Protein AF-0000000082272304 (afdb_homodimer)

Structure (mmCIF, N/CA/C/O backbone):
data_AF-0000000082272304-model_v1
#
loop_
_entity.id
_entity.type
_entity.pdbx_description
1 polymer "3' exoribonuclease family, domain containing protein"
#
loop_
_atom_site.group_PDB
_atom_site.id
_atom_site.type_symbol
_atom_site.label_atom_id
_atom_site.label_alt_id
_atom_site.label_comp_id
_atom_site.label_asym_id
_atom_site.label_entity_id
_atom_site.label_seq_id
_atom_site.pdbx_PDB_ins_code
_atom_site.Cartn_x
_atom_site.Cartn_y
_atom_site.Cartn_z
_atom_site.occupancy
_atom_site.B_iso_or_equiv
_atom_site.auth_seq_id
_atom_site.auth_comp_id
_atom_site.auth_asym_id
_atom_site.auth_atom_id
_atom_site.pdbx_PDB_model_num
ATOM 1 N N . MET A 1 1 ? 22.297 -9.359 -1.239 1 42.62 1 MET A N 1
ATOM 2 C CA . MET A 1 1 ? 22.141 -8.945 -2.631 1 42.62 1 MET A CA 1
ATOM 3 C C . MET A 1 1 ? 23.438 -9.18 -3.412 1 42.62 1 MET A C 1
ATOM 5 O O . MET A 1 1 ? 24.531 -8.898 -2.918 1 42.62 1 MET A O 1
ATOM 9 N N . SER A 1 2 ? 23.391 -10.125 -4.215 1 52.84 2 SER A N 1
ATOM 10 C CA . SER A 1 2 ? 24.609 -10.469 -4.938 1 52.84 2 SER A CA 1
ATOM 11 C C . SER A 1 2 ? 25.266 -9.227 -5.547 1 52.84 2 SER A C 1
ATOM 13 O O . SER A 1 2 ? 24.594 -8.398 -6.152 1 52.84 2 SER A O 1
ATOM 15 N N . SER A 1 3 ? 26.297 -8.828 -4.965 1 69.38 3 SER A N 1
ATOM 16 C CA . SER A 1 3 ? 27.109 -7.75 -5.52 1 69.38 3 SER A CA 1
ATOM 17 C C . SER A 1 3 ? 27.562 -8.078 -6.938 1 69.38 3 SER A C 1
ATOM 19 O O . SER A 1 3 ? 28 -9.195 -7.211 1 69.38 3 SER A O 1
ATOM 21 N N . ILE A 1 4 ? 27.016 -7.426 -7.969 1 80.88 4 ILE A N 1
ATOM 22 C CA . ILE A 1 4 ? 27.453 -7.641 -9.344 1 80.88 4 ILE A CA 1
ATOM 23 C C . ILE A 1 4 ? 28.5 -6.594 -9.727 1 80.88 4 ILE A C 1
ATOM 25 O O . ILE A 1 4 ? 28.5 -5.484 -9.188 1 80.88 4 ILE A O 1
ATOM 29 N N . SER A 1 5 ? 29.406 -7.047 -10.492 1 86.56 5 SER A N 1
ATOM 30 C CA . SER A 1 5 ? 30.453 -6.156 -10.961 1 86.56 5 SER A CA 1
ATOM 31 C C . SER A 1 5 ? 29.906 -5.074 -11.883 1 86.56 5 SER A C 1
ATOM 33 O O . SER A 1 5 ? 28.797 -5.195 -12.391 1 86.56 5 SER A O 1
ATOM 35 N N . THR A 1 6 ? 30.688 -4.121 -12.039 1 87.81 6 THR A N 1
ATOM 36 C CA . THR A 1 6 ? 30.297 -3.023 -12.922 1 87.81 6 THR A CA 1
ATOM 37 C C . THR A 1 6 ? 30.156 -3.512 -14.367 1 87.81 6 THR A C 1
ATOM 39 O O . THR A 1 6 ? 29.266 -3.07 -15.086 1 87.81 6 THR A O 1
ATOM 42 N N . SER A 1 7 ? 31.094 -4.336 -14.672 1 88.88 7 SER A N 1
ATOM 43 C CA . SER A 1 7 ? 31.047 -4.879 -16.031 1 88.88 7 SER A CA 1
ATOM 44 C C . SER A 1 7 ? 29.781 -5.711 -16.25 1 88.88 7 SER A C 1
ATOM 46 O O . SER A 1 7 ? 29.172 -5.648 -17.312 1 88.88 7 SER A O 1
ATOM 48 N N . GLU A 1 8 ? 29.391 -6.477 -15.305 1 90.56 8 GLU A N 1
ATOM 49 C CA . GLU A 1 8 ? 28.172 -7.273 -15.383 1 90.56 8 GLU A CA 1
ATOM 50 C C . GLU A 1 8 ? 26.938 -6.383 -15.461 1 90.56 8 GLU A C 1
ATOM 52 O O . GLU A 1 8 ? 26.016 -6.668 -16.219 1 90.56 8 GLU A O 1
ATOM 57 N N . GLN A 1 9 ? 26.969 -5.387 -14.742 1 91.19 9 GLN A N 1
ATOM 58 C CA . GLN A 1 9 ? 25.875 -4.43 -14.758 1 91.19 9 GLN A CA 1
ATOM 59 C C . GLN A 1 9 ? 25.688 -3.828 -16.156 1 91.19 9 GLN A C 1
ATOM 61 O O . GLN A 1 9 ? 24.562 -3.732 -16.656 1 91.19 9 GLN A O 1
ATOM 66 N N . GLN A 1 10 ? 26.781 -3.506 -16.75 1 89.44 10 GLN A N 1
ATOM 67 C CA . GLN A 1 10 ? 26.719 -2.922 -18.078 1 89.44 10 GLN A CA 1
ATOM 68 C C . GLN A 1 10 ? 26.188 -3.926 -19.109 1 89.44 10 GLN A C 1
ATOM 70 O O . GLN A 1 10 ? 25.438 -3.559 -20.016 1 89.44 10 GLN A O 1
ATOM 75 N N . TYR A 1 11 ? 26.672 -5.109 -18.969 1 92.69 11 TYR A N 1
ATOM 76 C CA . TYR A 1 11 ? 26.203 -6.164 -19.859 1 92.69 11 TYR A CA 1
ATOM 77 C C . TYR A 1 11 ? 24.703 -6.348 -19.734 1 92.69 11 TYR A C 1
ATOM 79 O O . TYR A 1 11 ? 24 -6.461 -20.734 1 92.69 11 TYR A O 1
ATOM 87 N N . ILE A 1 12 ? 24.172 -6.363 -18.5 1 94.38 12 ILE A N 1
ATOM 88 C CA . ILE A 1 12 ? 22.75 -6.539 -18.219 1 94.38 12 ILE A CA 1
ATOM 89 C C . ILE A 1 12 ? 21.953 -5.371 -18.812 1 94.38 12 ILE A C 1
ATOM 91 O O . ILE A 1 12 ? 20.953 -5.574 -19.484 1 94.38 12 ILE A O 1
ATOM 95 N N . LEU A 1 13 ? 22.438 -4.191 -18.609 1 93.69 13 LEU A N 1
ATOM 96 C CA . LEU A 1 13 ? 21.75 -2.99 -19.062 1 93.69 13 LEU A CA 1
ATOM 97 C C . LEU A 1 13 ? 21.703 -2.947 -20.594 1 93.69 13 LEU A C 1
ATOM 99 O O . LEU A 1 13 ? 20.672 -2.58 -21.172 1 93.69 13 LEU A O 1
ATOM 103 N N . GLN A 1 14 ? 22.781 -3.311 -21.188 1 92.38 14 GLN A N 1
ATOM 104 C CA . GLN A 1 14 ? 22.828 -3.342 -22.656 1 92.38 14 GLN A CA 1
ATOM 105 C C . GLN A 1 14 ? 21.844 -4.359 -23.203 1 92.38 14 GLN A C 1
ATOM 107 O O . GLN A 1 14 ? 21.156 -4.086 -24.203 1 92.38 14 GLN A O 1
ATOM 112 N N . GLY A 1 15 ? 21.812 -5.523 -22.641 1 94.44 15 GLY A N 1
ATOM 113 C CA . GLY A 1 15 ? 20.859 -6.535 -23.062 1 94.44 15 GLY A CA 1
ATOM 114 C C . GLY A 1 15 ? 19.422 -6.07 -22.969 1 94.44 15 GLY A C 1
ATOM 115 O O . GLY A 1 15 ? 18.625 -6.289 -23.875 1 94.44 15 GLY A O 1
ATOM 116 N N . CYS A 1 16 ? 19.094 -5.438 -21.891 1 94.62 16 CYS A N 1
ATOM 117 C CA . CYS A 1 16 ? 17.75 -4.922 -21.703 1 94.62 16 CYS A CA 1
ATOM 118 C C . CYS A 1 16 ? 17.438 -3.826 -22.719 1 94.62 16 CYS A C 1
ATOM 120 O O . CYS A 1 16 ? 16.312 -3.742 -23.219 1 94.62 16 CYS A O 1
ATOM 122 N N . ARG A 1 17 ? 18.406 -3.076 -22.984 1 92.69 17 ARG A N 1
ATOM 123 C CA . ARG A 1 17 ? 18.234 -2 -23.953 1 92.69 17 ARG A CA 1
ATOM 124 C C . ARG A 1 17 ? 17.938 -2.559 -25.344 1 92.69 17 ARG A C 1
ATOM 126 O O . ARG A 1 17 ? 17.094 -2.023 -26.062 1 92.69 17 ARG A O 1
ATOM 133 N N . GLU A 1 18 ? 18.609 -3.535 -25.641 1 93.31 18 GLU A N 1
ATOM 134 C CA . GLU A 1 18 ? 18.469 -4.145 -26.953 1 93.31 18 GLU A CA 1
ATOM 135 C C . GLU A 1 18 ? 17.328 -5.148 -26.984 1 93.31 18 GLU A C 1
ATOM 137 O O . GLU A 1 18 ? 17.141 -5.859 -27.969 1 93.31 18 GLU A O 1
ATOM 142 N N . ASN A 1 19 ? 16.641 -5.27 -25.906 1 95.75 19 ASN A N 1
ATOM 143 C CA . ASN A 1 19 ? 15.453 -6.109 -25.781 1 95.75 19 ASN A CA 1
ATOM 144 C C . ASN A 1 19 ? 15.805 -7.59 -25.891 1 95.75 19 ASN A C 1
ATOM 146 O O . ASN A 1 19 ? 15.047 -8.367 -26.469 1 95.75 19 ASN A O 1
ATOM 150 N N . CYS A 1 20 ? 17 -7.906 -25.547 1 96.69 20 CYS A N 1
ATOM 151 C CA . CYS A 1 20 ? 17.484 -9.273 -25.406 1 96.69 20 CYS A CA 1
ATOM 152 C C . CYS A 1 20 ? 18.219 -9.461 -24.078 1 96.69 20 CYS A C 1
ATOM 154 O O . CYS A 1 20 ? 19.438 -9.297 -24 1 96.69 20 CYS A O 1
ATOM 156 N N . ARG A 1 21 ? 17.484 -9.875 -23.156 1 95.94 21 ARG A N 1
ATOM 157 C CA . ARG A 1 21 ? 17.984 -9.938 -21.781 1 95.94 21 ARG A CA 1
ATOM 158 C C . ARG A 1 21 ? 18.938 -11.102 -21.609 1 95.94 21 ARG A C 1
ATOM 160 O O . ARG A 1 21 ? 19.141 -11.906 -22.516 1 95.94 21 ARG A O 1
ATOM 167 N N . ARG A 1 22 ? 19.562 -11.164 -20.469 1 92.31 22 ARG A N 1
ATOM 168 C CA . ARG A 1 22 ? 20.594 -12.156 -20.172 1 92.31 22 ARG A CA 1
ATOM 169 C C . ARG A 1 22 ? 20.062 -13.57 -20.328 1 92.31 22 ARG A C 1
ATOM 171 O O . ARG A 1 22 ? 20.781 -14.477 -20.75 1 92.31 22 ARG A O 1
ATOM 178 N N . ASP A 1 23 ? 18.844 -13.781 -20.016 1 93.12 23 ASP A N 1
ATOM 179 C CA . ASP A 1 23 ? 18.281 -15.125 -20.094 1 93.12 23 ASP A CA 1
ATOM 180 C C . ASP A 1 23 ? 17.5 -15.328 -21.391 1 93.12 23 ASP A C 1
ATOM 182 O O . ASP A 1 23 ? 16.719 -16.281 -21.516 1 93.12 23 ASP A O 1
ATOM 186 N N . GLY A 1 24 ? 17.578 -14.43 -22.328 1 94.88 24 GLY A N 1
ATOM 187 C CA . GLY A 1 24 ? 17 -14.594 -23.656 1 94.88 24 GLY A CA 1
ATOM 188 C C . GLY A 1 24 ? 15.617 -13.977 -23.781 1 94.88 24 GLY A C 1
ATOM 189 O O . GLY A 1 24 ? 15.078 -13.883 -24.891 1 94.88 24 GLY A O 1
ATOM 190 N N . ARG A 1 25 ? 15.062 -13.508 -22.734 1 94.44 25 ARG A N 1
ATOM 191 C CA . ARG A 1 25 ? 13.734 -12.914 -22.781 1 94.44 25 ARG A CA 1
ATOM 192 C C . ARG A 1 25 ? 13.789 -11.484 -23.297 1 94.44 25 ARG A C 1
ATOM 194 O O . ARG A 1 25 ? 14.844 -10.844 -23.266 1 94.44 25 ARG A O 1
ATOM 201 N N . THR A 1 26 ? 12.586 -11.102 -23.828 1 96.44 26 THR A N 1
ATOM 202 C CA . THR A 1 26 ? 12.414 -9.68 -24.094 1 96.44 26 THR A CA 1
ATOM 203 C C . THR A 1 26 ? 12.086 -8.922 -22.812 1 96.44 26 THR A C 1
ATOM 205 O O . THR A 1 26 ? 11.922 -9.531 -21.75 1 96.44 26 THR A O 1
ATOM 208 N N . ARG A 1 27 ? 11.922 -7.602 -22.906 1 96.88 27 ARG A N 1
ATOM 209 C CA . ARG A 1 27 ? 11.641 -6.766 -21.75 1 96.88 27 ARG A CA 1
ATOM 210 C C . ARG A 1 27 ? 10.273 -7.078 -21.156 1 96.88 27 ARG A C 1
ATOM 212 O O . ARG A 1 27 ? 10.047 -6.914 -19.953 1 96.88 27 ARG A O 1
ATOM 219 N N . SER A 1 28 ? 9.352 -7.566 -22.016 1 95.69 28 SER A N 1
ATOM 220 C CA . SER A 1 28 ? 7.965 -7.727 -21.594 1 95.69 28 SER A CA 1
ATOM 221 C C . SER A 1 28 ? 7.613 -9.195 -21.391 1 95.69 28 SER A C 1
ATOM 223 O O . SER A 1 28 ? 6.449 -9.539 -21.172 1 95.69 28 SER A O 1
ATOM 225 N N . GLU A 1 29 ? 8.578 -10.055 -21.438 1 93.62 29 GLU A N 1
ATOM 226 C CA . GLU A 1 29 ? 8.312 -11.484 -21.328 1 93.62 29 GLU A CA 1
ATOM 227 C C . GLU A 1 29 ? 8.523 -11.984 -19.906 1 93.62 29 GLU A C 1
ATOM 229 O O . GLU A 1 29 ? 9.477 -11.57 -19.234 1 93.62 29 GLU A O 1
ATOM 234 N N . PHE A 1 30 ? 7.633 -12.852 -19.531 1 93.75 30 PHE A N 1
ATOM 235 C CA . PHE A 1 30 ? 7.703 -13.469 -18.219 1 93.75 30 PHE A CA 1
ATOM 236 C C . PHE A 1 30 ? 8.359 -14.844 -18.297 1 93.75 30 PHE A C 1
ATOM 238 O O . PHE A 1 30 ? 8.266 -15.523 -19.312 1 93.75 30 PHE A O 1
ATOM 245 N N . ARG A 1 31 ? 9.062 -15.211 -17.203 1 92.25 31 ARG A N 1
ATOM 246 C CA . ARG A 1 31 ? 9.43 -16.609 -17.047 1 92.25 31 ARG A CA 1
ATOM 247 C C . ARG A 1 31 ? 8.203 -17.484 -16.812 1 92.25 31 ARG A C 1
ATOM 249 O O . ARG A 1 31 ? 7.152 -16.984 -16.406 1 92.25 31 ARG A O 1
ATOM 256 N N . PRO A 1 32 ? 8.383 -18.75 -17.062 1 90.19 32 PRO A N 1
ATOM 257 C CA . PRO A 1 32 ? 7.273 -19.625 -16.672 1 90.19 32 PRO A CA 1
ATOM 258 C C . PRO A 1 32 ? 7.172 -19.828 -15.164 1 90.19 32 PRO A C 1
ATOM 260 O O . PRO A 1 32 ? 8.148 -20.219 -14.523 1 90.19 32 PRO A O 1
ATOM 263 N N . TYR A 1 33 ? 6.047 -19.453 -14.609 1 90.62 33 TYR A N 1
ATOM 264 C CA . TYR A 1 33 ? 5.758 -19.734 -13.211 1 90.62 33 TYR A CA 1
ATOM 265 C C . TYR A 1 33 ? 5.125 -21.109 -13.055 1 90.62 33 TYR A C 1
ATOM 267 O O . TYR A 1 33 ? 4.023 -21.359 -13.547 1 90.62 33 TYR A O 1
ATOM 275 N N . TYR A 1 34 ? 5.793 -21.984 -12.359 1 90.88 34 TYR A N 1
ATOM 276 C CA . TYR A 1 34 ? 5.238 -23.312 -12.094 1 90.88 34 TYR A CA 1
ATOM 277 C C . TYR A 1 34 ? 4.449 -23.312 -10.789 1 90.88 34 TYR A C 1
ATOM 279 O O . TYR A 1 34 ? 4.973 -22.953 -9.734 1 90.88 34 TYR A O 1
ATOM 287 N N . VAL A 1 35 ? 3.248 -23.688 -10.922 1 91.62 35 VAL A N 1
ATOM 288 C CA . VAL A 1 35 ? 2.363 -23.688 -9.758 1 91.62 35 VAL A CA 1
ATOM 289 C C . VAL A 1 35 ? 1.74 -25.062 -9.586 1 91.62 35 VAL A C 1
ATOM 291 O O . VAL A 1 35 ? 1.146 -25.609 -10.523 1 91.62 35 VAL A O 1
ATOM 294 N N . ILE A 1 36 ? 1.88 -25.672 -8.391 1 90.62 36 ILE A N 1
ATOM 295 C CA . ILE A 1 36 ? 1.249 -26.938 -8.016 1 90.62 36 ILE A CA 1
ATOM 296 C C . ILE A 1 36 ? 0.304 -26.703 -6.84 1 90.62 36 ILE A C 1
ATOM 298 O O . ILE A 1 36 ? 0.725 -26.25 -5.777 1 90.62 36 ILE A O 1
ATOM 302 N N . THR A 1 37 ? -0.963 -27.016 -7.035 1 91.5 37 THR A N 1
ATOM 303 C CA . THR A 1 37 ? -1.936 -26.781 -5.973 1 91.5 37 THR A CA 1
ATOM 304 C C . THR A 1 37 ? -2.139 -28.047 -5.141 1 91.5 37 THR A C 1
ATOM 306 O O . THR A 1 37 ? -1.751 -29.141 -5.559 1 91.5 37 THR A O 1
ATOM 309 N N . GLY A 1 38 ? -2.746 -27.875 -4 1 88.88 38 GLY A N 1
ATOM 310 C CA . GLY A 1 38 ? -3.07 -28.984 -3.127 1 88.88 38 GLY A CA 1
ATOM 311 C C . GLY A 1 38 ? -1.845 -29.641 -2.512 1 88.88 38 GLY A C 1
ATOM 312 O O . GLY A 1 38 ? -1.8 -30.859 -2.348 1 88.88 38 GLY A O 1
ATOM 313 N N . THR A 1 39 ? -0.816 -28.859 -2.162 1 85.69 39 THR A N 1
ATOM 314 C CA . THR A 1 39 ? 0.47 -29.422 -1.758 1 85.69 39 THR A CA 1
ATOM 315 C C . THR A 1 39 ? 0.544 -29.562 -0.241 1 85.69 39 THR A C 1
ATOM 317 O O . THR A 1 39 ? 1.408 -30.266 0.279 1 85.69 39 THR A O 1
ATOM 320 N N . VAL A 1 40 ? -0.217 -28.828 0.488 1 86.75 40 VAL A N 1
ATOM 321 C CA . VAL A 1 40 ? -0.159 -28.859 1.946 1 86.75 40 VAL A CA 1
ATOM 322 C C . VAL A 1 40 ? -1.387 -29.578 2.498 1 86.75 40 VAL A C 1
ATOM 324 O O . VAL A 1 40 ? -2.521 -29.172 2.248 1 86.75 40 VAL A O 1
ATOM 327 N N . ALA A 1 41 ? -1.069 -30.516 3.326 1 83.25 41 ALA A N 1
ATOM 328 C CA . ALA A 1 41 ? -2.145 -31.281 3.949 1 83.25 41 ALA A CA 1
ATOM 329 C C . ALA A 1 41 ? -2.881 -30.438 4.992 1 83.25 41 ALA A C 1
ATOM 331 O O . ALA A 1 41 ? -2.291 -29.562 5.625 1 83.25 41 ALA A O 1
ATOM 332 N N . LEU A 1 42 ? -4.172 -30.625 5.188 1 83.5 42 LEU A N 1
ATOM 333 C CA . LEU A 1 42 ? -5.012 -30.047 6.23 1 83.5 42 LEU A CA 1
ATOM 334 C C . LEU A 1 42 ? -5.234 -28.562 5.988 1 83.5 42 LEU A C 1
ATOM 336 O O . LEU A 1 42 ? -5.512 -27.812 6.926 1 83.5 42 LEU A O 1
ATOM 340 N N . SER A 1 43 ? -4.844 -28.109 4.875 1 89.69 43 SER A N 1
ATOM 341 C CA . SER A 1 43 ? -5.188 -26.75 4.484 1 89.69 43 SER A CA 1
ATOM 342 C C . SER A 1 43 ? -6.441 -26.719 3.619 1 89.69 43 SER A C 1
ATOM 344 O O . SER A 1 43 ? -6.801 -27.734 3.002 1 89.69 43 SER A O 1
ATOM 346 N N . TYR A 1 44 ? -7.215 -25.672 3.67 1 90.69 44 TYR A N 1
ATOM 347 C CA . TYR A 1 44 ? -8.375 -25.5 2.805 1 90.69 44 TYR A CA 1
ATOM 348 C C . TYR A 1 44 ? -7.953 -25.234 1.367 1 90.69 44 TYR A C 1
ATOM 350 O O . TYR A 1 44 ? -8.719 -25.469 0.431 1 90.69 44 TYR A O 1
ATOM 358 N N . GLY A 1 45 ? -6.758 -24.734 1.22 1 91.88 45 GLY A N 1
ATOM 359 C CA . GLY A 1 45 ? -6.113 -24.469 -0.056 1 91.88 45 GLY A CA 1
ATOM 360 C C . GLY A 1 45 ? -4.617 -24.266 0.063 1 91.88 45 GLY A C 1
ATOM 361 O O . GLY A 1 45 ? -4.129 -23.781 1.082 1 91.88 45 GLY A O 1
ATOM 362 N N . SER A 1 46 ? -3.908 -24.734 -0.974 1 94.56 46 SER A N 1
ATOM 363 C CA . SER A 1 46 ? -2.459 -24.578 -0.956 1 94.56 46 SER A CA 1
ATOM 364 C C . SER A 1 46 ? -1.886 -24.562 -2.369 1 94.56 46 SER A C 1
ATOM 366 O O . SER A 1 46 ? -2.529 -25.031 -3.309 1 94.56 46 SER A O 1
ATOM 368 N N . ALA A 1 47 ? -0.728 -23.984 -2.424 1 94.88 47 ALA A N 1
ATOM 369 C CA . ALA A 1 47 ? -0.03 -23.922 -3.707 1 94.88 47 ALA A CA 1
ATOM 370 C C . ALA A 1 47 ? 1.48 -23.844 -3.506 1 94.88 47 ALA A C 1
ATOM 372 O O . ALA A 1 47 ? 1.956 -23.156 -2.598 1 94.88 47 ALA A O 1
ATOM 373 N N . ARG A 1 48 ? 2.154 -24.609 -4.309 1 95.56 48 ARG A N 1
ATOM 374 C CA . ARG A 1 48 ? 3.605 -24.5 -4.434 1 95.56 48 ARG A CA 1
ATOM 375 C C . ARG A 1 48 ? 3.992 -23.781 -5.723 1 95.56 48 ARG A C 1
ATOM 377 O O . ARG A 1 48 ? 3.486 -24.109 -6.797 1 95.56 48 ARG A O 1
ATOM 384 N N . VAL A 1 49 ? 4.855 -22.75 -5.586 1 95.12 49 VAL A N 1
ATOM 385 C CA . VAL A 1 49 ? 5.27 -21.969 -6.746 1 95.12 49 VAL A CA 1
ATOM 386 C C . VAL A 1 49 ? 6.793 -21.984 -6.863 1 95.12 49 VAL A C 1
ATOM 388 O O . VAL A 1 49 ? 7.5 -21.812 -5.867 1 95.12 49 VAL A O 1
ATOM 391 N N . PHE A 1 50 ? 7.234 -22.219 -8.062 1 94.19 50 PHE A N 1
ATOM 392 C CA . PHE A 1 50 ? 8.664 -22.062 -8.281 1 94.19 50 PHE A CA 1
ATOM 393 C C . PHE A 1 50 ? 8.953 -21.625 -9.711 1 94.19 50 PHE A C 1
ATOM 395 O O . PHE A 1 50 ? 8.203 -21.969 -10.633 1 94.19 50 PHE A O 1
ATOM 402 N N . LEU A 1 51 ? 9.906 -20.766 -9.852 1 92.19 51 LEU A N 1
ATOM 403 C CA . LEU A 1 51 ? 10.391 -20.312 -11.156 1 92.19 51 LEU A CA 1
ATOM 404 C C . LEU A 1 51 ? 11.484 -21.234 -11.688 1 92.19 51 LEU A C 1
ATOM 406 O O . LEU A 1 51 ? 11.984 -22.094 -10.961 1 92.19 51 LEU A O 1
ATOM 410 N N . PRO A 1 52 ? 11.898 -20.922 -12.984 1 86.94 52 PRO A N 1
ATOM 411 C CA . PRO A 1 52 ? 12.945 -21.797 -13.531 1 86.94 52 PRO A CA 1
ATOM 412 C C . PRO A 1 52 ? 14.227 -21.766 -12.703 1 86.94 52 PRO A C 1
ATOM 414 O O . PRO A 1 52 ? 14.547 -20.734 -12.094 1 86.94 52 PRO A O 1
ATOM 417 N N . THR A 1 53 ? 15.016 -22.641 -12.438 1 86.75 53 THR A N 1
ATOM 418 C CA . THR A 1 53 ? 16.234 -22.859 -11.68 1 86.75 53 THR A CA 1
ATOM 419 C C . THR A 1 53 ? 15.93 -23.016 -10.195 1 86.75 53 THR A C 1
ATOM 421 O O . THR A 1 53 ? 16.828 -23.344 -9.406 1 86.75 53 THR A O 1
ATOM 424 N N . GLN A 1 54 ? 14.625 -22.656 -9.75 1 87.62 54 GLN A N 1
ATOM 425 C CA . GLN A 1 54 ? 14.102 -22.844 -8.398 1 87.62 54 GLN A CA 1
ATOM 426 C C . GLN A 1 54 ? 14.812 -21.922 -7.406 1 87.62 54 GLN A C 1
ATOM 428 O O . GLN A 1 54 ? 14.883 -22.234 -6.215 1 87.62 54 GLN A O 1
ATOM 433 N N . GLU A 1 55 ? 15.328 -20.875 -8.008 1 91.44 55 GLU A N 1
ATOM 434 C CA . GLU A 1 55 ? 15.945 -19.891 -7.129 1 91.44 55 GLU A CA 1
ATOM 435 C C . GLU A 1 55 ? 14.891 -18.969 -6.504 1 91.44 55 GLU A C 1
ATOM 437 O O . GLU A 1 55 ? 15.18 -18.25 -5.543 1 91.44 55 GLU A O 1
ATOM 442 N N . THR A 1 56 ? 13.766 -19 -6.961 1 93.62 56 THR A N 1
ATOM 443 C CA . THR A 1 56 ? 12.555 -18.5 -6.316 1 93.62 56 THR A CA 1
ATOM 444 C C . THR A 1 56 ? 11.555 -19.641 -6.113 1 93.62 56 THR A C 1
ATOM 446 O O . THR A 1 56 ? 11.07 -20.234 -7.082 1 93.62 56 THR A O 1
ATOM 449 N N . HIS A 1 57 ? 11.352 -19.922 -4.902 1 95.88 57 HIS A N 1
ATOM 450 C CA . HIS A 1 57 ? 10.57 -21.094 -4.523 1 95.88 57 HIS A CA 1
ATOM 451 C C . HIS A 1 57 ? 9.836 -20.859 -3.207 1 95.88 57 HIS A C 1
ATOM 453 O O . HIS A 1 57 ? 10.438 -20.453 -2.217 1 95.88 57 HIS A O 1
ATOM 459 N N . LEU A 1 58 ? 8.461 -21.062 -3.248 1 96.69 58 LEU A N 1
ATOM 460 C CA . LEU A 1 58 ? 7.684 -20.844 -2.035 1 96.69 58 LEU A CA 1
ATOM 461 C C . LEU A 1 58 ? 6.461 -21.75 -1.997 1 96.69 58 LEU A C 1
ATOM 463 O O . LEU A 1 58 ? 6.094 -22.344 -3.014 1 96.69 58 LEU A O 1
ATOM 467 N N . VAL A 1 59 ? 5.902 -21.891 -0.8 1 97.12 59 VAL A N 1
ATOM 468 C CA . VAL A 1 59 ? 4.668 -22.625 -0.567 1 97.12 59 VAL A CA 1
ATOM 469 C C . VAL A 1 59 ? 3.662 -21.75 0.169 1 97.12 59 VAL A C 1
ATOM 471 O O . VAL A 1 59 ? 4.02 -21.047 1.114 1 97.12 59 VAL A O 1
ATOM 474 N N . VAL A 1 60 ? 2.459 -21.766 -0.287 1 97.06 60 VAL A N 1
ATOM 475 C CA . VAL A 1 60 ? 1.372 -21.016 0.328 1 97.06 60 VAL A CA 1
ATOM 476 C C . VAL A 1 60 ? 0.332 -21.969 0.899 1 97.06 60 VAL A C 1
ATOM 478 O O . VAL A 1 60 ? -0.034 -22.953 0.252 1 97.06 60 VAL A O 1
ATOM 481 N N . SER A 1 61 ? -0.154 -21.703 2.049 1 97.38 61 SER A N 1
ATOM 482 C CA . SER A 1 61 ? -1.217 -22.484 2.686 1 97.38 61 SER A CA 1
ATOM 483 C C . SER A 1 61 ? -2.332 -21.562 3.191 1 97.38 61 SER A C 1
ATOM 485 O O . SER A 1 61 ? -2.064 -20.531 3.791 1 97.38 61 SER A O 1
ATOM 487 N N . VAL A 1 62 ? -3.564 -21.953 2.939 1 96.06 62 VAL A N 1
ATOM 488 C CA . VAL A 1 62 ? -4.734 -21.188 3.377 1 96.06 62 VAL A CA 1
ATOM 489 C C . VAL A 1 62 ? -5.488 -21.984 4.449 1 96.06 62 VAL A C 1
ATOM 491 O O . VAL A 1 62 ? -5.891 -23.125 4.219 1 96.06 62 VAL A O 1
ATOM 494 N N . LYS A 1 63 ? -5.664 -21.391 5.527 1 95.44 63 LYS A N 1
ATOM 495 C CA . LYS A 1 63 ? -6.438 -21.953 6.629 1 95.44 63 LYS A CA 1
ATOM 496 C C . LYS A 1 63 ? -7.594 -21.031 7.012 1 95.44 63 LYS A C 1
ATOM 498 O O . LYS A 1 63 ? -7.527 -19.812 6.809 1 95.44 63 LYS A O 1
ATOM 503 N N . ALA A 1 64 ? -8.641 -21.641 7.531 1 93.38 64 ALA A N 1
ATOM 504 C CA . ALA A 1 64 ? -9.82 -20.875 7.918 1 93.38 64 ALA A CA 1
ATOM 505 C C . ALA A 1 64 ? -10.32 -21.297 9.297 1 93.38 64 ALA A C 1
ATOM 507 O O . ALA A 1 64 ? -10.281 -22.484 9.641 1 93.38 64 ALA A O 1
ATOM 508 N N . GLU A 1 65 ? -10.719 -20.344 10.031 1 93.69 65 GLU A N 1
ATOM 509 C CA . GLU A 1 65 ? -11.312 -20.594 11.344 1 93.69 65 GLU A CA 1
ATOM 510 C C . GLU A 1 65 ? -12.453 -19.609 11.633 1 93.69 65 GLU A C 1
ATOM 512 O O . GLU A 1 65 ? -12.531 -18.547 11.008 1 93.69 65 GLU A O 1
ATOM 517 N N . LEU A 1 66 ? -13.359 -20.016 12.586 1 91.06 66 LEU A N 1
ATOM 518 C CA . LEU A 1 66 ? -14.43 -19.125 13.016 1 91.06 66 LEU A CA 1
ATOM 519 C C . LEU A 1 66 ? -13.992 -18.281 14.195 1 91.06 66 LEU A C 1
ATOM 521 O O . LEU A 1 66 ? -13.406 -18.781 15.156 1 91.06 66 LEU A O 1
ATOM 525 N N . VAL A 1 67 ? -14.273 -16.953 14 1 93.5 67 VAL A N 1
ATOM 526 C CA . VAL A 1 67 ? -13.914 -16.047 15.094 1 93.5 67 VAL A CA 1
ATOM 527 C C . VAL A 1 67 ? -15.031 -15.031 15.312 1 93.5 67 VAL A C 1
ATOM 529 O O . VAL A 1 67 ? -15.938 -14.906 14.477 1 93.5 67 VAL A O 1
ATOM 532 N N . VAL A 1 68 ? -15.039 -14.398 16.516 1 91.31 68 VAL A N 1
ATOM 533 C CA . VAL A 1 68 ? -15.914 -13.266 16.781 1 91.31 68 VAL A CA 1
ATOM 534 C C . VAL A 1 68 ? -15.359 -12.016 16.094 1 91.31 68 VAL A C 1
ATOM 536 O O . VAL A 1 68 ? -14.18 -11.695 16.234 1 91.31 68 VAL A O 1
ATOM 539 N N . PRO A 1 69 ? -16.125 -11.391 15.297 1 90 69 PRO A N 1
ATOM 540 C CA . PRO A 1 69 ? -15.617 -10.203 14.602 1 90 69 PRO A CA 1
ATOM 541 C C . PRO A 1 69 ? -15.312 -9.047 15.547 1 90 69 PRO A C 1
ATOM 543 O O . PRO A 1 69 ? -15.766 -9.039 16.688 1 90 69 PRO A O 1
ATOM 546 N N . ALA A 1 70 ? -14.461 -8.156 15.039 1 82.38 70 ALA A N 1
ATOM 547 C CA . ALA A 1 70 ? -14.195 -6.934 15.789 1 82.38 70 ALA A CA 1
ATOM 548 C C . ALA A 1 70 ? -15.461 -6.094 15.93 1 82.38 70 ALA A C 1
ATOM 550 O O . ALA A 1 70 ? -16.297 -6.055 15.016 1 82.38 70 ALA A O 1
ATOM 551 N N . SER A 1 71 ? -15.602 -5.332 16.984 1 82.31 71 SER A N 1
ATOM 552 C CA . SER A 1 71 ? -16.766 -4.496 17.234 1 82.31 71 SER A CA 1
ATOM 553 C C . SER A 1 71 ? -16.922 -3.41 16.188 1 82.31 71 SER A C 1
ATOM 555 O O . SER A 1 71 ? -18.031 -2.984 15.867 1 82.31 71 SER A O 1
ATOM 557 N N . SER A 1 72 ? -15.805 -3.012 15.633 1 74.81 72 SER A N 1
ATOM 558 C CA . SER A 1 72 ? -15.812 -1.941 14.641 1 74.81 72 SER A CA 1
ATOM 559 C C . SER A 1 72 ? -16.297 -2.449 13.289 1 74.81 72 SER A C 1
ATOM 561 O O . SER A 1 72 ? -16.672 -1.656 12.422 1 74.81 72 SER A O 1
ATOM 563 N N . ALA A 1 73 ? -16.328 -3.781 13.094 1 82.44 73 ALA A N 1
ATOM 564 C CA . ALA A 1 73 ? -16.781 -4.41 11.852 1 82.44 73 ALA A CA 1
ATOM 565 C C . ALA A 1 73 ? -17.469 -5.742 12.133 1 82.44 73 ALA A C 1
ATOM 567 O O . ALA A 1 73 ? -16.969 -6.801 11.75 1 82.44 73 ALA A O 1
ATOM 568 N N . PRO A 1 74 ? -18.609 -5.656 12.695 1 87.44 74 PRO A N 1
ATOM 569 C CA . PRO A 1 74 ? -19.25 -6.84 13.266 1 87.44 74 PRO A CA 1
ATOM 570 C C . PRO A 1 74 ? -19.703 -7.832 12.195 1 87.44 74 PRO A C 1
ATOM 572 O O . PRO A 1 74 ? -20.047 -8.977 12.516 1 87.44 74 PRO A O 1
ATOM 575 N N . ALA A 1 75 ? -19.812 -7.43 10.898 1 91.19 75 ALA A N 1
ATOM 576 C CA . ALA A 1 75 ? -20.312 -8.312 9.852 1 91.19 75 ALA A CA 1
ATOM 577 C C . ALA A 1 75 ? -19.234 -8.578 8.797 1 91.19 75 ALA A C 1
ATOM 579 O O . ALA A 1 75 ? -19.547 -8.891 7.648 1 91.19 75 ALA A O 1
ATOM 580 N N . GLU A 1 76 ? -18 -8.391 9.195 1 89.75 76 GLU A N 1
ATOM 581 C CA . GLU A 1 76 ? -16.922 -8.578 8.234 1 89.75 76 GLU A CA 1
ATOM 582 C C . GLU A 1 76 ? -15.93 -9.633 8.719 1 89.75 76 GLU A C 1
ATOM 584 O O . GLU A 1 76 ? -15.523 -9.625 9.891 1 89.75 76 GLU A O 1
ATOM 589 N N . GLY A 1 77 ? -15.586 -10.516 7.816 1 92.06 77 GLY A N 1
ATOM 590 C CA . GLY A 1 77 ? -14.547 -11.484 8.117 1 92.06 77 GLY A CA 1
ATOM 591 C C . GLY A 1 77 ? -13.156 -10.875 8.156 1 92.06 77 GLY A C 1
ATOM 592 O O . GLY A 1 77 ? -13.008 -9.656 8.047 1 92.06 77 GLY A O 1
ATOM 593 N N . VAL A 1 78 ? -12.211 -11.773 8.375 1 92.25 78 VAL A N 1
ATOM 594 C CA . VAL A 1 78 ? -10.828 -11.32 8.5 1 92.25 78 VAL A CA 1
ATOM 595 C C . VAL A 1 78 ? -9.93 -12.125 7.562 1 92.25 78 VAL A C 1
ATOM 597 O O . VAL A 1 78 ? -10.094 -13.344 7.434 1 92.25 78 VAL A O 1
ATOM 600 N N . VAL A 1 79 ? -9.07 -11.43 6.867 1 92.69 79 VAL A N 1
ATOM 601 C CA . VAL A 1 79 ? -8.062 -12.078 6.035 1 92.69 79 VAL A CA 1
ATOM 602 C C . VAL A 1 79 ? -6.668 -11.594 6.434 1 92.69 79 VAL A C 1
ATOM 604 O O . VAL A 1 79 ? -6.422 -10.383 6.504 1 92.69 79 VAL A O 1
ATOM 607 N N . GLU A 1 80 ? -5.797 -12.516 6.719 1 93.5 80 GLU A N 1
ATOM 608 C CA . GLU A 1 80 ? -4.441 -12.172 7.133 1 93.5 80 GLU A CA 1
ATOM 609 C C . GLU A 1 80 ? -3.404 -12.961 6.34 1 93.5 80 GLU A C 1
ATOM 611 O O . GLU A 1 80 ? -3.639 -14.117 5.98 1 93.5 80 GLU A O 1
ATOM 616 N N . VAL A 1 81 ? -2.252 -12.32 6.098 1 95.06 81 VAL A N 1
ATOM 617 C CA . VAL A 1 81 ? -1.145 -12.977 5.406 1 95.06 81 VAL A CA 1
ATOM 618 C C . VAL A 1 81 ? 0.09 -12.992 6.305 1 95.06 81 VAL A C 1
ATOM 620 O O . VAL A 1 81 ? 0.365 -12.016 7.008 1 95.06 81 VAL A O 1
ATOM 623 N N . SER A 1 82 ? 0.759 -14.047 6.363 1 94.56 82 SER A N 1
ATOM 624 C CA . SER A 1 82 ? 2.031 -14.195 7.062 1 94.56 82 SER A CA 1
ATOM 625 C C . SER A 1 82 ? 3.104 -14.773 6.145 1 94.56 82 SER A C 1
ATOM 627 O O . SER A 1 82 ? 2.828 -15.672 5.348 1 94.56 82 SER A O 1
ATOM 629 N N . VAL A 1 83 ? 4.305 -14.195 6.258 1 94.31 83 VAL A N 1
ATOM 630 C CA . VAL A 1 83 ? 5.418 -14.664 5.434 1 94.31 83 VAL A CA 1
ATOM 631 C C . VAL A 1 83 ? 6.57 -15.117 6.332 1 94.31 83 VAL A C 1
ATOM 633 O O . VAL A 1 83 ? 7.012 -14.375 7.211 1 94.31 83 VAL A O 1
ATOM 636 N N . ASP A 1 84 ? 6.953 -16.297 6.117 1 92.5 84 ASP A N 1
ATOM 637 C CA . ASP A 1 84 ? 8.117 -16.844 6.805 1 92.5 84 ASP A CA 1
ATOM 638 C C . ASP A 1 84 ? 9.172 -17.328 5.809 1 92.5 84 ASP A C 1
ATOM 640 O O . ASP A 1 84 ? 8.836 -17.719 4.688 1 92.5 84 ASP A O 1
ATOM 644 N N . PHE A 1 85 ? 10.422 -17.203 6.215 1 91.19 85 PHE A N 1
ATOM 645 C CA . PHE A 1 85 ? 11.531 -17.688 5.402 1 91.19 85 PHE A CA 1
ATOM 646 C C . PHE A 1 85 ? 12.164 -18.922 6.039 1 91.19 85 PHE A C 1
ATOM 648 O O . PHE A 1 85 ? 12.328 -18.984 7.258 1 91.19 85 PHE A O 1
ATOM 655 N N . LEU A 1 86 ? 12.344 -19.875 5.234 1 86.81 86 LEU A N 1
ATOM 656 C CA . LEU A 1 86 ? 12.969 -21.094 5.742 1 86.81 86 LEU A CA 1
ATOM 657 C C . LEU A 1 86 ? 14.32 -20.781 6.379 1 86.81 86 LEU A C 1
ATOM 659 O O . LEU A 1 86 ? 14.68 -21.375 7.406 1 86.81 86 LEU A O 1
ATOM 663 N N . GLN A 1 87 ? 15.07 -19.891 5.77 1 75.38 87 GLN A N 1
ATOM 664 C CA . GLN A 1 87 ? 16.312 -19.453 6.402 1 75.38 87 GLN A CA 1
ATOM 665 C C . GLN A 1 87 ? 16.062 -18.359 7.43 1 75.38 87 GLN A C 1
ATOM 667 O O . GLN A 1 87 ? 15.648 -17.25 7.07 1 75.38 87 GLN A O 1
ATOM 672 N N . SER A 1 88 ? 15.906 -18.625 8.695 1 61.97 88 SER A N 1
ATOM 673 C CA . SER A 1 88 ? 15.344 -17.984 9.875 1 61.97 88 SER A CA 1
ATOM 674 C C . SER A 1 88 ? 15.867 -16.547 10.023 1 61.97 88 SER A C 1
ATOM 676 O O . SER A 1 88 ? 15.18 -15.688 10.578 1 61.97 88 SER A O 1
ATOM 678 N N . ASP A 1 89 ? 16.969 -16.344 9.602 1 60.09 89 ASP A N 1
ATOM 679 C CA . ASP A 1 89 ? 17.578 -15.062 9.969 1 60.09 89 ASP A CA 1
ATOM 680 C C . ASP A 1 89 ? 17.031 -13.922 9.102 1 60.09 89 ASP A C 1
ATOM 682 O O . ASP A 1 89 ? 17.312 -12.75 9.359 1 60.09 89 ASP A O 1
ATOM 686 N N . ILE A 1 90 ? 16.172 -14.406 8.195 1 54.91 90 ILE A N 1
ATOM 687 C CA . ILE A 1 90 ? 15.688 -13.367 7.293 1 54.91 90 ILE A CA 1
ATOM 688 C C . ILE A 1 90 ? 14.273 -12.945 7.699 1 54.91 90 ILE A C 1
ATOM 690 O O . ILE A 1 90 ? 13.383 -13.789 7.828 1 54.91 90 ILE A O 1
ATOM 694 N N . VAL A 1 91 ? 14.148 -11.812 8.367 1 55.41 91 VAL A N 1
ATOM 695 C CA . VAL A 1 91 ? 12.82 -11.242 8.57 1 55.41 91 VAL A CA 1
ATOM 696 C C . VAL A 1 91 ? 12.578 -10.133 7.555 1 55.41 91 VAL A C 1
ATOM 698 O O . VAL A 1 91 ? 13.391 -9.211 7.426 1 55.41 91 VAL A O 1
ATOM 701 N N . ASN A 1 92 ? 11.625 -10.445 6.641 1 62.5 92 ASN A N 1
ATOM 702 C CA . ASN A 1 92 ? 11.273 -9.406 5.68 1 62.5 92 ASN A CA 1
ATOM 703 C C . ASN A 1 92 ? 9.891 -8.82 5.969 1 62.5 92 ASN A C 1
ATOM 705 O O . ASN A 1 92 ? 8.914 -9.18 5.309 1 62.5 92 ASN A O 1
ATOM 709 N N . ASP A 1 93 ? 9.758 -8.016 6.867 1 68.44 93 ASP A N 1
ATOM 710 C CA . ASP A 1 93 ? 8.539 -7.328 7.273 1 68.44 93 ASP A CA 1
ATOM 711 C C . ASP A 1 93 ? 7.98 -6.48 6.133 1 68.44 93 ASP A C 1
ATOM 713 O O . ASP A 1 93 ? 6.766 -6.332 6 1 68.44 93 ASP A O 1
ATOM 717 N N . ALA A 1 94 ? 8.891 -6.219 5.234 1 78.94 94 ALA A N 1
ATOM 718 C CA . ALA A 1 94 ? 8.453 -5.348 4.141 1 78.94 94 ALA A CA 1
ATOM 719 C C . ALA A 1 94 ? 7.574 -6.105 3.152 1 78.94 94 ALA A C 1
ATOM 721 O O . ALA A 1 94 ? 6.57 -5.578 2.668 1 78.94 94 ALA A O 1
ATOM 722 N N . LEU A 1 95 ? 7.961 -7.375 2.918 1 88.62 95 LEU A N 1
ATOM 723 C CA . LEU A 1 95 ? 7.188 -8.203 2 1 88.62 95 LEU A CA 1
ATOM 724 C C . LEU A 1 95 ? 5.789 -8.461 2.547 1 88.62 95 LEU A C 1
ATOM 726 O O . LEU A 1 95 ? 4.797 -8.258 1.844 1 88.62 95 LEU A O 1
ATOM 730 N N . GLU A 1 96 ? 5.699 -8.836 3.783 1 89.5 96 GLU A N 1
ATOM 731 C CA . GLU A 1 96 ? 4.422 -9.117 4.43 1 89.5 96 GLU A CA 1
ATOM 732 C C . GLU A 1 96 ? 3.537 -7.875 4.461 1 89.5 96 GLU A C 1
ATOM 734 O O . GLU A 1 96 ? 2.35 -7.941 4.141 1 89.5 96 GLU A O 1
ATOM 739 N N . THR A 1 97 ? 4.09 -6.805 4.816 1 86 97 THR A N 1
ATOM 740 C CA . THR A 1 97 ? 3.346 -5.555 4.898 1 86 97 THR A CA 1
ATOM 741 C C . THR A 1 97 ? 2.846 -5.129 3.521 1 86 97 THR A C 1
ATOM 743 O O . THR A 1 97 ? 1.712 -4.664 3.383 1 86 97 THR A O 1
ATOM 746 N N . THR A 1 98 ? 3.684 -5.285 2.547 1 89.38 98 THR A N 1
ATOM 747 C CA . THR A 1 98 ? 3.307 -4.918 1.187 1 89.38 98 THR A CA 1
ATOM 748 C C . THR A 1 98 ? 2.156 -5.789 0.691 1 89.38 98 THR A C 1
ATOM 750 O O . THR A 1 98 ? 1.17 -5.277 0.156 1 89.38 98 THR A O 1
ATOM 753 N N . LEU A 1 99 ? 2.234 -7.055 0.92 1 93.31 99 LEU A N 1
ATOM 754 C CA . LEU A 1 99 ? 1.168 -7.965 0.516 1 93.31 99 LEU A CA 1
ATOM 755 C C . LEU A 1 99 ? -0.126 -7.652 1.261 1 93.31 99 LEU A C 1
ATOM 757 O O . LEU A 1 99 ? -1.202 -7.629 0.66 1 93.31 99 LEU A O 1
ATOM 761 N N . SER A 1 100 ? -0.013 -7.41 2.5 1 90.5 100 SER A N 1
ATOM 762 C CA . SER A 1 100 ? -1.169 -7.148 3.35 1 90.5 100 SER A CA 1
ATOM 763 C C . SER A 1 100 ? -1.912 -5.895 2.902 1 90.5 100 SER A C 1
ATOM 765 O O . SER A 1 100 ? -3.143 -5.84 2.959 1 90.5 100 SER A O 1
ATOM 767 N N . THR A 1 101 ? -1.209 -4.992 2.383 1 87.5 101 THR A N 1
ATOM 768 C CA . THR A 1 101 ? -1.82 -3.709 2.049 1 87.5 101 THR A CA 1
ATOM 769 C C . THR A 1 101 ? -2.266 -3.688 0.588 1 87.5 101 THR A C 1
ATOM 771 O O . THR A 1 101 ? -3.363 -3.225 0.275 1 87.5 101 THR A O 1
ATOM 774 N N . LEU A 1 102 ? -1.433 -4.164 -0.23 1 89.31 102 LEU A N 1
ATOM 775 C CA . LEU A 1 102 ? -1.686 -4 -1.657 1 89.31 102 LEU A CA 1
ATOM 776 C C . LEU A 1 102 ? -2.604 -5.102 -2.178 1 89.31 102 LEU A C 1
ATOM 778 O O . LEU A 1 102 ? -3.381 -4.879 -3.107 1 89.31 102 LEU A O 1
ATOM 782 N N . LEU A 1 103 ? -2.496 -6.238 -1.554 1 90.88 103 LEU A N 1
ATOM 783 C CA . LEU A 1 103 ? -3.158 -7.383 -2.172 1 90.88 103 LEU A CA 1
ATOM 784 C C . LEU A 1 103 ? -4.348 -7.84 -1.332 1 90.88 103 LEU A C 1
ATOM 786 O O . LEU A 1 103 ? -5.449 -8.016 -1.854 1 90.88 103 LEU A O 1
ATOM 790 N N . VAL A 1 104 ? -4.262 -7.992 -0.077 1 89.88 104 VAL A N 1
ATOM 791 C CA . VAL A 1 104 ? -5.203 -8.656 0.821 1 89.88 104 VAL A CA 1
ATOM 792 C C . VAL A 1 104 ? -6.566 -7.977 0.728 1 89.88 104 VAL A C 1
ATOM 794 O O . VAL A 1 104 ? -7.594 -8.648 0.633 1 89.88 104 VAL A O 1
ATOM 797 N N . PRO A 1 105 ? -6.609 -6.668 0.699 1 85.88 105 PRO A N 1
ATOM 798 C CA . PRO A 1 105 ? -7.926 -6.027 0.67 1 85.88 105 PRO A CA 1
ATOM 799 C C . PRO A 1 105 ? -8.734 -6.398 -0.571 1 85.88 105 PRO A C 1
ATOM 801 O O . PRO A 1 105 ? -9.953 -6.188 -0.604 1 85.88 105 PRO A O 1
ATOM 804 N N . HIS A 1 106 ? -8.086 -6.98 -1.509 1 87.44 106 HIS A N 1
ATOM 805 C CA . HIS A 1 106 ? -8.75 -7.211 -2.785 1 87.44 106 HIS A CA 1
ATOM 806 C C . HIS A 1 106 ? -8.961 -8.703 -3.039 1 87.44 106 HIS A C 1
ATOM 808 O O . HIS A 1 106 ? -9.492 -9.086 -4.078 1 87.44 106 HIS A O 1
ATOM 814 N N . LEU A 1 107 ? -8.578 -9.469 -2.107 1 89.38 107 LEU A N 1
ATOM 815 C CA . LEU A 1 107 ? -8.594 -10.906 -2.328 1 89.38 107 LEU A CA 1
ATOM 816 C C . LEU A 1 107 ? -10.008 -11.469 -2.197 1 89.38 107 LEU A C 1
ATOM 818 O O . LEU A 1 107 ? -10.422 -12.312 -2.99 1 89.38 107 LEU A O 1
ATOM 822 N N . VAL A 1 108 ? -10.672 -11.023 -1.146 1 87.12 108 VAL A N 1
ATOM 823 C CA . VAL A 1 108 ? -11.992 -11.57 -0.84 1 87.12 108 VAL A CA 1
ATOM 824 C C . VAL A 1 108 ? -12.906 -10.461 -0.327 1 87.12 108 VAL A C 1
ATOM 826 O O . VAL A 1 108 ? -12.445 -9.547 0.36 1 87.12 108 VAL A O 1
ATOM 829 N N . ASP A 1 109 ? -14.094 -10.578 -0.745 1 83.81 109 ASP A N 1
ATOM 830 C CA . ASP A 1 109 ? -15.086 -9.711 -0.12 1 83.81 109 ASP A CA 1
ATOM 831 C C . ASP A 1 109 ? -15.328 -10.109 1.333 1 83.81 109 ASP A C 1
ATOM 833 O O . ASP A 1 109 ? -15.969 -11.133 1.601 1 83.81 109 ASP A O 1
ATOM 837 N N . LYS A 1 110 ? -14.953 -9.312 2.24 1 87 110 LYS A N 1
ATOM 838 C CA . LYS A 1 110 ? -14.992 -9.648 3.662 1 87 110 LYS A CA 1
ATOM 839 C C . LYS A 1 110 ? -16.438 -9.844 4.133 1 87 110 LYS A C 1
ATOM 841 O O . LYS A 1 110 ? -16.672 -10.547 5.113 1 87 110 LYS A O 1
ATOM 846 N N . GLY A 1 111 ? -17.391 -9.148 3.52 1 87.12 111 GLY A N 1
ATOM 847 C CA . GLY A 1 111 ? -18.781 -9.344 3.854 1 87.12 111 GLY A CA 1
ATOM 848 C C . GLY A 1 111 ? -19.266 -10.758 3.598 1 87.12 111 GLY A C 1
ATOM 849 O O . GLY A 1 111 ? -20.172 -11.242 4.289 1 87.12 111 GLY A O 1
ATOM 850 N N . GLN A 1 112 ? -18.641 -11.383 2.646 1 85.88 112 GLN A N 1
ATOM 851 C CA . GLN A 1 112 ? -19.031 -12.742 2.289 1 85.88 112 GLN A CA 1
ATOM 852 C C . GLN A 1 112 ? -18.531 -13.75 3.322 1 85.88 112 GLN A C 1
ATOM 854 O O . GLN A 1 112 ? -18.953 -14.906 3.324 1 85.88 112 GLN A O 1
ATOM 859 N N . LEU A 1 113 ? -17.734 -13.297 4.215 1 89.69 113 LEU A N 1
ATOM 860 C CA . LEU A 1 113 ? -17.156 -14.18 5.227 1 89.69 113 LEU A CA 1
ATOM 861 C C . LEU A 1 113 ? -17.969 -14.117 6.52 1 89.69 113 LEU A C 1
ATOM 863 O O . LEU A 1 113 ? -17.609 -14.773 7.508 1 89.69 113 LEU A O 1
ATOM 867 N N . CYS A 1 114 ? -19.047 -13.391 6.457 1 90.81 114 CYS A N 1
ATOM 868 C CA . CYS A 1 114 ? -19.891 -13.266 7.645 1 90.81 114 CYS A CA 1
ATOM 869 C C . CYS A 1 114 ? -20.875 -14.422 7.738 1 90.81 114 CYS A C 1
ATOM 871 O O . CYS A 1 114 ? -21.594 -14.711 6.781 1 90.81 114 CYS A O 1
ATOM 873 N N . ILE A 1 115 ? -20.938 -15.039 8.844 1 88.38 115 ILE A N 1
ATOM 874 C CA . ILE A 1 115 ? -21.875 -16.125 9.094 1 88.38 115 ILE A CA 1
ATOM 875 C C . ILE A 1 115 ? -23.031 -15.617 9.953 1 88.38 115 ILE A C 1
ATOM 877 O O . ILE A 1 115 ? -24.203 -15.812 9.609 1 88.38 115 ILE A O 1
ATOM 881 N N . ALA A 1 116 ? -22.75 -15.055 11.055 1 88.88 116 ALA A N 1
ATOM 882 C CA . ALA A 1 116 ? -23.688 -14.406 11.969 1 88.88 116 ALA A CA 1
ATOM 883 C C . ALA A 1 116 ? -23.109 -13.102 12.508 1 88.88 116 ALA A C 1
ATOM 885 O O . ALA A 1 116 ? -22.188 -13.109 13.32 1 88.88 116 ALA A O 1
ATOM 886 N N . PRO A 1 117 ? -23.766 -12.062 12.07 1 88.94 117 PRO A N 1
ATOM 887 C CA . PRO A 1 117 ? -23.219 -10.773 12.5 1 88.94 117 PRO A CA 1
ATOM 888 C C . PRO A 1 117 ? -23.016 -10.695 14.008 1 88.94 117 PRO A C 1
ATOM 890 O O . PRO A 1 117 ? -23.828 -11.211 14.773 1 88.94 117 PRO A O 1
ATOM 893 N N . GLU A 1 118 ? -21.906 -10.094 14.383 1 89.31 118 GLU A N 1
ATOM 894 C CA . GLU A 1 118 ? -21.5 -9.828 15.758 1 89.31 118 GLU A CA 1
ATOM 895 C C . GLU A 1 118 ? -21.078 -11.117 16.469 1 89.31 118 GLU A C 1
ATOM 897 O O . GLU A 1 118 ? -20.484 -11.07 17.547 1 89.31 118 GLU A O 1
ATOM 902 N N . HIS A 1 119 ? -21.359 -12.258 15.844 1 89.31 119 HIS A N 1
ATOM 903 C CA . HIS A 1 119 ? -21.125 -13.5 16.562 1 89.31 119 HIS A CA 1
ATOM 904 C C . HIS A 1 119 ? -20.047 -14.344 15.875 1 89.31 119 HIS A C 1
ATOM 906 O O . HIS A 1 119 ? -19.047 -14.719 16.5 1 89.31 119 HIS A O 1
ATOM 912 N N . TYR A 1 120 ? -20.328 -14.664 14.555 1 91.25 120 TYR A N 1
ATOM 913 C CA . TYR A 1 120 ? -19.391 -15.562 13.875 1 91.25 120 TYR A CA 1
ATOM 914 C C . TYR A 1 120 ? -19.062 -15.039 12.484 1 91.25 120 TYR A C 1
ATOM 916 O O . TYR A 1 120 ? -19.953 -14.758 11.68 1 91.25 120 TYR A O 1
ATOM 924 N N . VAL A 1 121 ? -17.672 -14.93 12.25 1 92.62 121 VAL A N 1
ATOM 925 C CA . VAL A 1 121 ? -17.172 -14.664 10.906 1 92.62 121 VAL A CA 1
ATOM 926 C C . VAL A 1 121 ? -15.977 -15.562 10.602 1 92.62 121 VAL A C 1
ATOM 928 O O . VAL A 1 121 ? -15.312 -16.047 11.523 1 92.62 121 VAL A O 1
ATOM 931 N N . TRP A 1 122 ? -15.75 -15.828 9.32 1 92.25 122 TRP A N 1
ATOM 932 C CA . TRP A 1 122 ? -14.555 -16.578 8.922 1 92.25 122 TRP A CA 1
ATOM 933 C C . TRP A 1 122 ? -13.305 -15.703 9.039 1 92.25 122 TRP A C 1
ATOM 935 O O . TRP A 1 122 ? -13.32 -14.531 8.656 1 92.25 122 TRP A O 1
ATOM 945 N N . LYS A 1 123 ? -12.32 -16.234 9.648 1 94.44 123 LYS A N 1
ATOM 946 C CA . LYS A 1 123 ? -10.969 -15.703 9.555 1 94.44 123 LYS A CA 1
ATOM 947 C C . LYS A 1 123 ? -10.102 -16.562 8.641 1 94.44 123 LYS A C 1
ATOM 949 O O . LYS A 1 123 ? -9.891 -17.75 8.898 1 94.44 123 LYS A O 1
ATOM 954 N N . ILE A 1 124 ? -9.609 -15.969 7.582 1 94.88 124 ILE A N 1
ATOM 955 C CA . ILE A 1 124 ? -8.758 -16.672 6.621 1 94.88 124 ILE A CA 1
ATOM 956 C C . ILE A 1 124 ? -7.293 -16.328 6.879 1 94.88 124 ILE A C 1
ATOM 958 O O . ILE A 1 124 ? -6.91 -15.156 6.875 1 94.88 124 ILE A O 1
ATOM 962 N N . ASN A 1 125 ? -6.52 -17.344 7.125 1 96.25 125 ASN A N 1
ATOM 963 C CA . ASN A 1 125 ? -5.078 -17.188 7.301 1 96.25 125 ASN A CA 1
ATOM 964 C C . ASN A 1 125 ? -4.309 -17.688 6.082 1 96.25 125 ASN A C 1
ATOM 966 O O . ASN A 1 125 ? -4.379 -18.875 5.742 1 96.25 125 ASN A O 1
ATOM 970 N N . ILE A 1 126 ? -3.592 -16.797 5.465 1 96.81 126 ILE A N 1
ATOM 971 C CA . ILE A 1 126 ? -2.736 -17.141 4.34 1 96.81 126 ILE A CA 1
ATOM 972 C C . ILE A 1 126 ? -1.276 -17.172 4.785 1 96.81 126 ILE A C 1
ATOM 974 O O . ILE A 1 126 ? -0.686 -16.125 5.051 1 96.81 126 ILE A O 1
ATOM 978 N N . ASP A 1 127 ? -0.736 -18.359 4.84 1 96.44 127 ASP A N 1
ATOM 979 C CA . ASP A 1 127 ? 0.644 -18.516 5.289 1 96.44 127 ASP A CA 1
ATOM 980 C C . ASP A 1 127 ? 1.567 -18.828 4.113 1 96.44 127 ASP A C 1
ATOM 982 O O . ASP A 1 127 ? 1.331 -19.781 3.363 1 96.44 127 ASP A O 1
ATOM 986 N N . ILE A 1 128 ? 2.623 -18.031 3.977 1 97 128 ILE A N 1
ATOM 987 C CA . ILE A 1 128 ? 3.596 -18.219 2.908 1 97 128 ILE A CA 1
ATOM 988 C C . ILE A 1 128 ? 4.938 -18.656 3.504 1 97 128 ILE A C 1
ATOM 990 O O . ILE A 1 128 ? 5.48 -17.969 4.379 1 97 128 ILE A O 1
ATOM 994 N N . LEU A 1 129 ? 5.438 -19.719 3.086 1 96.06 129 LEU A N 1
ATOM 995 C CA . LEU A 1 129 ? 6.785 -20.172 3.422 1 96.06 129 LEU A CA 1
ATOM 996 C C . LEU A 1 129 ? 7.719 -20.047 2.223 1 96.06 129 LEU A C 1
ATOM 998 O O . LEU A 1 129 ? 7.566 -20.75 1.229 1 96.06 129 LEU A O 1
ATOM 1002 N N . VAL A 1 130 ? 8.672 -19.156 2.363 1 95.5 130 VAL A N 1
ATOM 1003 C CA . VAL A 1 130 ? 9.641 -18.938 1.296 1 95.5 130 VAL A CA 1
ATOM 1004 C C . VAL A 1 130 ? 10.812 -19.906 1.457 1 9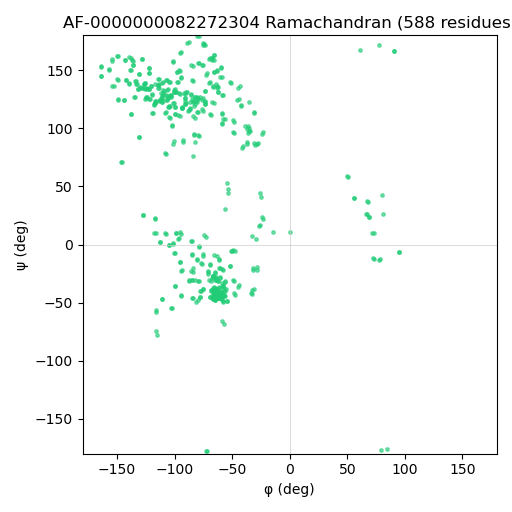5.5 130 VAL A C 1
ATOM 1006 O O . VAL A 1 130 ? 11.547 -19.844 2.449 1 95.5 130 VAL A O 1
ATOM 1009 N N . ILE A 1 131 ? 10.93 -20.75 0.508 1 94.5 131 ILE A N 1
ATOM 1010 C CA . ILE A 1 131 ? 11.992 -21.75 0.521 1 94.5 131 ILE A CA 1
ATOM 1011 C C . ILE A 1 131 ? 13.266 -21.156 -0.062 1 94.5 131 ILE A C 1
ATOM 1013 O O . ILE A 1 131 ? 14.359 -21.359 0.484 1 94.5 131 ILE A O 1
ATOM 1017 N N . SER A 1 132 ? 13.18 -20.469 -1.173 1 93.44 132 SER A N 1
ATOM 1018 C CA . SER A 1 132 ? 14.289 -19.766 -1.797 1 93.44 132 SER A CA 1
ATOM 1019 C C . SER A 1 132 ? 13.844 -18.422 -2.352 1 93.44 132 SER A C 1
ATOM 1021 O O . SER A 1 132 ? 12.758 -18.297 -2.92 1 93.44 132 SER A O 1
ATOM 1023 N N . ALA A 1 133 ? 14.688 -17.375 -2.154 1 92.25 133 ALA A N 1
ATOM 1024 C CA . ALA A 1 133 ? 14.344 -16.031 -2.586 1 92.25 133 ALA A CA 1
ATOM 1025 C C . ALA A 1 133 ? 15.445 -15.43 -3.455 1 92.25 133 ALA A C 1
ATOM 1027 O O . ALA A 1 133 ? 15.531 -14.211 -3.605 1 92.25 133 ALA A O 1
ATOM 1028 N N . ASN A 1 134 ? 16.219 -16.219 -4.109 1 90.62 134 ASN A N 1
ATOM 1029 C CA . ASN A 1 134 ? 17.422 -15.727 -4.777 1 90.62 134 ASN A CA 1
ATOM 1030 C C . ASN A 1 134 ? 17.188 -15.562 -6.277 1 90.62 134 ASN A C 1
ATOM 1032 O O . ASN A 1 134 ? 18.109 -15.172 -7.004 1 90.62 134 ASN A O 1
ATOM 1036 N N . GLY A 1 135 ? 16.078 -15.828 -6.75 1 92.81 135 GLY A N 1
ATOM 1037 C CA . GLY A 1 135 ? 15.852 -15.812 -8.188 1 92.81 135 GLY A CA 1
ATOM 1038 C C . GLY A 1 135 ? 15.18 -14.539 -8.672 1 92.81 135 GLY A C 1
ATOM 1039 O O . GLY A 1 135 ? 14.992 -14.352 -9.875 1 92.81 135 GLY A O 1
ATOM 1040 N N . GLY A 1 136 ? 14.742 -13.664 -7.801 1 93.94 136 GLY A N 1
ATOM 1041 C CA . GLY A 1 136 ? 14.039 -12.445 -8.172 1 93.94 136 GLY A CA 1
ATOM 1042 C C . GLY A 1 136 ? 12.539 -12.617 -8.242 1 93.94 136 GLY A C 1
ATOM 1043 O O . GLY A 1 136 ? 12.031 -13.734 -8.141 1 93.94 136 GLY A O 1
ATOM 1044 N N . SER A 1 137 ? 11.867 -11.484 -8.305 1 94.88 137 SER A N 1
ATOM 1045 C CA . SER A 1 137 ? 10.422 -11.422 -8.484 1 94.88 137 SER A CA 1
ATOM 1046 C C . SER A 1 137 ? 9.688 -12.219 -7.41 1 94.88 137 SER A C 1
ATOM 1048 O O . SER A 1 137 ? 8.703 -12.898 -7.699 1 94.88 137 SER A O 1
ATOM 1050 N N . LEU A 1 138 ? 10.172 -12.133 -6.215 1 94.75 138 LEU A N 1
ATOM 1051 C CA . LEU A 1 138 ? 9.609 -12.906 -5.113 1 94.75 138 LEU A CA 1
ATOM 1052 C C . LEU A 1 138 ? 8.172 -12.477 -4.82 1 94.75 138 LEU A C 1
ATOM 1054 O O . LEU A 1 138 ? 7.293 -13.32 -4.629 1 94.75 138 LEU A O 1
ATOM 1058 N N . ILE A 1 139 ? 7.91 -11.172 -4.797 1 95.25 139 ILE A N 1
ATOM 1059 C CA . ILE A 1 139 ? 6.582 -10.672 -4.461 1 95.25 139 ILE A CA 1
ATOM 1060 C C . ILE A 1 139 ? 5.574 -11.141 -5.512 1 95.25 139 ILE A C 1
ATOM 1062 O O . ILE A 1 139 ? 4.441 -11.492 -5.18 1 95.25 139 ILE A O 1
ATOM 1066 N N . ASP A 1 140 ? 5.988 -11.156 -6.727 1 94.94 140 ASP A N 1
ATOM 1067 C CA . ASP A 1 140 ? 5.137 -11.656 -7.797 1 94.94 140 ASP A CA 1
ATOM 1068 C C . ASP A 1 140 ? 4.812 -13.141 -7.594 1 94.94 140 ASP A C 1
ATOM 1070 O O . ASP A 1 140 ? 3.662 -13.555 -7.746 1 94.94 140 ASP A O 1
ATOM 1074 N N . ALA A 1 141 ? 5.805 -13.867 -7.289 1 95.38 141 ALA A N 1
ATOM 1075 C CA . ALA A 1 141 ? 5.609 -15.289 -7.043 1 95.38 141 ALA A CA 1
ATOM 1076 C C . ALA A 1 141 ? 4.664 -15.516 -5.867 1 95.38 141 ALA A C 1
ATOM 1078 O O . ALA A 1 141 ? 3.799 -16.391 -5.922 1 95.38 141 ALA A O 1
ATOM 1079 N N . CYS A 1 142 ? 4.832 -14.766 -4.836 1 96.12 142 CYS A N 1
ATOM 1080 C CA . CYS A 1 142 ? 3.941 -14.859 -3.684 1 96.12 142 CYS A CA 1
ATOM 1081 C C . CYS A 1 142 ? 2.496 -14.602 -4.094 1 96.12 142 CYS A C 1
ATOM 1083 O O . CYS A 1 142 ? 1.597 -15.352 -3.709 1 96.12 142 CYS A O 1
ATOM 1085 N N . SER A 1 143 ? 2.305 -13.562 -4.793 1 94.94 143 SER A N 1
ATOM 1086 C CA . SER A 1 143 ? 0.949 -13.227 -5.211 1 94.94 143 SER A CA 1
ATOM 1087 C C . SER A 1 143 ? 0.344 -14.32 -6.082 1 94.94 143 SER A C 1
ATOM 1089 O O . SER A 1 143 ? -0.85 -14.609 -5.98 1 94.94 143 SER A O 1
ATOM 1091 N N . GLN A 1 144 ? 1.166 -14.93 -6.926 1 92.5 144 GLN A N 1
ATOM 1092 C CA . GLN A 1 144 ? 0.692 -16.047 -7.738 1 92.5 144 GLN A CA 1
ATOM 1093 C C . GLN A 1 144 ? 0.31 -17.234 -6.871 1 92.5 144 GLN A C 1
ATOM 1095 O O . GLN A 1 144 ? -0.682 -17.922 -7.141 1 92.5 144 GLN A O 1
ATOM 1100 N N . GLY A 1 145 ? 1.108 -17.5 -5.941 1 94.5 145 GLY A N 1
ATOM 1101 C CA . GLY A 1 145 ? 0.787 -18.562 -5.012 1 94.5 145 GLY A CA 1
ATOM 1102 C C . GLY A 1 145 ? -0.514 -18.328 -4.266 1 94.5 145 GLY A C 1
ATOM 1103 O O . GLY A 1 145 ? -1.322 -19.25 -4.117 1 94.5 145 GLY A O 1
ATOM 1104 N N . ILE A 1 146 ? -0.656 -17.141 -3.801 1 94.56 146 ILE A N 1
ATOM 1105 C CA . ILE A 1 146 ? -1.881 -16.781 -3.098 1 94.56 146 ILE A CA 1
ATOM 1106 C C . ILE A 1 146 ? -3.08 -16.938 -4.027 1 94.56 146 ILE A C 1
ATOM 1108 O O . ILE A 1 146 ? -4.105 -17.5 -3.639 1 94.56 146 ILE A O 1
ATOM 1112 N N . HIS A 1 147 ? -2.934 -16.453 -5.215 1 91.38 147 HIS A N 1
ATOM 1113 C CA . HIS A 1 147 ? -3.986 -16.578 -6.215 1 91.38 147 HIS A CA 1
ATOM 1114 C C . HIS A 1 147 ? -4.402 -18.031 -6.406 1 91.38 147 HIS A C 1
ATOM 1116 O O . HIS A 1 147 ? -5.59 -18.359 -6.352 1 91.38 147 HIS A O 1
ATOM 1122 N N . ALA A 1 148 ? -3.473 -18.859 -6.574 1 90.06 148 ALA A N 1
ATOM 1123 C CA . ALA A 1 148 ? -3.736 -20.266 -6.844 1 90.06 148 ALA A CA 1
ATOM 1124 C C . ALA A 1 148 ? -4.328 -20.953 -5.617 1 90.06 148 ALA A C 1
ATOM 1126 O O . ALA A 1 148 ? -5.305 -21.703 -5.727 1 90.06 148 ALA A O 1
ATOM 1127 N N . ALA A 1 149 ? -3.768 -20.703 -4.5 1 93 149 ALA A N 1
ATOM 1128 C CA . ALA A 1 149 ? -4.223 -21.359 -3.271 1 93 149 ALA A CA 1
ATOM 1129 C C . ALA A 1 149 ? -5.645 -20.938 -2.924 1 93 149 ALA A C 1
ATOM 1131 O O . ALA A 1 149 ? -6.488 -21.781 -2.598 1 93 149 ALA A O 1
ATOM 1132 N N . LEU A 1 150 ? -5.875 -19.688 -2.99 1 91.56 150 LEU A N 1
ATOM 1133 C CA . LEU A 1 150 ? -7.203 -19.172 -2.666 1 91.56 150 LEU A CA 1
ATOM 1134 C C . LEU A 1 150 ? -8.234 -19.641 -3.684 1 91.56 150 LEU A C 1
ATOM 1136 O O . LEU A 1 150 ? -9.391 -19.891 -3.336 1 91.56 150 LEU A O 1
ATOM 1140 N N . GLY A 1 151 ? -7.816 -19.688 -4.863 1 85.88 151 GLY A N 1
ATOM 1141 C CA . GLY A 1 151 ? -8.703 -20.156 -5.91 1 85.88 151 GLY A CA 1
ATOM 1142 C C . GLY A 1 151 ? -9.211 -21.578 -5.672 1 85.88 151 GLY A C 1
ATOM 1143 O O . GLY A 1 151 ? -10.281 -21.938 -6.152 1 85.88 151 GLY A O 1
ATOM 1144 N N . GLN A 1 152 ? -8.555 -22.328 -4.898 1 84.44 152 GLN A N 1
ATOM 1145 C CA . GLN A 1 152 ? -8.922 -23.719 -4.641 1 84.44 152 GLN A CA 1
ATOM 1146 C C . GLN A 1 152 ? -9.555 -23.875 -3.258 1 84.44 152 GLN A C 1
ATOM 1148 O O . GLN A 1 152 ? -9.922 -24.969 -2.855 1 84.44 152 GLN A O 1
ATOM 1153 N N . THR A 1 153 ? -9.633 -22.844 -2.611 1 89.06 153 THR A N 1
ATOM 1154 C CA . THR A 1 153 ? -10.109 -22.906 -1.236 1 89.06 153 THR A CA 1
ATOM 1155 C C . THR A 1 153 ? -11.633 -23 -1.2 1 89.06 153 THR A C 1
ATOM 1157 O O . THR A 1 153 ? -12.328 -22.156 -1.783 1 89.06 153 THR A O 1
ATOM 1160 N N . MET A 1 154 ? -12.148 -24.016 -0.496 1 86.44 154 MET A N 1
ATOM 1161 C CA . MET A 1 154 ? -13.57 -24.234 -0.273 1 86.44 154 MET A CA 1
ATOM 1162 C C . MET A 1 154 ? -13.898 -24.219 1.216 1 86.44 154 MET A C 1
ATOM 1164 O O . MET A 1 154 ? -13.25 -24.906 2.004 1 86.44 154 MET A O 1
ATOM 1168 N N . LEU A 1 155 ? -14.875 -23.406 1.498 1 86.69 155 LEU A N 1
ATOM 1169 C CA . LEU A 1 155 ? -15.305 -23.359 2.893 1 86.69 155 LEU A CA 1
ATOM 1170 C C . LEU A 1 155 ? -16.641 -24.062 3.074 1 86.69 155 LEU A C 1
ATOM 1172 O O . LEU A 1 155 ? -17.516 -23.969 2.217 1 86.69 155 LEU A O 1
ATOM 1176 N N . PRO A 1 156 ? -16.734 -24.75 4.195 1 83 156 PRO A N 1
ATOM 1177 C CA . PRO A 1 156 ? -18.016 -25.391 4.469 1 83 156 PRO A CA 1
ATOM 1178 C C . PRO A 1 156 ? -19.141 -24.375 4.691 1 83 156 PRO A C 1
ATOM 1180 O O . PRO A 1 156 ? -18.906 -23.281 5.18 1 83 156 PRO A O 1
ATOM 1183 N N . ARG A 1 157 ? -20.297 -24.781 4.312 1 78.81 157 ARG A N 1
ATOM 1184 C CA . ARG A 1 157 ? -21.469 -23.938 4.562 1 78.81 157 ARG A CA 1
ATOM 1185 C C . ARG A 1 157 ? -21.953 -24.109 5.996 1 78.81 157 ARG A C 1
ATOM 1187 O O . ARG A 1 157 ? -22.172 -25.219 6.461 1 78.81 157 ARG A O 1
ATOM 1194 N N . LEU A 1 158 ? -21.984 -22.922 6.605 1 80.25 158 LEU A N 1
ATOM 1195 C CA . LEU A 1 158 ? -22.438 -22.938 7.992 1 80.25 158 LEU A CA 1
ATOM 1196 C C . LEU A 1 158 ? -23.797 -22.266 8.125 1 80.25 158 LEU A C 1
ATOM 1198 O O . LEU A 1 158 ? -24.062 -21.25 7.469 1 80.25 158 LEU A O 1
ATOM 1202 N N . THR A 1 159 ? -24.781 -22.875 8.719 1 74.25 159 THR A N 1
ATOM 1203 C CA . THR A 1 159 ? -26.078 -22.281 8.992 1 74.25 159 THR A CA 1
ATOM 1204 C C . THR A 1 159 ? -26.266 -22.078 10.492 1 74.25 159 THR A C 1
ATOM 1206 O O . THR A 1 159 ? -25.875 -22.922 11.297 1 74.25 159 THR A O 1
ATOM 1209 N N . VAL A 1 160 ? -26.594 -20.812 10.789 1 73.25 160 VAL A N 1
ATOM 1210 C CA . VAL A 1 160 ? -26.859 -20.484 12.188 1 73.25 160 VAL A CA 1
ATOM 1211 C C . VAL A 1 160 ? -28.281 -20.906 12.555 1 73.25 160 VAL A C 1
ATOM 1213 O O . VAL A 1 160 ? -29.234 -20.516 11.875 1 73.25 160 VAL A O 1
ATOM 1216 N N . ALA A 1 161 ? -28.422 -21.922 13.477 1 67.31 161 ALA A N 1
ATOM 1217 C CA . ALA A 1 161 ? -29.734 -22.344 13.953 1 67.31 161 ALA A CA 1
ATOM 1218 C C . ALA A 1 161 ? -30.25 -21.391 15.023 1 67.31 161 ALA A C 1
ATOM 1220 O O . ALA A 1 161 ? -29.469 -20.812 15.789 1 67.31 161 ALA A O 1
ATOM 1221 N N . ALA A 1 162 ? -31.469 -20.797 14.875 1 56.09 162 ALA A N 1
ATOM 1222 C CA . ALA A 1 162 ? -32.125 -19.953 15.867 1 56.09 162 ALA A CA 1
ATOM 1223 C C . ALA A 1 162 ? -31.969 -20.531 17.266 1 56.09 162 ALA A C 1
ATOM 1225 O O . ALA A 1 162 ? -31.859 -21.75 17.438 1 56.09 162 ALA A O 1
AT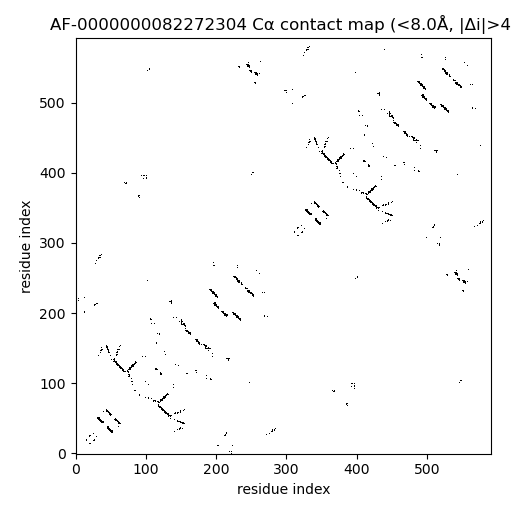OM 1226 N N . ALA A 1 163 ? -31.359 -19.797 18.188 1 51.44 163 ALA A N 1
ATOM 1227 C CA . ALA A 1 163 ? -31.281 -20.188 19.594 1 51.44 163 ALA A CA 1
ATOM 1228 C C . ALA A 1 163 ? -32.531 -20.922 20.031 1 51.44 163 ALA A C 1
ATOM 1230 O O . ALA A 1 163 ? -33.656 -20.453 19.812 1 51.44 163 ALA A O 1
ATOM 1231 N N . SER A 1 164 ? -32.562 -22.188 20.062 1 49.22 164 SER A N 1
ATOM 1232 C CA . SER A 1 164 ? -33.656 -22.734 20.859 1 49.22 164 SER A CA 1
ATOM 1233 C C . SER A 1 164 ? -33.812 -21.969 22.188 1 49.22 164 SER A C 1
ATOM 1235 O O . SER A 1 164 ? -32.844 -21.375 22.672 1 49.22 164 SER A O 1
ATOM 1237 N N . THR A 1 165 ? -35.094 -21.625 22.609 1 46.59 165 THR A N 1
ATOM 1238 C CA . THR A 1 165 ? -35.594 -20.953 23.812 1 46.59 165 THR A CA 1
ATOM 1239 C C . THR A 1 165 ? -34.719 -21.281 25.016 1 46.59 165 THR A C 1
ATOM 1241 O O . THR A 1 165 ? -34.844 -20.672 26.078 1 46.59 165 THR A O 1
ATOM 1244 N N . GLU A 1 166 ? -34.219 -22.547 25.172 1 45.34 166 GLU A N 1
ATOM 1245 C CA . GLU A 1 166 ? -33.875 -22.922 26.547 1 45.34 166 GLU A CA 1
ATOM 1246 C C . GLU A 1 166 ? -32.531 -22.359 26.953 1 45.34 166 GLU A C 1
ATOM 1248 O O . GLU A 1 166 ? -32.188 -22.359 28.141 1 45.34 166 GLU A O 1
ATOM 1253 N N . ASN A 1 167 ? -31.391 -22.5 26.094 1 46.62 167 ASN A N 1
ATOM 1254 C CA . ASN A 1 167 ? -30.125 -22.172 26.734 1 46.62 167 ASN A CA 1
ATOM 1255 C C . ASN A 1 167 ? -29.812 -20.688 26.641 1 46.62 167 ASN A C 1
ATOM 1257 O O . ASN A 1 167 ? -30.016 -20.062 25.594 1 46.62 167 ASN A O 1
ATOM 1261 N N . ASP A 1 168 ? -29.609 -19.953 27.719 1 47.62 168 ASP A N 1
ATOM 1262 C CA . ASP A 1 168 ? -29.469 -18.578 28.203 1 47.62 168 ASP A CA 1
ATOM 1263 C C . ASP A 1 168 ? -28.5 -17.781 27.344 1 47.62 168 ASP A C 1
ATOM 1265 O O . ASP A 1 168 ? -28.422 -16.562 27.469 1 47.62 168 ASP A O 1
ATOM 1269 N N . ASP A 1 169 ? -27.359 -18.359 26.922 1 54 169 ASP A N 1
ATOM 1270 C CA . ASP A 1 169 ? -26.312 -17.422 26.547 1 54 169 ASP A CA 1
ATOM 1271 C C . ASP A 1 169 ? -26.5 -16.938 25.109 1 54 169 ASP A C 1
ATOM 1273 O O . ASP A 1 169 ? -26.469 -17.719 24.172 1 54 169 ASP A O 1
ATOM 1277 N N . ASN A 1 170 ? -27.438 -16.031 24.812 1 59.56 170 ASN A N 1
ATOM 1278 C CA . ASN A 1 170 ? -27.844 -15.203 23.688 1 59.56 170 ASN A CA 1
ATOM 1279 C C . ASN A 1 170 ? -26.953 -15.422 22.469 1 59.56 170 ASN A C 1
ATOM 1281 O O . ASN A 1 170 ? -26.891 -14.578 21.578 1 59.56 170 ASN A O 1
ATOM 1285 N N . LYS A 1 171 ? -26.141 -16.422 22.531 1 61.59 171 LYS A N 1
ATOM 1286 C CA . LYS A 1 171 ? -25.328 -16.703 21.344 1 61.59 171 LYS A CA 1
ATOM 1287 C C . LYS A 1 171 ? -26.031 -17.688 20.422 1 61.59 171 LYS A C 1
ATOM 1289 O O . LYS A 1 171 ? -26.5 -18.75 20.859 1 61.59 171 LYS A O 1
ATOM 1294 N N . PRO A 1 172 ? -26.219 -17.359 19.094 1 64.94 172 PRO A N 1
ATOM 1295 C CA . PRO A 1 172 ? -26.875 -18.281 18.156 1 64.94 172 PRO A CA 1
ATOM 1296 C C . PRO A 1 172 ? -26.109 -19.594 17.984 1 64.94 172 PRO A C 1
ATOM 1298 O O . PRO A 1 172 ? -24.891 -19.609 18.078 1 64.94 172 PRO A O 1
ATOM 1301 N N . ALA A 1 173 ? -26.781 -20.781 18.078 1 68.31 173 ALA A N 1
ATOM 1302 C CA . ALA A 1 173 ? -26.188 -22.094 17.891 1 68.31 173 ALA A CA 1
ATOM 1303 C C . ALA A 1 173 ? -25.75 -22.312 16.438 1 68.31 173 ALA A C 1
ATOM 1305 O O . ALA A 1 173 ? -26.469 -21.922 15.516 1 68.31 173 ALA A O 1
ATOM 1306 N N . LEU A 1 174 ? -24.453 -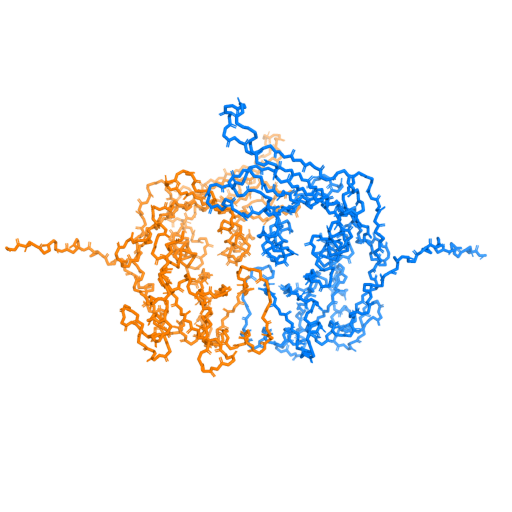22.609 16.219 1 66.12 174 LEU A N 1
ATOM 1307 C CA . LEU A 1 174 ? -23.875 -22.859 14.906 1 66.12 174 LEU A CA 1
ATOM 1308 C C . LEU A 1 174 ? -24.109 -24.297 14.461 1 66.12 174 LEU A C 1
ATOM 1310 O O . LEU A 1 174 ? -23.891 -25.234 15.234 1 66.12 174 LEU A O 1
ATOM 1314 N N . GLN A 1 175 ? -25 -24.516 13.453 1 65.12 175 GLN A N 1
ATOM 1315 C CA . GLN A 1 175 ? -25.125 -25.828 12.844 1 65.12 175 GLN A CA 1
ATOM 1316 C C . GLN A 1 175 ? -24.281 -25.938 11.578 1 65.12 175 GLN A C 1
ATOM 1318 O O . GLN A 1 175 ? -24.328 -25.047 10.719 1 65.12 175 GLN A O 1
ATOM 1323 N N . VAL A 1 176 ? -23.25 -26.703 11.625 1 61.78 176 VAL A N 1
ATOM 1324 C CA . VAL A 1 176 ? -22.391 -26.938 10.477 1 61.78 176 VAL A CA 1
ATOM 1325 C C . VAL A 1 176 ? -23.078 -27.891 9.492 1 61.78 176 VAL A C 1
ATOM 1327 O O . VAL A 1 176 ? -23.578 -28.938 9.891 1 61.78 176 VAL A O 1
ATOM 1330 N N . ASP A 1 177 ? -23.391 -27.359 8.281 1 60.09 177 ASP A N 1
ATOM 1331 C CA . ASP A 1 177 ? -23.891 -28.297 7.277 1 60.09 177 ASP A CA 1
ATOM 1332 C C . ASP A 1 177 ? -22.875 -29.406 7.008 1 60.09 177 ASP A C 1
ATOM 1334 O O . ASP A 1 177 ? -21.703 -29.125 6.738 1 60.09 177 ASP A O 1
ATOM 1338 N N . SER A 1 178 ? -23.078 -30.594 7.516 1 52.53 178 SER A N 1
ATOM 1339 C CA . SER A 1 178 ? -22.234 -31.781 7.367 1 52.53 178 SER A CA 1
ATOM 1340 C C . SER A 1 178 ? -21.938 -32.062 5.898 1 52.53 178 SER A C 1
ATOM 1342 O O . SER A 1 178 ? -21.062 -32.875 5.582 1 52.53 178 SER A O 1
ATOM 1344 N N . ASN A 1 179 ? -22.719 -31.5 4.934 1 52.12 179 ASN A N 1
ATOM 1345 C CA . ASN A 1 179 ? -22.5 -31.875 3.543 1 52.12 179 ASN A CA 1
ATOM 1346 C C . ASN A 1 179 ? -21.312 -31.156 2.941 1 52.12 179 ASN A C 1
ATOM 1348 O O . ASN A 1 179 ? -21.391 -29.969 2.619 1 52.12 179 ASN A O 1
ATOM 1352 N N . ILE A 1 180 ? -20.125 -31.828 3 1 53.91 180 ILE A N 1
ATOM 1353 C CA . ILE A 1 180 ? -18.859 -31.375 2.42 1 53.91 180 ILE A CA 1
ATOM 1354 C C . ILE A 1 180 ? -19.109 -30.844 1.011 1 53.91 180 ILE A C 1
ATOM 1356 O O . ILE A 1 180 ? -18.422 -29.906 0.568 1 53.91 180 ILE A O 1
ATOM 1360 N N . LYS A 1 181 ? -20.094 -31.594 0.333 1 56.16 181 LYS A N 1
ATOM 1361 C CA . LYS A 1 181 ? -20.406 -31.188 -1.037 1 56.16 181 LYS A CA 1
ATOM 1362 C C . LYS A 1 181 ? -20.984 -29.781 -1.08 1 56.16 181 LYS A C 1
ATOM 1364 O O . LYS A 1 181 ? -21.016 -29.156 -2.139 1 56.16 181 LYS A O 1
ATOM 1369 N N . ALA A 1 182 ? -21.266 -29.312 0.052 1 61.41 182 ALA A N 1
ATOM 1370 C CA . ALA A 1 182 ? -21.906 -28 0.082 1 61.41 182 ALA A CA 1
ATOM 1371 C C . ALA A 1 182 ? -20.891 -26.891 0.289 1 61.41 182 ALA A C 1
ATOM 1373 O O . ALA A 1 182 ? -21.25 -25.719 0.476 1 61.41 182 ALA A O 1
ATOM 1374 N N . ALA A 1 183 ? -19.656 -27.312 0.169 1 70.25 183 ALA A N 1
ATOM 1375 C CA . ALA A 1 183 ? -18.625 -26.297 0.338 1 70.25 183 ALA A CA 1
ATOM 1376 C C . ALA A 1 183 ? -18.672 -25.281 -0.799 1 70.25 183 ALA A C 1
ATOM 1378 O O . ALA A 1 183 ? -19.016 -25.625 -1.933 1 70.25 183 ALA A O 1
ATOM 1379 N N . ARG A 1 184 ? -18.562 -24.078 -0.476 1 76 184 ARG A N 1
ATOM 1380 C CA . ARG A 1 184 ? -18.609 -22.984 -1.445 1 76 184 ARG A CA 1
ATOM 1381 C C . ARG A 1 184 ? -17.25 -22.312 -1.585 1 76 184 ARG A C 1
ATOM 1383 O O . ARG A 1 184 ? -16.516 -22.188 -0.605 1 76 184 ARG A O 1
ATOM 1390 N N . PRO A 1 185 ? -17 -22.031 -2.828 1 77.81 185 PRO A N 1
ATOM 1391 C CA . PRO A 1 185 ? -15.773 -21.25 -3.021 1 77.81 185 PRO A CA 1
ATOM 1392 C C . PRO A 1 185 ? -15.828 -19.875 -2.348 1 77.81 185 PRO A C 1
ATOM 1394 O O . PRO A 1 185 ? -16.891 -19.266 -2.281 1 77.81 185 PRO A O 1
ATOM 1397 N N . ILE A 1 186 ? -14.781 -19.547 -1.704 1 73.94 186 ILE A N 1
ATOM 1398 C CA . ILE A 1 186 ? -14.719 -18.25 -1.049 1 73.94 186 ILE A CA 1
ATOM 1399 C C . ILE A 1 186 ? -14.719 -17.141 -2.1 1 73.94 186 ILE A C 1
ATOM 1401 O O . ILE A 1 186 ? -15.281 -16.078 -1.883 1 73.94 186 ILE A O 1
ATOM 1405 N N . VAL A 1 187 ? -13.969 -17.266 -3.041 1 66 187 VAL A N 1
ATOM 1406 C CA . VAL A 1 187 ? -13.828 -16.266 -4.09 1 66 187 VAL A CA 1
ATOM 1407 C C . VAL A 1 187 ? -13.891 -16.938 -5.461 1 66 187 VAL A C 1
ATOM 1409 O O . VAL A 1 187 ? -13.539 -18.109 -5.602 1 66 187 VAL A O 1
ATOM 1412 N N . SER A 1 188 ? -14.656 -16.188 -6.344 1 59.06 188 SER A N 1
ATOM 1413 C CA . SER A 1 188 ? -14.484 -16.688 -7.703 1 59.06 188 SER A CA 1
ATOM 1414 C C . SER A 1 188 ? -13.023 -16.625 -8.133 1 59.06 188 SER A C 1
ATOM 1416 O O . SER A 1 188 ? -12.336 -15.641 -7.875 1 59.06 188 SER A O 1
ATOM 1418 N N . THR A 1 189 ? -12.375 -17.797 -8.32 1 53.88 189 THR A N 1
ATOM 1419 C CA . THR A 1 189 ? -10.969 -17.938 -8.68 1 53.88 189 THR A CA 1
ATOM 1420 C C . THR A 1 189 ? -10.516 -16.797 -9.578 1 53.88 189 THR A C 1
ATOM 1422 O O . THR A 1 189 ? -9.422 -16.266 -9.406 1 53.88 189 THR A O 1
ATOM 1425 N N . ASN A 1 190 ? -11.383 -16.453 -10.523 1 58.22 190 ASN A N 1
ATOM 1426 C CA . ASN A 1 190 ? -11.016 -15.469 -11.531 1 58.22 190 ASN A CA 1
ATOM 1427 C C . ASN A 1 190 ? -11.008 -14.055 -10.953 1 58.22 190 ASN A C 1
ATOM 1429 O O . ASN A 1 190 ? -10.539 -13.117 -11.602 1 58.22 190 ASN A O 1
ATOM 1433 N N . ALA A 1 191 ? -11.164 -14.055 -9.664 1 68.31 191 ALA A N 1
ATOM 1434 C CA . ALA A 1 191 ? -11.336 -12.719 -9.109 1 68.31 191 ALA A CA 1
ATOM 1435 C C . ALA A 1 191 ? -10.219 -12.383 -8.133 1 68.31 191 ALA A C 1
ATOM 1437 O O . ALA A 1 191 ? -10.242 -11.328 -7.484 1 68.31 191 ALA A O 1
ATOM 1438 N N . VAL A 1 192 ? -9.211 -13.273 -8.148 1 81.06 192 VAL A N 1
ATOM 1439 C CA . VAL A 1 192 ? -8.125 -12.984 -7.215 1 81.06 192 VAL A CA 1
ATOM 1440 C C . VAL A 1 192 ? -7.027 -12.195 -7.922 1 81.06 192 VAL A C 1
ATOM 1442 O O . VAL A 1 192 ? -6.398 -12.695 -8.859 1 81.06 192 VAL A O 1
ATOM 1445 N N . PRO A 1 193 ? -6.758 -11.023 -7.512 1 88.56 193 PRO A N 1
ATOM 1446 C CA . PRO A 1 193 ? -5.758 -10.195 -8.188 1 88.56 193 PRO A CA 1
ATOM 1447 C C . PRO A 1 193 ? -4.336 -10.711 -8 1 88.56 193 PRO A C 1
ATOM 1449 O O . PRO A 1 193 ? -4.09 -11.547 -7.125 1 88.56 193 PRO A O 1
ATOM 1452 N N . VAL A 1 194 ? -3.484 -10.273 -8.875 1 90.88 194 VAL A N 1
ATOM 1453 C CA . VAL A 1 194 ? -2.07 -10.617 -8.781 1 90.88 194 VAL A CA 1
ATOM 1454 C C . VAL A 1 194 ? -1.222 -9.352 -8.859 1 90.88 194 VAL A C 1
ATOM 1456 O O . VAL A 1 194 ? -1.687 -8.312 -9.344 1 90.88 194 VAL A O 1
ATOM 1459 N N . ILE A 1 195 ? -0.036 -9.469 -8.383 1 93.62 195 ILE A N 1
ATOM 1460 C CA . ILE A 1 195 ? 0.914 -8.359 -8.453 1 93.62 195 ILE A CA 1
ATOM 1461 C C . ILE A 1 195 ? 1.886 -8.586 -9.609 1 93.62 195 ILE A C 1
ATOM 1463 O O . ILE A 1 195 ? 2.391 -9.695 -9.797 1 93.62 195 ILE A O 1
ATOM 1467 N N . VAL A 1 196 ? 2.084 -7.617 -10.406 1 94 196 VAL A N 1
ATOM 1468 C CA . VAL A 1 196 ? 3.117 -7.586 -11.43 1 94 196 VAL A CA 1
ATOM 1469 C C . VAL A 1 196 ? 4.109 -6.465 -11.141 1 94 196 VAL A C 1
ATOM 1471 O O . VAL A 1 196 ? 3.721 -5.297 -11.023 1 94 196 VAL A O 1
ATOM 1474 N N . THR A 1 197 ? 5.316 -6.848 -11.039 1 95.75 197 THR A N 1
ATOM 1475 C CA . THR A 1 197 ? 6.352 -5.875 -10.703 1 95.75 197 THR A CA 1
ATOM 1476 C C . THR A 1 197 ? 7.082 -5.406 -11.961 1 95.75 197 THR A C 1
ATOM 1478 O O . THR A 1 197 ? 7.5 -6.223 -12.781 1 95.75 197 THR A O 1
ATOM 1481 N N . ILE A 1 198 ? 7.227 -4.113 -12.117 1 96.5 198 ILE A N 1
ATOM 1482 C CA . ILE A 1 198 ? 8.031 -3.504 -13.164 1 96.5 198 ILE A CA 1
ATOM 1483 C C . ILE A 1 198 ? 9.32 -2.938 -12.57 1 96.5 198 ILE A C 1
ATOM 1485 O O . ILE A 1 198 ? 9.273 -2.121 -11.641 1 96.5 198 ILE A O 1
ATOM 1489 N N . SER A 1 199 ? 10.422 -3.371 -13.094 1 96.25 199 SER A N 1
ATOM 1490 C CA . SER A 1 199 ? 11.719 -2.838 -12.68 1 96.25 199 SER A CA 1
ATOM 1491 C C . SER A 1 199 ? 12.188 -1.727 -13.609 1 96.25 199 SER A C 1
ATOM 1493 O O . SER A 1 199 ? 12.102 -1.86 -14.836 1 96.25 199 SER A O 1
ATOM 1495 N N . LEU A 1 200 ? 12.562 -0.652 -13 1 95 200 LEU A N 1
ATOM 1496 C CA . LEU A 1 200 ? 13.102 0.48 -13.75 1 95 200 LEU A CA 1
ATOM 1497 C C . LEU A 1 200 ? 14.625 0.499 -13.695 1 95 200 LEU A C 1
ATOM 1499 O O . LEU A 1 200 ? 15.203 0.656 -12.617 1 95 200 LEU A O 1
ATOM 1503 N N . LEU A 1 201 ? 15.258 0.381 -14.828 1 93.44 201 LEU A N 1
ATOM 1504 C CA . LEU A 1 201 ? 16.719 0.365 -14.914 1 93.44 201 LEU A CA 1
ATOM 1505 C C . LEU A 1 201 ? 17.25 1.681 -15.477 1 93.44 201 LEU A C 1
ATOM 1507 O O . LEU A 1 201 ? 16.656 2.244 -16.406 1 93.44 201 LEU A O 1
ATOM 1511 N N . ARG A 1 202 ? 18.234 2.15 -14.812 1 83.12 202 ARG A N 1
ATOM 1512 C CA . ARG A 1 202 ? 18.828 3.41 -15.266 1 83.12 202 ARG A CA 1
ATOM 1513 C C . ARG A 1 202 ? 19.656 3.205 -16.516 1 83.12 202 ARG A C 1
ATOM 1515 O O . ARG A 1 202 ? 20.547 2.34 -16.547 1 83.12 202 ARG A O 1
ATOM 1522 N N . ASP A 1 203 ? 19.312 3.934 -17.562 1 74.25 203 ASP A N 1
ATOM 1523 C CA . ASP A 1 203 ? 20.125 3.881 -18.766 1 74.25 203 ASP A CA 1
ATOM 1524 C C . ASP A 1 203 ? 21.047 5.094 -18.859 1 74.25 203 ASP A C 1
ATOM 1526 O O . ASP A 1 203 ? 20.609 6.191 -19.203 1 74.25 203 ASP A O 1
ATOM 1530 N N . SER A 1 204 ? 22.188 5.047 -18.328 1 63.97 204 SER A N 1
ATOM 1531 C CA . SER A 1 204 ? 23.141 6.148 -18.344 1 63.97 204 SER A CA 1
ATOM 1532 C C . SER A 1 204 ? 23.469 6.59 -19.766 1 63.97 204 SER A C 1
ATOM 1534 O O . SER A 1 204 ? 23.859 7.734 -19.984 1 63.97 204 SER A O 1
ATOM 1536 N N . GLN A 1 205 ? 23.578 5.809 -20.719 1 58.75 205 GLN A N 1
ATOM 1537 C CA . GLN A 1 205 ? 24.141 6.105 -22.031 1 58.75 205 GLN A CA 1
ATOM 1538 C C . GLN A 1 205 ? 23.156 6.887 -22.891 1 58.75 205 GLN A C 1
ATOM 1540 O O . GLN A 1 205 ? 23.562 7.582 -23.828 1 58.75 205 GLN A O 1
ATOM 1545 N N . GLN A 1 206 ? 21.938 6.594 -22.875 1 55.66 206 GLN A N 1
ATOM 1546 C CA . GLN A 1 206 ? 21.141 7.137 -23.969 1 55.66 206 GLN A CA 1
ATOM 1547 C C . GLN A 1 206 ? 20.094 8.117 -23.453 1 55.66 206 GLN A C 1
ATOM 1549 O O . GLN A 1 206 ? 19.984 9.234 -23.969 1 55.66 206 GLN A O 1
ATOM 1554 N N . SER A 1 207 ? 18.984 7.664 -22.812 1 59.16 207 SER A N 1
ATOM 1555 C CA . SER A 1 207 ? 17.75 8.414 -22.625 1 59.16 207 SER A CA 1
ATOM 1556 C C . SER A 1 207 ? 17.453 8.656 -21.156 1 59.16 207 SER A C 1
ATOM 1558 O O . SER A 1 207 ? 17.969 7.949 -20.281 1 59.16 207 SER A O 1
ATOM 1560 N N . LYS A 1 208 ? 17.031 9.852 -20.938 1 68.25 208 LYS A N 1
ATOM 1561 C CA . LYS A 1 208 ? 16.5 10.312 -19.656 1 68.25 208 LYS A CA 1
ATOM 1562 C C . LYS A 1 208 ? 15.414 9.375 -19.141 1 68.25 208 LYS A C 1
ATOM 1564 O O . LYS A 1 208 ? 15.016 9.445 -17.984 1 68.25 208 LYS A O 1
ATOM 1569 N N . ARG A 1 209 ? 15.133 8.414 -20.078 1 82.81 209 ARG A N 1
ATOM 1570 C CA . ARG A 1 209 ? 14.031 7.535 -19.688 1 82.81 209 ARG A CA 1
ATOM 1571 C C . ARG A 1 209 ? 14.547 6.176 -19.234 1 82.81 209 ARG A C 1
ATOM 1573 O O . ARG A 1 209 ? 15.461 5.617 -19.844 1 82.81 209 ARG A O 1
ATOM 1580 N N . PRO A 1 210 ? 14.023 5.621 -18.25 1 92.25 210 PRO A N 1
ATOM 1581 C CA . PRO A 1 210 ? 14.477 4.32 -17.75 1 92.25 210 PRO A CA 1
ATOM 1582 C C . PRO A 1 210 ? 14.023 3.162 -18.641 1 92.25 210 PRO A C 1
ATOM 1584 O O . PRO A 1 210 ? 13.031 3.285 -19.359 1 92.25 210 PRO A O 1
ATOM 1587 N N . ILE A 1 211 ? 14.781 2.094 -18.594 1 94.94 211 ILE A N 1
ATOM 1588 C CA . ILE A 1 211 ? 14.383 0.845 -19.234 1 94.94 211 ILE A CA 1
ATOM 1589 C C . ILE A 1 211 ? 13.422 0.084 -18.312 1 94.94 211 ILE A C 1
ATOM 1591 O O . ILE A 1 211 ? 13.719 -0.126 -17.141 1 94.94 211 ILE A O 1
ATOM 1595 N N . LEU A 1 212 ? 12.281 -0.279 -18.875 1 96.75 212 LEU A N 1
ATOM 1596 C CA . LEU A 1 212 ? 11.289 -1.021 -18.094 1 96.75 212 LEU A CA 1
ATOM 1597 C C . LEU A 1 212 ? 11.352 -2.51 -18.422 1 96.75 212 LEU A C 1
ATOM 1599 O O . LEU A 1 212 ? 11.398 -2.896 -19.594 1 96.75 212 LEU A O 1
ATOM 1603 N N . ILE A 1 213 ? 11.359 -3.348 -17.375 1 97.19 213 ILE A N 1
ATOM 1604 C CA . ILE A 1 213 ? 11.289 -4.785 -17.594 1 97.19 213 ILE A CA 1
ATOM 1605 C C . ILE A 1 213 ? 10.344 -5.43 -16.578 1 97.19 213 ILE A C 1
ATOM 1607 O O . ILE A 1 213 ? 10.172 -4.91 -15.477 1 97.19 213 ILE A O 1
ATOM 1611 N N . VAL A 1 214 ? 9.719 -6.508 -16.984 1 96.38 214 VAL A N 1
ATOM 1612 C CA . VAL A 1 214 ? 8.898 -7.289 -16.062 1 96.38 214 VAL A CA 1
ATOM 1613 C C . VAL A 1 214 ? 9.672 -8.523 -15.602 1 96.38 214 VAL A C 1
ATOM 1615 O O . VAL A 1 214 ? 10.656 -8.9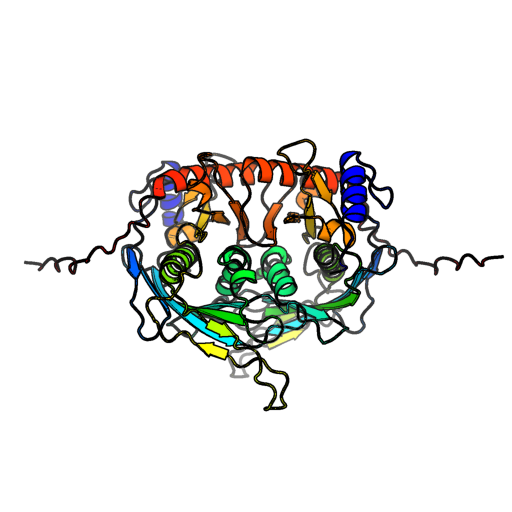22 -16.234 1 96.38 214 VAL A O 1
ATOM 1618 N N . ASP A 1 215 ? 9.266 -9.078 -14.422 1 95.19 215 ASP A N 1
ATOM 1619 C CA . ASP A 1 215 ? 9.781 -10.359 -13.945 1 95.19 215 ASP A CA 1
ATOM 1620 C C . ASP A 1 215 ? 11.312 -10.375 -13.984 1 95.19 215 ASP A C 1
ATOM 1622 O O . ASP A 1 215 ? 11.906 -11.258 -14.609 1 95.19 215 ASP A O 1
ATOM 1626 N N . ALA A 1 216 ? 11.883 -9.484 -13.328 1 96.25 216 ALA A N 1
ATOM 1627 C CA . ALA A 1 216 ? 13.344 -9.359 -13.297 1 96.25 216 ALA A CA 1
ATOM 1628 C C . ALA A 1 216 ? 13.977 -10.516 -12.531 1 96.25 216 ALA A C 1
ATOM 1630 O O . ALA A 1 216 ? 13.461 -10.945 -11.492 1 96.25 216 ALA A O 1
ATOM 1631 N N . ILE A 1 217 ? 15.086 -11.016 -13.031 1 95.62 217 ILE A N 1
ATOM 1632 C CA . ILE A 1 217 ? 15.906 -11.938 -12.25 1 95.62 217 ILE A CA 1
ATOM 1633 C C . ILE A 1 217 ? 16.672 -11.156 -11.18 1 95.62 217 ILE A C 1
ATOM 1635 O O . ILE A 1 217 ? 16.672 -9.922 -11.188 1 95.62 217 ILE A O 1
ATOM 1639 N N . ALA A 1 218 ? 17.312 -11.883 -10.305 1 93.88 218 ALA A N 1
ATOM 1640 C CA . ALA A 1 218 ? 17.953 -11.266 -9.148 1 93.88 218 ALA A CA 1
ATOM 1641 C C . ALA A 1 218 ? 19 -10.234 -9.578 1 93.88 218 ALA A C 1
ATOM 1643 O O . ALA A 1 218 ? 19.062 -9.141 -9.031 1 93.88 218 ALA A O 1
ATOM 1644 N N . GLU A 1 219 ? 19.781 -10.531 -10.555 1 93.12 219 GLU A N 1
ATOM 1645 C CA . GLU A 1 219 ? 20.828 -9.633 -11.023 1 93.12 219 GLU A CA 1
ATOM 1646 C C . GLU A 1 219 ? 20.25 -8.375 -11.641 1 93.12 219 GLU A C 1
ATOM 1648 O O . GLU A 1 219 ? 20.781 -7.277 -11.469 1 93.12 219 GLU A O 1
ATOM 1653 N N . GLU A 1 220 ? 19.203 -8.578 -12.352 1 94.75 220 GLU A N 1
ATOM 1654 C CA . GLU A 1 220 ? 18.531 -7.434 -12.953 1 94.75 220 GLU A CA 1
ATOM 1655 C C . GLU A 1 220 ? 17.938 -6.523 -11.891 1 94.75 220 GLU A C 1
ATOM 1657 O O . GLU A 1 220 ? 17.953 -5.301 -12.031 1 94.75 220 GLU A O 1
ATOM 1662 N N . GLU A 1 221 ? 17.359 -7.113 -10.867 1 92.94 221 GLU A N 1
ATOM 1663 C CA . GLU A 1 221 ? 16.797 -6.332 -9.773 1 92.94 221 GLU A CA 1
ATOM 1664 C C . GLU A 1 221 ? 17.859 -5.445 -9.117 1 92.94 221 GLU A C 1
ATOM 1666 O O . GLU A 1 221 ? 17.578 -4.312 -8.734 1 92.94 221 GLU A O 1
ATOM 1671 N N . THR A 1 222 ? 19 -5.973 -9.062 1 89.75 222 THR A N 1
ATOM 1672 C CA . THR A 1 222 ? 20.094 -5.223 -8.453 1 89.75 222 THR A CA 1
ATOM 1673 C C . THR A 1 222 ? 20.453 -3.998 -9.289 1 89.75 222 THR A C 1
ATOM 1675 O O . THR A 1 222 ? 20.938 -2.996 -8.766 1 89.75 222 THR A O 1
ATOM 1678 N N . CYS A 1 223 ? 20.188 -4.074 -10.578 1 90.75 223 CYS A N 1
ATOM 1679 C CA . CYS A 1 223 ? 20.484 -2.975 -11.484 1 90.75 223 CYS A CA 1
ATOM 1680 C C . CYS A 1 223 ? 19.359 -1.949 -11.492 1 90.75 223 CYS A C 1
ATOM 1682 O O . CYS A 1 223 ? 19.484 -0.878 -12.086 1 90.75 223 CYS A O 1
ATOM 1684 N N . SER A 1 224 ? 18.266 -2.289 -10.852 1 92.25 224 SER A N 1
ATOM 1685 C CA . SER A 1 224 ? 17.094 -1.406 -10.859 1 92.25 224 SER A CA 1
ATOM 1686 C C . SER A 1 224 ? 17.219 -0.332 -9.789 1 92.25 224 SER A C 1
ATOM 1688 O O . SER A 1 224 ? 17.688 -0.603 -8.68 1 92.25 224 SER A O 1
ATOM 1690 N N . PHE A 1 225 ? 16.766 0.922 -10.156 1 87.56 225 PHE A N 1
ATOM 1691 C CA . PHE A 1 225 ? 16.766 1.978 -9.148 1 87.56 225 PHE A CA 1
ATOM 1692 C C . PHE A 1 225 ? 15.406 2.09 -8.484 1 87.56 225 PHE A C 1
ATOM 1694 O O . PHE A 1 225 ? 15.273 2.723 -7.434 1 87.56 225 PHE A O 1
ATOM 1701 N N . ALA A 1 226 ? 14.469 1.487 -9.109 1 90.25 226 ALA A N 1
ATOM 1702 C CA . ALA A 1 226 ? 13.117 1.483 -8.547 1 90.25 226 ALA A CA 1
ATOM 1703 C C . ALA A 1 226 ? 12.305 0.302 -9.07 1 90.25 226 ALA A C 1
ATOM 1705 O O . ALA A 1 226 ? 12.602 -0.237 -10.141 1 90.25 226 ALA A O 1
ATOM 1706 N N . GLN A 1 227 ? 11.43 -0.099 -8.234 1 93.94 227 GLN A N 1
ATOM 1707 C CA . GLN A 1 227 ? 10.438 -1.098 -8.633 1 93.94 227 GLN A CA 1
ATOM 1708 C C . GLN A 1 227 ? 9.023 -0.604 -8.367 1 93.94 227 GLN A C 1
ATOM 1710 O O . GLN A 1 227 ? 8.758 0.032 -7.34 1 93.94 227 GLN A O 1
ATOM 1715 N N . VAL A 1 228 ? 8.141 -0.893 -9.32 1 94.75 228 VAL A N 1
ATOM 1716 C CA . VAL A 1 228 ? 6.734 -0.542 -9.156 1 94.75 228 VAL A CA 1
ATOM 1717 C C . VAL A 1 228 ? 5.887 -1.811 -9.133 1 94.75 228 VAL A C 1
ATOM 1719 O O . VAL A 1 228 ? 5.934 -2.613 -10.062 1 94.75 228 VAL A O 1
ATOM 1722 N N . HIS A 1 229 ? 5.172 -1.969 -8.039 1 94.56 229 HIS A N 1
ATOM 1723 C CA . HIS A 1 229 ? 4.223 -3.07 -7.922 1 94.56 229 HIS A CA 1
ATOM 1724 C C . HIS A 1 229 ? 2.836 -2.654 -8.406 1 94.56 229 HIS A C 1
ATOM 1726 O O . HIS A 1 229 ? 2.262 -1.691 -7.891 1 94.56 229 HIS A O 1
ATOM 1732 N N . VAL A 1 230 ? 2.371 -3.359 -9.375 1 93.38 230 VAL A N 1
ATOM 1733 C CA . VAL A 1 230 ? 1.03 -3.111 -9.898 1 93.38 230 VAL A CA 1
ATOM 1734 C C . VAL A 1 230 ? 0.116 -4.285 -9.547 1 93.38 230 VAL A C 1
ATOM 1736 O O . VAL A 1 230 ? 0.421 -5.434 -9.875 1 93.38 230 VAL A O 1
ATOM 1739 N N . VAL A 1 231 ? -0.94 -3.98 -8.867 1 92.31 231 VAL A N 1
ATOM 1740 C CA . VAL A 1 231 ? -1.913 -5.02 -8.547 1 92.31 231 VAL A CA 1
ATOM 1741 C C . VAL A 1 231 ? -3.01 -5.051 -9.602 1 92.31 231 VAL A C 1
ATOM 1743 O O . VAL A 1 231 ? -3.764 -4.086 -9.758 1 92.31 231 VAL A O 1
ATOM 1746 N N . LEU A 1 232 ? -3.09 -6.168 -10.258 1 89.12 232 LEU A N 1
ATOM 1747 C CA . LEU A 1 232 ? -4.012 -6.312 -11.375 1 89.12 232 LEU A CA 1
ATOM 1748 C C . LEU A 1 232 ? -5.141 -7.277 -11.031 1 89.12 232 LEU A C 1
ATOM 1750 O O . LEU A 1 232 ? -4.902 -8.344 -10.461 1 89.12 232 LEU A O 1
ATOM 1754 N N . ASP A 1 233 ? -6.348 -6.793 -11.297 1 82.25 233 ASP A N 1
ATOM 1755 C CA . ASP A 1 233 ? -7.496 -7.688 -11.203 1 82.25 233 ASP A CA 1
ATOM 1756 C C . ASP A 1 233 ? -7.664 -8.5 -12.484 1 82.25 233 ASP A C 1
ATOM 1758 O O . ASP A 1 233 ? -7.762 -7.941 -13.578 1 82.25 233 ASP A O 1
ATOM 1762 N N . GLN A 1 234 ? -7.586 -9.727 -12.406 1 66.38 234 GLN A N 1
ATOM 1763 C CA . GLN A 1 234 ? -7.66 -10.578 -13.586 1 66.38 234 GLN A CA 1
ATOM 1764 C C . GLN A 1 234 ? -9.109 -10.859 -13.977 1 66.38 234 GLN A C 1
ATOM 1766 O O . GLN A 1 234 ? -9.383 -11.367 -15.062 1 66.38 234 GLN A O 1
ATOM 1771 N N . GLY A 1 235 ? -10.078 -10.766 -13.078 1 57.97 235 GLY A N 1
ATOM 1772 C CA . GLY A 1 235 ? -11.477 -11.109 -13.297 1 57.97 235 GLY A CA 1
ATOM 1773 C C . GLY A 1 235 ? -12.172 -10.188 -14.273 1 57.97 235 GLY A C 1
ATOM 1774 O O . GLY A 1 235 ? -13.312 -10.43 -14.672 1 57.97 235 GLY A O 1
ATOM 1775 N N . GLY A 1 236 ? -11.828 -9.008 -14.414 1 47.44 236 GLY A N 1
ATOM 1776 C CA . GLY A 1 236 ? -12.625 -8.203 -15.328 1 47.44 236 GLY A CA 1
ATOM 1777 C C . GLY A 1 236 ? -12.883 -8.891 -16.656 1 47.44 236 GLY A C 1
ATOM 1778 O O . GLY A 1 236 ? -13.367 -8.258 -17.594 1 47.44 236 GLY A O 1
ATOM 1779 N N . SER A 1 237 ? -12.273 -9.969 -16.75 1 39.62 237 SER A N 1
ATOM 1780 C CA . SER A 1 237 ? -12.555 -10.555 -18.047 1 39.62 237 SER A CA 1
ATOM 1781 C C . SER A 1 237 ? -14.023 -10.938 -18.188 1 39.62 237 SER A C 1
ATOM 1783 O O . SER A 1 237 ? -14.461 -11.414 -19.234 1 39.62 237 SER A O 1
ATOM 1785 N N . SER A 1 238 ? -14.648 -11.156 -17.094 1 38.66 238 SER A N 1
ATOM 1786 C CA . SER A 1 238 ? -15.984 -11.586 -17.5 1 38.66 238 SER A CA 1
ATOM 1787 C C . SER A 1 238 ? -16.656 -10.539 -18.375 1 38.66 238 SER A C 1
ATOM 1789 O O . SER A 1 238 ? -17.594 -10.852 -19.109 1 38.66 238 SER A O 1
ATOM 1791 N N . ASN A 1 239 ? -17.031 -9.312 -17.781 1 38.69 239 ASN A N 1
ATOM 1792 C CA . ASN A 1 239 ? -17.719 -8.453 -18.75 1 38.69 239 ASN A CA 1
ATOM 1793 C C . ASN A 1 239 ? -16.797 -8.062 -19.891 1 38.69 239 ASN A C 1
ATOM 1795 O O . ASN A 1 239 ? -15.578 -7.977 -19.719 1 38.69 239 ASN A O 1
ATOM 1799 N N . HIS A 1 240 ? -17.391 -8.102 -21.094 1 40.66 240 HIS A N 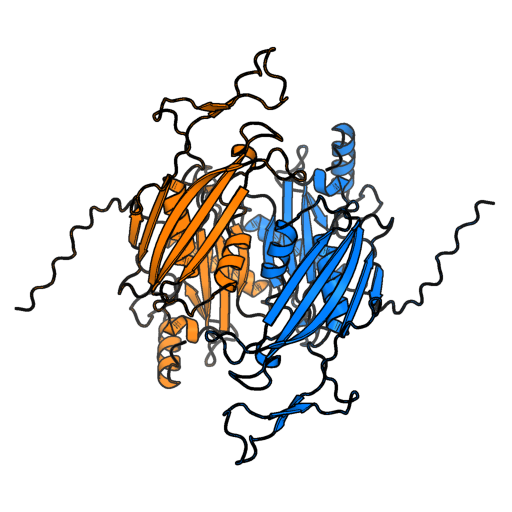1
ATOM 1800 C CA . HIS A 1 240 ? -16.984 -7.789 -22.453 1 40.66 240 HIS A CA 1
ATOM 1801 C C . HIS A 1 240 ? -15.969 -6.664 -22.484 1 40.66 240 HIS A C 1
ATOM 1803 O O . HIS A 1 240 ? -15.453 -6.312 -23.547 1 40.66 240 HIS A O 1
ATOM 1809 N N . SER A 1 241 ? -15.945 -5.855 -21.406 1 46.12 241 SER A N 1
ATOM 1810 C CA . SER A 1 241 ? -15.062 -4.727 -21.688 1 46.12 241 SER A CA 1
ATOM 1811 C C . SER A 1 241 ? -13.648 -5.004 -21.203 1 46.12 241 SER A C 1
ATOM 1813 O O . SER A 1 241 ? -13.43 -5.246 -20 1 46.12 241 SER A O 1
ATOM 1815 N N . LYS A 1 242 ? -12.688 -5.648 -22.016 1 56.25 242 LYS A N 1
ATOM 1816 C CA . LYS A 1 242 ? -11.273 -5.961 -22.172 1 56.25 242 LYS A CA 1
ATOM 1817 C C . LYS A 1 242 ? -10.398 -4.93 -21.469 1 56.25 242 LYS A C 1
ATOM 1819 O O . LYS A 1 242 ? -9.203 -4.824 -21.75 1 56.25 242 LYS A O 1
ATOM 1824 N N . GLU A 1 243 ? -11.055 -4.148 -20.547 1 68.56 243 GLU A N 1
ATOM 1825 C CA . GLU A 1 243 ? -10.172 -3.102 -20.031 1 68.56 243 GLU A CA 1
ATOM 1826 C C . GLU A 1 243 ? -9.438 -3.564 -18.781 1 68.56 243 GLU A C 1
ATOM 1828 O O . GLU A 1 243 ? -10.023 -4.219 -17.922 1 68.56 243 GLU A O 1
ATOM 1833 N N . PRO A 1 244 ? -8.211 -3.408 -18.781 1 73 244 PRO A N 1
ATOM 1834 C CA . PRO A 1 244 ? -7.414 -3.791 -17.609 1 73 244 PRO A CA 1
ATOM 1835 C C . PRO A 1 244 ? -7.848 -3.066 -16.328 1 73 244 PRO A C 1
ATOM 1837 O O . PRO A 1 244 ? -8.156 -1.872 -16.375 1 73 244 PRO A O 1
ATOM 1840 N N . MET A 1 245 ? -8.086 -3.891 -15.234 1 86.25 245 MET A N 1
ATOM 1841 C CA . MET A 1 245 ? -8.516 -3.33 -13.961 1 86.25 245 MET A CA 1
ATOM 1842 C C . MET A 1 245 ? -7.363 -3.291 -12.961 1 86.25 245 MET A C 1
ATOM 1844 O O . MET A 1 245 ? -6.621 -4.266 -12.828 1 86.25 245 MET A O 1
ATOM 1848 N N . ILE A 1 246 ? -7.094 -2.166 -12.359 1 90.06 246 ILE A N 1
ATOM 1849 C CA . ILE A 1 246 ? -5.977 -1.952 -11.445 1 90.06 246 ILE A CA 1
ATOM 1850 C C . ILE A 1 246 ? -6.504 -1.68 -10.039 1 90.06 246 ILE A C 1
ATOM 1852 O O . ILE A 1 246 ? -7.414 -0.872 -9.859 1 90.06 246 ILE A O 1
ATOM 1856 N N . CYS A 1 247 ? -5.891 -2.334 -9.086 1 89.75 247 CYS A N 1
ATOM 1857 C CA . CYS A 1 247 ? -6.289 -2.164 -7.695 1 89.75 247 CYS A CA 1
ATOM 1858 C C . CYS A 1 247 ? -5.359 -1.197 -6.973 1 89.75 247 CYS A C 1
ATOM 1860 O O . CYS A 1 247 ? -5.793 -0.448 -6.098 1 89.75 247 CYS A O 1
ATOM 1862 N N . ALA A 1 248 ? -4.102 -1.263 -7.348 1 91.25 248 ALA A N 1
ATOM 1863 C CA . ALA A 1 248 ? -3.105 -0.479 -6.617 1 91.25 248 ALA A CA 1
ATOM 1864 C C . ALA A 1 248 ? -1.808 -0.366 -7.414 1 91.25 248 ALA A C 1
ATOM 1866 O O . ALA A 1 248 ? -1.506 -1.224 -8.25 1 91.25 248 ALA A O 1
ATOM 1867 N N . LEU A 1 249 ? -1.082 0.703 -7.168 1 91.69 249 LEU A N 1
ATOM 1868 C CA . LEU A 1 249 ? 0.276 0.95 -7.641 1 91.69 249 LEU A CA 1
ATOM 1869 C C . LEU A 1 249 ? 1.173 1.416 -6.496 1 91.69 249 LEU A C 1
ATOM 1871 O O . LEU A 1 249 ? 0.774 2.264 -5.695 1 91.69 249 LEU A O 1
ATOM 1875 N N . HIS A 1 250 ? 2.326 0.778 -6.484 1 90.94 250 HIS A N 1
ATOM 1876 C CA . HIS A 1 250 ? 3.232 1.145 -5.402 1 90.94 250 HIS A CA 1
ATOM 1877 C C . HIS A 1 250 ? 4.684 1.125 -5.871 1 90.94 250 HIS A C 1
ATOM 1879 O O . HIS A 1 250 ? 5.16 0.11 -6.383 1 90.94 250 HIS A O 1
ATOM 1885 N N . LYS A 1 251 ? 5.32 2.242 -5.684 1 89.19 251 LYS A N 1
ATOM 1886 C CA . LYS A 1 251 ? 6.758 2.291 -5.941 1 89.19 251 LYS A CA 1
ATOM 1887 C C . LYS A 1 251 ? 7.551 1.797 -4.734 1 89.19 251 LYS A C 1
ATOM 1889 O O . LYS A 1 251 ? 7.418 2.34 -3.633 1 89.19 251 LYS A O 1
ATOM 1894 N N . ALA A 1 252 ? 8.359 0.786 -4.973 1 84.06 252 ALA A N 1
ATOM 1895 C CA . ALA A 1 252 ? 9.219 0.284 -3.904 1 84.06 252 ALA A CA 1
ATOM 1896 C C . ALA A 1 252 ? 10.508 1.096 -3.807 1 84.06 252 ALA A C 1
ATOM 1898 O O . ALA A 1 252 ? 11.07 1.501 -4.824 1 84.06 252 ALA A O 1
ATOM 1899 N N . GLY A 1 253 ? 11.281 1.225 -2.578 1 68.12 253 GLY A N 1
ATOM 1900 C CA . GLY A 1 253 ? 12.602 1.814 -2.389 1 68.12 253 GLY A CA 1
ATOM 1901 C C . GLY A 1 253 ? 12.57 3.33 -2.311 1 68.12 253 GLY A C 1
ATOM 1902 O O . GLY A 1 253 ? 13.562 3.992 -2.627 1 68.12 253 GLY A O 1
ATOM 1903 N N . GLY A 1 254 ? 11.766 3.992 -1.706 1 68.94 254 GLY A N 1
ATOM 1904 C CA . GLY A 1 254 ? 11.719 5.426 -1.462 1 68.94 254 GLY A CA 1
ATOM 1905 C C . GLY A 1 254 ? 11.625 6.242 -2.736 1 68.94 254 GLY A C 1
ATOM 1906 O O . GLY A 1 254 ? 11.773 5.711 -3.836 1 68.94 254 GLY A O 1
ATOM 1907 N N . GLY A 1 255 ? 11.352 7.434 -2.709 1 75.94 255 GLY A N 1
ATOM 1908 C CA . GLY A 1 255 ? 11.242 8.383 -3.809 1 75.94 255 GLY A CA 1
ATOM 1909 C C . GLY A 1 255 ? 9.883 8.367 -4.48 1 75.94 255 GLY A C 1
ATOM 1910 O O . GLY A 1 255 ? 8.945 7.73 -3.988 1 75.94 255 GLY A O 1
ATOM 1911 N N . ALA A 1 256 ? 9.82 9.172 -5.527 1 83.62 256 ALA A N 1
ATOM 1912 C CA . ALA A 1 256 ? 8.578 9.336 -6.266 1 83.62 256 ALA A CA 1
ATOM 1913 C C . ALA A 1 256 ? 8.828 9.336 -7.773 1 83.62 256 ALA A C 1
ATOM 1915 O O . ALA A 1 256 ? 9.969 9.438 -8.219 1 83.62 256 ALA A O 1
ATOM 1916 N N . LEU A 1 257 ? 7.832 9.055 -8.477 1 87.75 257 LEU A N 1
ATOM 1917 C CA . LEU A 1 257 ? 7.895 9.078 -9.938 1 87.75 257 LEU A CA 1
ATOM 1918 C C . LEU A 1 257 ? 6.996 10.172 -10.5 1 87.75 257 LEU A C 1
ATOM 1920 O O . LEU A 1 257 ? 5.906 10.422 -9.977 1 87.75 257 LEU A O 1
ATOM 1924 N N . PRO A 1 258 ? 7.516 10.805 -11.594 1 87.5 258 PRO A N 1
ATOM 1925 C CA . PRO A 1 258 ? 6.602 11.711 -12.297 1 87.5 258 PRO A CA 1
ATOM 1926 C C . PRO A 1 258 ? 5.359 11 -12.828 1 87.5 258 PRO A C 1
ATOM 1928 O O . PRO A 1 258 ? 5.414 9.812 -13.156 1 87.5 258 PRO A O 1
ATOM 1931 N N . PHE A 1 259 ? 4.34 11.789 -12.906 1 86.88 259 PHE A N 1
ATOM 1932 C CA . PHE A 1 259 ? 3.078 11.195 -13.336 1 86.88 259 PHE A CA 1
ATOM 1933 C C . PHE A 1 259 ? 3.207 10.586 -14.727 1 86.88 259 PHE A C 1
ATOM 1935 O O . PHE A 1 259 ? 2.676 9.508 -14.984 1 86.88 259 PHE A O 1
ATOM 1942 N N . ALA A 1 260 ? 3.873 11.227 -15.586 1 87.88 260 ALA A N 1
ATOM 1943 C CA . ALA A 1 260 ? 4.039 10.727 -16.953 1 87.88 260 ALA A CA 1
ATOM 1944 C C . ALA A 1 260 ? 4.73 9.367 -16.953 1 87.88 260 ALA A C 1
ATOM 1946 O O . ALA A 1 260 ? 4.328 8.469 -17.688 1 87.88 260 ALA A O 1
ATOM 1947 N N . LEU A 1 261 ? 5.719 9.242 -16.172 1 90.75 261 LEU A N 1
ATOM 1948 C CA . LEU A 1 261 ? 6.438 7.977 -16.109 1 90.75 261 LEU A CA 1
ATOM 1949 C C . LEU A 1 261 ? 5.559 6.891 -15.492 1 90.75 261 LEU A C 1
ATOM 1951 O O . LEU A 1 261 ? 5.598 5.738 -15.922 1 90.75 261 LEU A O 1
ATOM 1955 N N . LEU A 1 262 ? 4.828 7.242 -14.523 1 91.12 262 LEU A N 1
ATOM 1956 C CA . LEU A 1 262 ? 3.916 6.285 -13.906 1 91.12 262 LEU A CA 1
ATOM 1957 C C . LEU A 1 262 ? 2.916 5.75 -14.922 1 91.12 262 LEU A C 1
ATOM 1959 O O . LEU A 1 262 ? 2.605 4.555 -14.922 1 91.12 262 LEU A O 1
ATOM 1963 N N . GLN A 1 263 ? 2.447 6.609 -15.727 1 90.62 263 GLN A N 1
ATOM 1964 C CA . GLN A 1 263 ? 1.534 6.191 -16.781 1 90.62 263 GLN A CA 1
ATOM 1965 C C . GLN A 1 263 ? 2.211 5.207 -17.734 1 90.62 263 GLN A C 1
ATOM 1967 O O . GLN A 1 263 ? 1.616 4.199 -18.125 1 90.62 263 GLN A O 1
ATOM 1972 N N . GLU A 1 264 ? 3.383 5.539 -18.047 1 93.31 264 GLU A N 1
ATOM 1973 C CA . GLU A 1 264 ? 4.141 4.672 -18.953 1 93.31 264 GLU A CA 1
ATOM 1974 C C . GLU A 1 264 ? 4.355 3.293 -18.328 1 93.31 264 GLU A C 1
ATOM 1976 O O . GLU A 1 264 ? 4.188 2.273 -19 1 93.31 264 GLU A O 1
ATOM 1981 N N . VAL A 1 265 ? 4.73 3.32 -17.109 1 94.12 265 VAL A N 1
ATOM 1982 C CA . VAL A 1 265 ? 4.992 2.078 -16.391 1 94.12 265 VAL A CA 1
ATOM 1983 C C . VAL A 1 265 ? 3.727 1.225 -16.359 1 94.12 265 VAL A C 1
ATOM 1985 O O . VAL A 1 265 ? 3.775 0.019 -16.609 1 94.12 265 VAL A O 1
ATOM 1988 N N . THR A 1 266 ? 2.654 1.835 -16.094 1 92.62 266 THR A N 1
ATOM 1989 C CA . THR A 1 266 ? 1.386 1.121 -16 1 92.62 266 THR A CA 1
ATOM 1990 C C . THR A 1 266 ? 0.972 0.576 -17.359 1 92.62 266 THR A C 1
ATOM 1992 O O . THR A 1 266 ? 0.507 -0.561 -17.469 1 92.62 266 THR A O 1
ATOM 1995 N N . GLN A 1 267 ? 1.105 1.405 -18.328 1 91.62 267 GLN A N 1
ATOM 1996 C CA . GLN A 1 267 ? 0.786 0.953 -19.672 1 91.62 267 GLN A CA 1
ATOM 1997 C C . GLN A 1 267 ? 1.656 -0.235 -20.078 1 91.62 267 GLN A C 1
ATOM 1999 O O . GLN A 1 267 ? 1.162 -1.204 -20.656 1 91.62 267 GLN A O 1
ATOM 2004 N N . PHE A 1 268 ? 2.906 -0.169 -19.844 1 94.06 268 PHE A N 1
ATOM 2005 C CA . PHE A 1 268 ? 3.83 -1.263 -20.125 1 94.06 268 PHE A CA 1
ATOM 2006 C C . PHE A 1 268 ? 3.393 -2.535 -19.406 1 94.06 268 PHE A C 1
ATOM 2008 O O . PHE A 1 268 ? 3.422 -3.623 -19.984 1 94.06 268 PHE A O 1
ATOM 2015 N N . CYS A 1 269 ? 3.014 -2.367 -18.156 1 93.19 269 CYS A N 1
ATOM 2016 C CA . CYS A 1 269 ? 2.551 -3.49 -17.359 1 93.19 269 CYS A CA 1
ATOM 2017 C C . CYS A 1 269 ? 1.339 -4.156 -18 1 93.19 269 CYS A C 1
ATOM 2019 O O . CYS A 1 269 ? 1.294 -5.383 -18.125 1 93.19 269 CYS A O 1
ATOM 2021 N N . LEU A 1 270 ? 0.39 -3.416 -18.406 1 90.31 270 LEU A N 1
ATOM 2022 C CA . LEU A 1 270 ? -0.846 -3.932 -18.984 1 90.31 270 LEU A CA 1
ATOM 2023 C C . LEU A 1 270 ? -0.569 -4.66 -20.297 1 90.31 270 LEU A C 1
ATOM 2025 O O . LEU A 1 270 ? -1.117 -5.738 -20.531 1 90.31 270 LEU A O 1
ATOM 2029 N N . GLU A 1 271 ? 0.265 -4.133 -21.031 1 89.81 271 GLU A N 1
ATOM 2030 C CA . GLU A 1 271 ? 0.626 -4.766 -22.297 1 89.81 271 GLU A CA 1
ATOM 2031 C C . GLU A 1 271 ? 1.357 -6.082 -22.062 1 89.81 271 GLU A C 1
ATOM 2033 O O . GLU A 1 271 ? 1.071 -7.082 -22.734 1 89.81 271 GLU A O 1
ATOM 2038 N N . ALA A 1 272 ? 2.285 -6.035 -21.188 1 90.62 272 ALA A N 1
ATOM 2039 C CA . ALA A 1 272 ? 3.055 -7.242 -20.875 1 90.62 272 ALA A CA 1
ATOM 2040 C C . ALA A 1 272 ? 2.16 -8.328 -20.297 1 90.62 272 ALA A C 1
ATOM 2042 O O . ALA A 1 272 ? 2.336 -9.516 -20.594 1 90.62 272 ALA A O 1
ATOM 2043 N N . SER A 1 273 ? 1.271 -7.945 -19.406 1 87.38 273 SER A N 1
ATOM 2044 C CA . SER A 1 273 ? 0.406 -8.906 -18.719 1 87.38 273 SER A CA 1
ATOM 2045 C C . SER A 1 273 ? -0.597 -9.523 -19.688 1 87.38 273 SER A C 1
ATOM 2047 O O . SER A 1 273 ? -1.031 -10.664 -19.5 1 87.38 273 SER A O 1
ATOM 2049 N N . ASP A 1 274 ? -1.08 -8.758 -20.516 1 79.62 274 ASP A N 1
ATOM 2050 C CA . ASP A 1 274 ? -1.997 -9.281 -21.531 1 79.62 274 ASP A CA 1
ATOM 2051 C C . ASP A 1 274 ? -1.345 -10.398 -22.328 1 79.62 274 ASP A C 1
ATOM 2053 O O . ASP A 1 274 ? -2.006 -11.375 -22.703 1 79.62 274 ASP A O 1
ATOM 2057 N N . SER A 1 275 ? -0.092 -10.25 -22.469 1 66.25 275 SER A N 1
ATOM 2058 C CA . SER A 1 275 ? 0.646 -11.25 -23.234 1 66.25 275 SER A CA 1
ATOM 2059 C C . SER A 1 275 ? 0.904 -12.5 -22.406 1 66.25 275 SER A C 1
ATOM 2061 O O . SER A 1 275 ? 1.087 -13.594 -22.953 1 66.25 275 SER A O 1
ATOM 2063 N N . ALA A 1 276 ? 1.063 -12.289 -21.047 1 59.44 276 ALA A N 1
ATOM 2064 C CA . ALA A 1 276 ? 1.476 -13.367 -20.141 1 59.44 276 ALA A CA 1
ATOM 2065 C C . ALA A 1 276 ? 0.269 -14.156 -19.641 1 59.44 276 ALA A C 1
ATOM 2067 O O . ALA A 1 276 ? 0.423 -15.203 -19 1 59.44 276 ALA A O 1
ATOM 2068 N N . ARG A 1 277 ? -0.958 -13.531 -19.484 1 51.59 277 ARG A N 1
ATOM 2069 C CA . ARG A 1 277 ? -2.105 -14.203 -18.875 1 51.59 277 ARG A CA 1
ATOM 2070 C C . ARG A 1 277 ? -2.047 -15.703 -19.094 1 51.59 277 ARG A C 1
ATOM 2072 O O . ARG A 1 277 ? -2.822 -16.453 -18.5 1 51.59 277 ARG A O 1
ATOM 2079 N N . VAL A 1 278 ? -1.312 -16.172 -20.016 1 38.75 278 VAL A N 1
ATOM 2080 C CA . VAL A 1 278 ? -1.449 -17.594 -20.297 1 38.75 278 VAL A CA 1
ATOM 2081 C C . VAL A 1 278 ? -0.879 -18.406 -19.141 1 38.75 278 VAL A C 1
ATOM 2083 O O . VAL A 1 278 ? -1.238 -19.578 -18.953 1 38.75 278 VAL A O 1
ATOM 2086 N N . VAL A 1 279 ? 0.143 -17.922 -18.391 1 38.75 279 VAL A N 1
ATOM 2087 C CA . VAL A 1 279 ? 0.95 -18.984 -17.812 1 38.75 279 VAL A CA 1
ATOM 2088 C C . VAL A 1 279 ? 0.3 -19.484 -16.516 1 38.75 279 VAL A C 1
ATOM 2090 O O . VAL A 1 279 ? 0.896 -20.266 -15.781 1 38.75 279 VAL A O 1
ATOM 2093 N N . VAL A 1 280 ? -0.595 -18.688 -15.875 1 39.31 280 VAL A N 1
ATOM 2094 C CA . VAL A 1 280 ? -1.089 -19.516 -14.773 1 39.31 280 VAL A CA 1
ATOM 2095 C C . VAL A 1 280 ? -1.602 -20.844 -15.32 1 39.31 280 VAL A C 1
ATOM 2097 O O . VAL A 1 280 ? -2.682 -20.906 -15.914 1 39.31 280 VAL A O 1
ATOM 2100 N N . ALA A 1 281 ? -0.885 -21.453 -16.125 1 34.88 281 ALA A N 1
ATOM 2101 C CA . ALA A 1 281 ? -1.241 -22.797 -16.578 1 34.88 281 ALA A CA 1
ATOM 2102 C C . ALA A 1 281 ? -1.867 -23.609 -15.445 1 34.88 281 ALA A C 1
ATOM 2104 O O . ALA A 1 281 ? -1.398 -23.562 -14.305 1 34.88 281 ALA A O 1
ATOM 2105 N N . ASP A 1 282 ? -3.098 -23.703 -15.422 1 35.66 282 ASP A N 1
ATOM 2106 C CA . ASP A 1 282 ? -3.771 -24.828 -14.797 1 35.66 282 ASP A CA 1
ATOM 2107 C C . ASP A 1 282 ? -2.848 -26.047 -14.719 1 35.66 282 ASP A C 1
ATOM 2109 O O . ASP A 1 282 ? -2.99 -26.984 -15.5 1 35.66 282 ASP A O 1
ATOM 2113 N N . THR A 1 283 ? -1.594 -25.844 -14.781 1 33.19 283 THR A N 1
ATOM 2114 C CA . THR A 1 283 ? -0.917 -27.141 -14.805 1 33.19 283 THR A CA 1
ATOM 2115 C C . THR A 1 283 ? -1.352 -28 -13.617 1 33.19 283 THR A C 1
ATOM 2117 O O . THR A 1 283 ? -0.979 -27.719 -12.477 1 33.19 283 THR A O 1
ATOM 2120 N N . ALA A 1 284 ? -2.545 -28.234 -13.352 1 33.28 284 ALA A N 1
ATOM 2121 C CA . ALA A 1 284 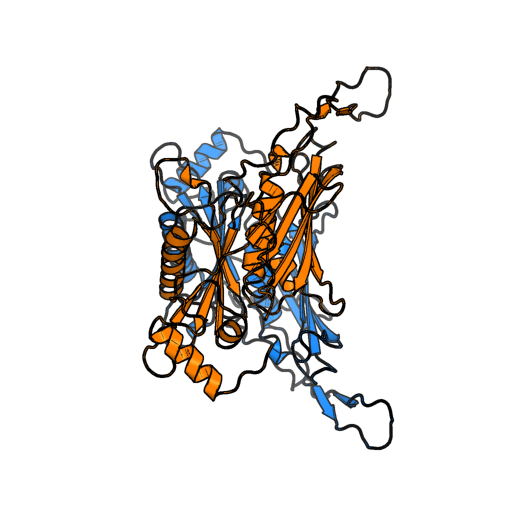? -2.631 -29.641 -12.984 1 33.28 284 ALA A CA 1
ATOM 2122 C C . ALA A 1 284 ? -1.554 -30.469 -13.688 1 33.28 284 ALA A C 1
ATOM 2124 O O . ALA A 1 284 ? -1.862 -31.344 -14.492 1 33.28 284 ALA A O 1
ATOM 2125 N N . ILE A 1 285 ? -0.614 -29.859 -14.453 1 31.81 285 ILE A N 1
ATOM 2126 C CA . ILE A 1 285 ? 0.319 -30.781 -15.102 1 31.81 285 ILE A CA 1
ATOM 2127 C C . ILE A 1 285 ? 0.855 -31.781 -14.07 1 31.81 285 ILE A C 1
ATOM 2129 O O . ILE A 1 285 ? 1.425 -31.375 -13.055 1 31.81 285 ILE A O 1
ATOM 2133 N N . GLY A 1 286 ? 0.308 -32.875 -13.977 1 29.59 286 GLY A N 1
ATOM 2134 C CA . GLY A 1 286 ? 1.084 -34.031 -13.578 1 29.59 286 GLY A CA 1
ATOM 2135 C C . GLY A 1 286 ? 2.561 -33.906 -13.898 1 29.59 286 GLY A C 1
ATOM 2136 O O . GLY A 1 286 ? 2.973 -34.094 -15.047 1 29.59 286 GLY A O 1
ATOM 2137 N N . PHE A 1 287 ? 3.172 -32.875 -13.672 1 28.25 287 PHE A N 1
ATOM 2138 C CA . PHE A 1 287 ? 4.617 -32.875 -13.852 1 28.25 287 PHE A CA 1
ATOM 2139 C C . PHE A 1 287 ? 5.188 -34.281 -13.617 1 28.25 287 PHE A C 1
ATOM 2141 O O . PHE A 1 287 ? 5.109 -34.812 -12.508 1 28.25 287 PHE A O 1
ATOM 2148 N N . LYS A 1 288 ? 5.191 -35.062 -14.633 1 28.91 288 LYS A N 1
ATOM 2149 C CA . LYS A 1 288 ? 6.309 -36 -14.727 1 28.91 288 LYS A CA 1
ATOM 2150 C C . LYS A 1 288 ? 7.633 -35.312 -14.445 1 28.91 288 LYS A C 1
ATOM 2152 O O . LYS A 1 288 ? 7.828 -34.156 -14.828 1 28.91 288 LYS A O 1
ATOM 2157 N N . GLU A 1 289 ? 8.492 -35.656 -13.555 1 29.47 289 GLU A N 1
ATOM 2158 C CA . GLU A 1 289 ? 9.883 -35.344 -13.258 1 29.47 289 GLU A CA 1
ATOM 2159 C C . GLU A 1 289 ? 10.625 -34.875 -14.516 1 29.47 289 GLU A C 1
ATOM 2161 O O . GLU A 1 289 ? 10.523 -35.531 -15.562 1 29.47 289 GLU A O 1
ATOM 2166 N N . PRO A 1 290 ? 10.789 -33.625 -14.867 1 28.67 290 PRO A N 1
ATOM 2167 C CA . PRO A 1 290 ? 11.68 -33.562 -16.031 1 28.67 290 PRO A CA 1
ATOM 2168 C C . PRO A 1 290 ? 12.703 -34.688 -16.062 1 28.67 290 PRO A C 1
ATOM 2170 O O . PRO A 1 290 ? 13.219 -35.094 -15.023 1 28.67 290 PRO A O 1
ATOM 2173 N N . ALA A 1 291 ? 12.633 -35.562 -16.969 1 25.66 291 ALA A N 1
ATOM 2174 C CA . ALA A 1 291 ? 13.703 -36.531 -17.203 1 25.66 291 ALA A CA 1
ATOM 2175 C C . ALA A 1 291 ? 15.078 -35.875 -17.031 1 25.66 291 ALA A C 1
ATOM 2177 O O . ALA A 1 291 ? 15.328 -34.781 -17.578 1 25.66 291 ALA A O 1
ATOM 2178 N N . VAL A 1 292 ? 15.742 -36.094 -15.922 1 24.48 292 VAL A N 1
ATOM 2179 C CA . VAL A 1 292 ? 17.188 -35.938 -15.805 1 24.48 292 VAL A CA 1
ATOM 2180 C C . VAL A 1 292 ? 17.844 -36.25 -17.156 1 24.48 292 VAL A C 1
ATOM 2182 O O . VAL A 1 292 ? 17.688 -37.344 -17.688 1 24.48 292 VAL A O 1
ATOM 2185 N N . PHE A 1 293 ? 17.953 -35.312 -18.062 1 23.5 293 PHE A N 1
ATOM 2186 C CA . PHE A 1 293 ? 18.891 -35.594 -19.141 1 23.5 293 PHE A CA 1
ATOM 2187 C C . PHE A 1 293 ? 20.109 -36.344 -18.625 1 23.5 293 PHE A C 1
ATOM 2189 O O . PHE A 1 293 ? 20.812 -35.875 -17.75 1 23.5 293 PHE A O 1
ATOM 2196 N N . GLU A 1 294 ? 20.062 -37.594 -18.547 1 20.89 294 GLU A N 1
ATOM 2197 C CA . GLU A 1 294 ? 21.219 -38.469 -18.469 1 20.89 294 GLU A CA 1
ATOM 2198 C C . GLU A 1 294 ? 22.328 -38 -19.406 1 20.89 294 GLU A C 1
ATOM 2200 O O . GLU A 1 294 ? 22.125 -37.906 -20.609 1 20.89 294 GLU A O 1
ATOM 2205 N N . CYS A 1 295 ? 23.172 -37.062 -18.984 1 21.47 295 CYS A N 1
ATOM 2206 C CA . CYS A 1 295 ? 24.453 -37.062 -19.688 1 21.47 295 CYS A CA 1
ATOM 2207 C C . CYS A 1 295 ? 24.875 -38.5 -20.016 1 21.47 295 CYS A C 1
ATOM 2209 O O . CYS A 1 295 ? 25.031 -39.312 -19.109 1 21.47 295 CYS A O 1
ATOM 2211 N N . ALA A 1 296 ? 24.516 -38.812 -21.25 1 20.86 296 ALA A N 1
ATOM 2212 C CA . ALA A 1 296 ? 25.391 -39.844 -21.812 1 20.86 296 ALA A CA 1
ATOM 2213 C C . ALA A 1 296 ? 26.844 -39.375 -21.844 1 20.86 296 ALA A C 1
ATOM 2215 O O . ALA A 1 296 ? 27.109 -38.188 -22.141 1 20.86 296 ALA A O 1
ATOM 2216 N N . MET B 1 1 ? -20.297 3.883 11.344 1 43.34 1 MET B N 1
ATOM 2217 C CA . MET B 1 1 ? -20.547 4.707 10.164 1 43.34 1 MET B CA 1
ATOM 2218 C C . MET B 1 1 ? -21.953 5.305 10.195 1 43.34 1 MET B C 1
ATOM 2220 O O . MET B 1 1 ? -22.906 4.617 10.547 1 43.34 1 MET B O 1
ATOM 2224 N N . SER B 1 2 ? -22 6.5 10.414 1 53.59 2 SER B N 1
ATOM 2225 C CA . SER B 1 2 ? -23.312 7.133 10.547 1 53.59 2 SER B CA 1
ATOM 2226 C C . SER B 1 2 ? -24.234 6.742 9.398 1 53.59 2 SER B C 1
ATOM 2228 O O . SER B 1 2 ? -23.828 6.746 8.234 1 53.59 2 SER B O 1
ATOM 2230 N N . SER B 1 3 ? -25.156 5.938 9.688 1 69.75 3 SER B N 1
ATOM 2231 C CA . SER B 1 3 ? -26.188 5.586 8.727 1 69.75 3 SER B CA 1
ATOM 2232 C C . SER B 1 3 ? -26.938 6.824 8.234 1 69.75 3 SER B C 1
ATOM 2234 O O . SER B 1 3 ? -27.297 7.695 9.031 1 69.75 3 SER B O 1
ATOM 2236 N N . ILE B 1 4 ? -26.734 7.266 6.992 1 81.19 4 ILE B N 1
ATOM 2237 C CA . ILE B 1 4 ? -27.469 8.398 6.434 1 81.19 4 ILE B CA 1
ATOM 2238 C C . ILE B 1 4 ? -28.672 7.902 5.656 1 81.19 4 ILE B C 1
ATOM 2240 O O . ILE B 1 4 ? -28.672 6.793 5.117 1 81.19 4 ILE B O 1
ATOM 2244 N N . SER B 1 5 ? -29.688 8.672 5.777 1 86.75 5 SER B N 1
ATOM 2245 C CA . SER B 1 5 ? -30.922 8.344 5.066 1 86.75 5 SER B CA 1
ATOM 2246 C C . SER B 1 5 ? -30.719 8.43 3.557 1 86.75 5 SER B C 1
ATOM 2248 O O . SER B 1 5 ? -29.766 9.023 3.08 1 86.75 5 SER B O 1
ATOM 2250 N N . THR B 1 6 ? -31.609 7.848 2.895 1 87.88 6 THR B N 1
ATOM 2251 C CA . THR B 1 6 ? -31.578 7.871 1.437 1 87.88 6 THR B CA 1
ATOM 2252 C C . THR B 1 6 ? -31.734 9.297 0.917 1 87.88 6 THR B C 1
ATOM 2254 O O . THR B 1 6 ? -31.094 9.68 -0.065 1 87.88 6 THR B O 1
ATOM 2257 N N . SER B 1 7 ? -32.625 9.953 1.583 1 88.88 7 SER B N 1
ATOM 2258 C CA . SER B 1 7 ? -32.812 11.336 1.181 1 88.88 7 SER B CA 1
ATOM 2259 C C . SER B 1 7 ? -31.562 12.172 1.394 1 88.88 7 SER B C 1
ATOM 2261 O O . SER B 1 7 ? -31.234 13.023 0.568 1 88.88 7 SER B O 1
ATOM 2263 N N . GLU B 1 8 ? -30.875 11.953 2.447 1 90.56 8 GLU B N 1
ATOM 2264 C CA . GLU B 1 8 ? -29.641 12.664 2.727 1 90.56 8 GLU B CA 1
ATOM 2265 C C . GLU B 1 8 ? -28.562 12.305 1.71 1 90.56 8 GLU B C 1
ATOM 2267 O O . GLU B 1 8 ? -27.812 13.172 1.26 1 90.56 8 GLU B O 1
ATOM 2272 N N . GLN B 1 9 ? -28.531 11.117 1.402 1 91.06 9 GLN B N 1
ATOM 2273 C CA . GLN B 1 9 ? -27.594 10.656 0.395 1 91.06 9 GLN B CA 1
ATOM 2274 C C . GLN B 1 9 ? -27.812 11.359 -0.938 1 91.06 9 GLN B C 1
ATOM 2276 O O . GLN B 1 9 ? -26.859 11.812 -1.576 1 91.06 9 GLN B O 1
ATOM 2281 N N . GLN B 1 10 ? -29.031 11.484 -1.308 1 89.62 10 GLN B N 1
ATOM 2282 C CA . GLN B 1 10 ? -29.375 12.141 -2.566 1 89.62 10 GLN B CA 1
ATOM 2283 C C . GLN B 1 10 ? -28.984 13.617 -2.533 1 89.62 10 GLN B C 1
ATOM 2285 O O . GLN B 1 10 ? -28.531 14.172 -3.533 1 89.62 10 GLN B O 1
ATOM 2290 N N . TYR B 1 11 ? -29.266 14.18 -1.413 1 92.38 11 TYR B N 1
ATOM 2291 C CA . TYR B 1 11 ? -28.906 15.586 -1.248 1 92.38 11 TYR B CA 1
ATOM 2292 C C . TYR B 1 11 ? -27.406 15.789 -1.396 1 92.38 11 TYR B C 1
ATOM 2294 O O . TYR B 1 11 ? -26.969 16.719 -2.076 1 92.38 11 TYR B O 1
ATOM 2302 N N . ILE B 1 12 ? -26.625 14.93 -0.774 1 94.5 12 ILE B N 1
ATOM 2303 C CA . ILE B 1 12 ? -25.156 15.008 -0.809 1 94.5 12 ILE B CA 1
ATOM 2304 C C . ILE B 1 12 ? -24.672 14.805 -2.24 1 94.5 12 ILE B C 1
ATOM 2306 O O . ILE B 1 12 ? -23.828 15.57 -2.727 1 94.5 12 ILE B O 1
ATOM 2310 N N . LEU B 1 13 ? -25.203 13.852 -2.896 1 93.69 13 LEU B N 1
ATOM 2311 C CA . LEU B 1 13 ? -24.781 13.523 -4.258 1 93.69 13 LEU B CA 1
ATOM 2312 C C . LEU B 1 13 ? -25.109 14.672 -5.211 1 93.69 13 LEU B C 1
ATOM 2314 O O . LEU B 1 13 ? -24.297 15.008 -6.082 1 93.69 13 LEU B O 1
ATOM 2318 N N . GLN B 1 14 ? -26.266 15.227 -5.035 1 92.31 14 GLN B N 1
ATOM 2319 C CA . GLN B 1 14 ? -26.656 16.359 -5.871 1 92.31 14 GLN B CA 1
ATOM 2320 C C . GLN B 1 14 ? -25.719 17.547 -5.664 1 92.31 14 GLN B C 1
ATOM 2322 O O . GLN B 1 14 ? -25.328 18.203 -6.625 1 92.31 14 GLN B O 1
ATOM 2327 N N . GLY B 1 15 ? -25.406 17.828 -4.441 1 94.38 15 GLY B N 1
ATOM 2328 C CA . GLY B 1 15 ? -24.469 18.906 -4.148 1 94.38 15 GLY B CA 1
ATOM 2329 C C . GLY B 1 15 ? -23.109 18.703 -4.785 1 94.38 15 GLY B C 1
ATOM 2330 O O . GLY B 1 15 ? -22.531 19.641 -5.348 1 94.38 15 GLY B O 1
ATOM 2331 N N . CYS B 1 16 ? -22.625 17.547 -4.707 1 94.69 16 CYS B N 1
ATOM 2332 C CA . CYS B 1 16 ? -21.328 17.234 -5.309 1 94.69 16 CYS B CA 1
ATOM 2333 C C . CYS B 1 16 ? -21.391 17.344 -6.824 1 94.69 16 CYS B C 1
ATOM 2335 O O . CYS B 1 16 ? -20.438 17.812 -7.453 1 94.69 16 CYS B O 1
ATOM 2337 N N . ARG B 1 17 ? -22.484 16.953 -7.328 1 92.62 17 ARG B N 1
ATOM 2338 C CA . ARG B 1 17 ? -22.656 17.031 -8.773 1 92.62 17 ARG B CA 1
ATOM 2339 C C . ARG B 1 17 ? -22.641 18.484 -9.25 1 92.62 17 ARG B C 1
ATOM 2341 O O . ARG B 1 17 ? -22.078 18.797 -10.289 1 92.62 17 ARG B O 1
ATOM 2348 N N . GLU B 1 18 ? -23.266 19.25 -8.516 1 93.25 18 GLU B N 1
ATOM 2349 C CA . GLU B 1 18 ? -23.375 20.656 -8.867 1 93.25 18 GLU B CA 1
ATOM 2350 C C . GLU B 1 18 ? -22.172 21.453 -8.383 1 93.25 18 GLU B C 1
ATOM 2352 O O . GLU B 1 18 ? -22.156 22.688 -8.477 1 93.25 18 GLU B O 1
ATOM 2357 N N . ASN B 1 19 ? -21.234 20.781 -7.816 1 95.69 19 ASN B N 1
ATOM 2358 C CA . ASN B 1 19 ? -19.969 21.359 -7.379 1 95.69 19 ASN B CA 1
ATOM 2359 C C . ASN B 1 19 ? -20.156 22.344 -6.234 1 95.69 19 ASN B C 1
ATOM 2361 O O . ASN B 1 19 ? -19.484 23.375 -6.16 1 95.69 19 ASN B O 1
ATOM 2365 N N . CYS B 1 20 ? -21.188 22.141 -5.5 1 96.75 20 CYS B N 1
ATOM 2366 C CA . CYS B 1 20 ? -21.484 22.844 -4.254 1 96.75 20 CYS B CA 1
ATOM 2367 C C . CYS B 1 20 ? -21.844 21.859 -3.148 1 96.75 20 CYS B C 1
ATOM 2369 O O . CYS B 1 20 ? -23.016 21.562 -2.941 1 96.75 20 CYS B O 1
ATOM 2371 N N . ARG B 1 21 ? -20.875 21.5 -2.449 1 95.94 21 ARG B N 1
ATOM 2372 C CA . ARG B 1 21 ? -21.031 20.438 -1.464 1 95.94 21 ARG B CA 1
ATOM 2373 C C . ARG B 1 21 ? -21.781 20.922 -0.235 1 95.94 21 ARG B C 1
ATOM 2375 O O . ARG B 1 21 ? -22.094 22.109 -0.124 1 95.94 21 ARG B O 1
ATOM 2382 N N . ARG B 1 22 ? -22.094 20.031 0.637 1 92.31 22 ARG B N 1
ATOM 2383 C CA . ARG B 1 22 ? -22.906 20.312 1.812 1 92.31 22 ARG B CA 1
ATOM 2384 C C . ARG B 1 22 ? -22.266 21.375 2.682 1 92.31 22 ARG B C 1
ATOM 2386 O O . ARG B 1 22 ? -22.969 22.188 3.291 1 92.31 22 ARG B O 1
ATOM 2393 N N . ASP B 1 23 ? -21 21.422 2.736 1 93 23 ASP B N 1
ATOM 2394 C CA . ASP B 1 23 ? -20.312 22.391 3.588 1 93 23 ASP B CA 1
ATOM 2395 C C . ASP B 1 23 ? -19.844 23.594 2.777 1 93 23 ASP B C 1
ATOM 2397 O O . ASP B 1 23 ? -19.031 24.391 3.254 1 93 23 ASP B O 1
ATOM 2401 N N . GLY B 1 24 ? -20.25 23.734 1.558 1 94.81 24 GLY B N 1
ATOM 2402 C CA . GLY B 1 24 ? -19.984 24.922 0.751 1 94.81 24 GLY B CA 1
ATOM 2403 C C . GLY B 1 24 ? -18.766 24.797 -0.126 1 94.81 24 GLY B C 1
ATOM 2404 O O . GLY B 1 24 ? -18.516 25.641 -0.988 1 94.81 24 GLY B O 1
ATOM 2405 N N . ARG B 1 25 ? -18.031 23.766 0.006 1 94.38 25 ARG B N 1
ATOM 2406 C CA . ARG B 1 25 ? -16.828 23.562 -0.788 1 94.38 25 ARG B CA 1
ATOM 2407 C C . ARG B 1 25 ? -17.156 23.062 -2.184 1 94.38 25 ARG B C 1
ATOM 2409 O O . ARG B 1 25 ? -18.234 22.5 -2.404 1 94.38 25 ARG B O 1
ATOM 2416 N N . THR B 1 26 ? -16.172 23.344 -3.072 1 96.38 26 THR B N 1
ATOM 2417 C CA . THR B 1 26 ? -16.234 22.672 -4.363 1 96.38 26 THR B CA 1
ATOM 2418 C C . THR B 1 26 ? -15.688 21.25 -4.25 1 96.38 26 THR B C 1
ATOM 2420 O O . THR B 1 26 ? -15.203 20.844 -3.191 1 96.38 26 THR B O 1
ATOM 2423 N N . ARG B 1 27 ? -15.695 20.5 -5.363 1 96.81 27 ARG B N 1
ATOM 2424 C CA . ARG B 1 27 ? -15.242 19.109 -5.375 1 96.81 27 ARG B CA 1
ATOM 2425 C C . ARG B 1 27 ? -13.742 19.031 -5.113 1 96.81 27 ARG B C 1
ATOM 2427 O O . ARG B 1 27 ? -13.258 18.031 -4.574 1 96.81 27 ARG B O 1
ATOM 2434 N N . SER B 1 28 ? -13.008 20.094 -5.461 1 95.69 28 SER B N 1
ATOM 2435 C CA . SER B 1 28 ? -11.555 20.031 -5.418 1 95.69 28 SER B CA 1
ATOM 2436 C C . SER B 1 28 ? -11 20.859 -4.258 1 95.69 28 SER B C 1
ATOM 2438 O O . SER B 1 28 ? -9.789 21.047 -4.145 1 95.69 28 SER B O 1
ATOM 2440 N N . GLU B 1 29 ? -11.852 21.312 -3.393 1 93.44 29 GLU B N 1
ATOM 2441 C CA . GLU B 1 29 ? -11.414 22.172 -2.293 1 93.44 29 GLU B CA 1
ATOM 2442 C C . GLU B 1 29 ? -11.219 21.375 -1.011 1 93.44 29 GLU B C 1
ATOM 2444 O O . GLU B 1 29 ? -12.023 20.484 -0.697 1 93.44 29 GLU B O 1
ATOM 2449 N N . PHE B 1 30 ? -10.172 21.75 -0.341 1 93.38 30 PHE B N 1
ATOM 2450 C CA . PHE B 1 30 ? -9.859 21.125 0.938 1 93.38 30 PHE B CA 1
ATOM 2451 C C . PHE B 1 30 ? -10.359 21.984 2.096 1 93.38 30 PHE B C 1
ATOM 2453 O O . PHE B 1 30 ? -10.438 23.203 1.983 1 93.38 30 PHE B O 1
ATOM 2460 N N . ARG B 1 31 ? -10.734 21.297 3.201 1 91.81 31 ARG B N 1
ATOM 2461 C CA . ARG B 1 31 ? -10.891 22.031 4.457 1 91.81 31 ARG B CA 1
ATOM 2462 C C . ARG B 1 31 ? -9.547 22.531 4.965 1 91.81 31 ARG B C 1
ATOM 2464 O O . ARG B 1 31 ? -8.492 22.016 4.57 1 91.81 31 ARG B O 1
ATOM 2471 N N . PRO B 1 32 ? -9.633 23.5 5.832 1 89.69 32 PRO B N 1
ATOM 2472 C CA . PRO B 1 32 ? -8.375 23.891 6.469 1 89.69 32 PRO B CA 1
ATOM 2473 C C . PRO B 1 32 ? -7.895 22.875 7.496 1 89.69 32 PRO B C 1
ATOM 2475 O O . PRO B 1 32 ? -8.641 22.516 8.414 1 89.69 32 PRO B O 1
ATOM 2478 N N . TYR B 1 33 ? -6.711 22.344 7.27 1 90.06 33 TYR B N 1
ATOM 2479 C CA . TYR B 1 33 ? -6.066 21.484 8.258 1 90.06 33 TYR B CA 1
ATOM 2480 C C . TYR B 1 33 ? -5.262 22.312 9.258 1 90.06 33 TYR B C 1
ATOM 2482 O O . TYR B 1 33 ? -4.293 22.984 8.883 1 90.06 33 TYR B O 1
ATOM 2490 N N . TYR B 1 34 ? -5.648 22.266 10.5 1 90.06 34 TYR B N 1
ATOM 2491 C CA . TYR B 1 34 ? -4.898 22.969 11.539 1 90.06 34 TYR B CA 1
ATOM 2492 C C . TYR B 1 34 ? -3.828 22.078 12.141 1 90.06 34 TYR B C 1
ATOM 2494 O O . TYR B 1 34 ? -4.129 20.969 12.625 1 90.06 34 TYR B O 1
ATOM 2502 N N . VAL B 1 35 ? -2.658 22.531 12.047 1 91.19 35 VAL B N 1
ATOM 2503 C CA . VAL B 1 35 ? -1.529 21.734 12.539 1 91.19 35 VAL B CA 1
ATOM 2504 C C . VAL B 1 35 ? -0.729 22.562 13.547 1 91.19 35 VAL B C 1
ATOM 2506 O O . VAL B 1 35 ? -0.315 23.688 13.266 1 91.19 35 VAL B O 1
ATOM 2509 N N . ILE B 1 36 ? -0.518 22.016 14.766 1 90.06 36 ILE B N 1
ATOM 2510 C CA . ILE B 1 36 ? 0.32 22.594 15.805 1 90.06 36 ILE B CA 1
ATOM 2511 C C . ILE B 1 36 ? 1.485 21.656 16.125 1 90.06 36 ILE B C 1
ATOM 2513 O O . ILE B 1 36 ? 1.278 20.516 16.5 1 90.06 36 ILE B O 1
ATOM 2517 N N . THR B 1 37 ? 2.705 22.141 15.945 1 91.19 37 THR B N 1
ATOM 2518 C CA . THR B 1 37 ? 3.869 21.297 16.172 1 91.19 37 THR B CA 1
ATOM 2519 C C . THR B 1 37 ? 4.402 21.484 17.594 1 91.19 37 THR B C 1
ATOM 2521 O O . THR B 1 37 ? 4.047 22.453 18.266 1 91.19 37 THR B O 1
ATOM 2524 N N . GLY B 1 38 ? 5.238 20.578 17.984 1 88.75 38 GLY B N 1
ATOM 2525 C CA . GLY B 1 38 ? 5.879 20.641 19.297 1 88.75 38 GLY B CA 1
ATOM 2526 C C . GLY B 1 38 ? 4.918 20.453 20.438 1 88.75 38 GLY B C 1
ATOM 2527 O O . GLY B 1 38 ? 5.047 21.094 21.484 1 88.75 38 GLY B O 1
ATOM 2528 N N . THR B 1 39 ? 3.924 19.578 20.297 1 85.88 39 THR B N 1
ATOM 2529 C CA . THR B 1 39 ? 2.842 19.469 21.281 1 85.88 39 THR B CA 1
ATOM 2530 C C . THR B 1 39 ? 3.145 18.391 22.312 1 85.88 39 THR B C 1
ATOM 2532 O O . THR B 1 39 ? 2.516 18.344 23.375 1 85.88 39 THR B O 1
ATOM 2535 N N . VAL B 1 40 ? 3.975 17.469 22 1 86.81 40 VAL B N 1
ATOM 2536 C CA . VAL B 1 40 ? 4.266 16.375 22.906 1 86.81 40 VAL B CA 1
ATOM 2537 C C . VAL B 1 40 ? 5.66 16.547 23.5 1 86.81 40 VAL B C 1
ATOM 2539 O O . VAL B 1 40 ? 6.652 16.594 22.766 1 86.81 40 VAL B O 1
ATOM 2542 N N . ALA B 1 41 ? 5.66 16.453 24.797 1 83.56 41 ALA B N 1
ATOM 2543 C CA . ALA B 1 41 ? 6.93 16.578 25.5 1 83.56 41 ALA B CA 1
ATOM 2544 C C . ALA B 1 41 ? 7.793 15.336 25.312 1 83.56 41 ALA B C 1
ATOM 2546 O O . ALA B 1 41 ? 7.27 14.234 25.172 1 83.56 41 ALA B O 1
ATOM 2547 N N . LEU B 1 42 ? 9.094 15.453 25.25 1 83.88 42 LEU B N 1
ATOM 2548 C CA . LEU B 1 42 ? 10.078 14.375 25.25 1 83.88 42 LEU B CA 1
ATOM 2549 C C . LEU B 1 42 ? 10.07 13.641 23.906 1 83.88 42 LEU B C 1
ATOM 2551 O O . LEU B 1 42 ? 10.461 12.477 23.828 1 83.88 42 LEU B O 1
ATOM 2555 N N . SER B 1 43 ? 9.398 14.172 22.984 1 90 43 SER B N 1
ATOM 2556 C CA . SER B 1 43 ? 9.484 13.648 21.625 1 90 43 SER B CA 1
ATOM 2557 C C . SER B 1 43 ? 10.492 14.43 20.781 1 90 43 SER B C 1
ATOM 2559 O O . SER B 1 43 ? 10.805 15.578 21.094 1 90 43 SER B O 1
ATOM 2561 N N . TYR B 1 44 ? 11.117 13.797 19.828 1 90.88 44 TYR B N 1
ATOM 2562 C CA . TYR B 1 44 ? 12.016 14.477 18.906 1 90.88 44 TYR B CA 1
ATOM 2563 C C . TYR B 1 44 ? 11.242 15.359 17.938 1 90.88 44 TYR B C 1
ATOM 2565 O O . TYR B 1 44 ? 11.789 16.297 17.359 1 90.88 44 TYR B O 1
ATOM 2573 N N . GLY B 1 45 ? 9.992 15.039 17.75 1 91.81 45 GLY B N 1
ATOM 2574 C CA . GLY B 1 45 ? 9.039 15.773 16.938 1 91.81 45 GLY B CA 1
ATOM 2575 C C . GLY B 1 45 ? 7.598 15.391 17.219 1 91.81 45 GLY B C 1
ATOM 2576 O O . GLY B 1 45 ? 7.309 14.242 17.562 1 91.81 45 GLY B O 1
ATOM 2577 N N . SER B 1 46 ? 6.727 16.391 17.125 1 94.44 46 SER B N 1
ATOM 2578 C CA . SER B 1 46 ? 5.312 16.109 17.344 1 94.44 46 SER B CA 1
ATOM 2579 C C . SER B 1 46 ? 4.426 17.125 16.625 1 94.44 46 SER B C 1
ATOM 2581 O O . SER B 1 46 ? 4.879 18.203 16.281 1 94.44 46 SER B O 1
ATOM 2583 N N . ALA B 1 47 ? 3.223 16.672 16.438 1 94.44 47 ALA B N 1
ATOM 2584 C CA . ALA B 1 47 ? 2.238 17.531 15.789 1 94.44 47 ALA B CA 1
ATOM 2585 C C . ALA B 1 47 ? 0.819 17.156 16.203 1 94.44 47 ALA B C 1
ATOM 2587 O O . ALA B 1 47 ? 0.499 15.977 16.344 1 94.44 47 ALA B O 1
ATOM 2588 N N . ARG B 1 48 ? 0.066 18.188 16.469 1 95.12 48 ARG B N 1
ATOM 2589 C CA . ARG B 1 48 ? -1.376 18.047 16.656 1 95.12 48 ARG B CA 1
ATOM 2590 C C . ARG B 1 48 ? -2.135 18.531 15.422 1 95.12 48 ARG B C 1
ATOM 2592 O O . ARG B 1 48 ? -1.866 19.625 14.906 1 95.12 48 ARG B O 1
ATOM 2599 N N . VAL B 1 49 ? -3.051 17.672 14.93 1 94.44 49 VAL B N 1
ATOM 2600 C CA . VAL B 1 49 ? -3.816 18.016 13.734 1 94.44 49 VAL B CA 1
ATOM 2601 C C . VAL B 1 49 ? -5.309 17.938 14.039 1 94.44 49 VAL B C 1
ATOM 2603 O O . VAL B 1 49 ? -5.777 16.984 14.664 1 94.44 49 VAL B O 1
ATOM 2606 N N . PHE B 1 50 ? -5.988 18.969 13.586 1 93.5 50 PHE B N 1
ATOM 2607 C CA . PHE B 1 50 ? -7.438 18.875 13.68 1 93.5 50 PHE B CA 1
ATOM 2608 C C . PHE B 1 50 ? -8.102 19.656 12.555 1 93.5 50 PHE B C 1
ATOM 2610 O O . PHE B 1 50 ? -7.562 20.656 12.086 1 93.5 50 PHE B O 1
ATOM 2617 N N . LEU B 1 51 ? -9.164 19.109 12.055 1 91.69 51 LEU B N 1
ATOM 2618 C CA . LEU B 1 51 ? -9.992 19.766 11.039 1 91.69 51 LEU B CA 1
ATOM 2619 C C . LEU B 1 51 ? -11.078 20.625 11.688 1 91.69 51 LEU B C 1
ATOM 2621 O O . LEU B 1 51 ? -11.281 20.547 12.898 1 91.69 51 LEU B O 1
ATOM 2625 N N . PRO B 1 52 ? -11.805 21.391 10.773 1 86.62 52 PRO B N 1
ATOM 2626 C CA . PRO B 1 52 ? -12.852 22.219 11.359 1 86.62 52 PRO B CA 1
ATOM 2627 C C . PRO B 1 52 ? -13.891 21.422 12.133 1 86.62 52 PRO B C 1
ATOM 2629 O O . PRO B 1 52 ? -14.172 20.266 11.781 1 86.62 52 PRO B O 1
ATOM 2632 N N . THR B 1 53 ? -14.5 21.703 13.148 1 86.25 53 THR B N 1
ATOM 2633 C CA . THR B 1 53 ? -15.469 21.125 14.062 1 86.25 53 THR B CA 1
ATOM 2634 C C . THR B 1 53 ? -14.797 20.125 14.992 1 86.25 53 THR B C 1
ATOM 2636 O O . THR B 1 53 ? -15.43 19.609 15.922 1 86.25 53 THR B O 1
ATOM 2639 N N . GLN B 1 54 ? -13.477 19.688 14.672 1 86.88 54 GLN B N 1
ATOM 2640 C CA . GLN B 1 54 ? -12.633 18.828 15.492 1 86.88 54 GLN B CA 1
ATOM 2641 C C . GLN B 1 54 ? -13.18 17.406 15.555 1 86.88 54 GLN B C 1
ATOM 2643 O O . GLN B 1 54 ? -12.914 16.672 16.516 1 86.88 54 GLN B O 1
ATOM 2648 N N . GLU B 1 55 ? -13.938 17.156 14.523 1 91.12 55 GLU B N 1
ATOM 2649 C CA . GLU B 1 55 ? -14.438 15.789 14.438 1 91.12 55 GLU B CA 1
ATOM 2650 C C . GLU B 1 55 ? -13.383 14.852 13.867 1 91.12 55 GLU B C 1
ATOM 2652 O O . GLU B 1 55 ? -13.516 13.633 13.961 1 91.12 55 GLU B O 1
ATOM 2657 N N . THR B 1 56 ? -12.398 15.344 13.336 1 93.25 56 THR B N 1
ATOM 2658 C CA . THR B 1 56 ? -11.133 14.672 13.062 1 93.25 56 THR B CA 1
ATOM 2659 C C . THR B 1 56 ? -9.984 15.352 13.812 1 93.25 56 THR B C 1
ATOM 2661 O O . THR B 1 56 ? -9.688 16.516 13.57 1 93.25 56 THR B O 1
ATOM 2664 N N . HIS B 1 57 ? -9.469 14.625 14.711 1 95.62 57 HIS B N 1
ATOM 2665 C CA . HIS B 1 57 ? -8.492 15.172 15.648 1 95.62 57 HIS B CA 1
ATOM 2666 C C . HIS B 1 57 ? -7.5 14.102 16.094 1 95.62 57 HIS B C 1
ATOM 2668 O O . HIS B 1 57 ? -7.902 13.016 16.516 1 95.62 57 HIS B O 1
ATOM 2674 N N . LEU B 1 58 ? -6.16 14.414 15.875 1 96.5 58 LEU B N 1
ATOM 2675 C CA . LEU B 1 58 ? -5.148 13.43 16.25 1 96.5 58 LEU B CA 1
ATOM 2676 C C . LEU B 1 58 ? -3.855 14.117 16.672 1 96.5 58 LEU B C 1
ATOM 2678 O O . LEU B 1 58 ? -3.67 15.312 16.438 1 96.5 58 LEU B O 1
ATOM 2682 N N . VAL B 1 59 ? -3.025 13.352 17.375 1 96.94 59 VAL B N 1
ATOM 2683 C CA . VAL B 1 59 ? -1.697 13.781 17.797 1 96.94 59 VAL B CA 1
ATOM 2684 C C . VAL B 1 59 ? -0.651 12.773 17.328 1 96.94 59 VAL B C 1
ATOM 2686 O O . VAL B 1 59 ? -0.857 11.562 17.422 1 96.94 59 VAL B O 1
ATOM 2689 N N . VAL B 1 60 ? 0.41 13.273 16.781 1 96.88 60 VAL B N 1
ATOM 2690 C CA . VAL B 1 60 ? 1.519 12.445 16.312 1 96.88 60 VAL B CA 1
ATOM 2691 C C . VAL B 1 60 ? 2.766 12.734 17.141 1 96.88 60 VAL B C 1
ATOM 2693 O O . VAL B 1 60 ? 3.074 13.898 17.422 1 96.88 60 VAL B O 1
ATOM 2696 N N . SER B 1 61 ? 3.469 11.734 17.516 1 97.38 61 SER B N 1
ATOM 2697 C CA . SER B 1 61 ? 4.73 11.852 18.234 1 97.38 61 SER B CA 1
ATOM 2698 C C . SER B 1 61 ? 5.824 11.016 17.578 1 97.38 61 SER B C 1
ATOM 2700 O O . SER B 1 61 ? 5.594 9.859 17.219 1 97.38 61 SER B O 1
ATOM 2702 N N . VAL B 1 62 ? 7 11.602 17.422 1 96.06 62 VAL B N 1
ATOM 2703 C CA . VAL B 1 62 ? 8.148 10.914 16.828 1 96.06 62 VAL B CA 1
ATOM 2704 C C . VAL B 1 62 ? 9.211 10.68 17.891 1 96.06 62 VAL B C 1
ATOM 2706 O O . VAL B 1 62 ? 9.672 11.625 18.531 1 96.06 62 VAL B O 1
ATOM 2709 N N . LYS B 1 63 ? 9.578 9.5 18.047 1 95.44 63 LYS B N 1
ATOM 2710 C CA . LYS B 1 63 ? 10.656 9.109 18.953 1 95.44 63 LYS B CA 1
ATOM 2711 C C . LYS B 1 63 ? 11.758 8.359 18.203 1 95.44 63 LYS B C 1
ATOM 2713 O O . LYS B 1 63 ? 11.5 7.73 17.172 1 95.44 63 LYS B O 1
ATOM 2718 N N . ALA B 1 64 ? 12.961 8.469 18.719 1 93.44 64 ALA B N 1
ATOM 2719 C CA . ALA B 1 64 ? 14.102 7.809 18.094 1 93.44 64 ALA B CA 1
ATOM 2720 C C . ALA B 1 64 ? 14.961 7.082 19.125 1 93.44 64 ALA B C 1
ATOM 2722 O O . ALA B 1 64 ? 15.133 7.562 20.25 1 93.44 64 ALA B O 1
ATOM 2723 N N . GLU B 1 65 ? 15.406 5.961 18.734 1 93.75 65 GLU B N 1
ATOM 2724 C CA . GLU B 1 65 ? 16.312 5.176 19.578 1 93.75 65 GLU B CA 1
ATOM 2725 C C . GLU B 1 65 ? 17.359 4.465 18.734 1 93.75 65 GLU B C 1
ATOM 2727 O O . GLU B 1 65 ? 17.188 4.277 17.531 1 93.75 65 GLU B O 1
ATOM 2732 N N . LEU B 1 66 ? 18.5 4.094 19.391 1 91.19 66 LEU B N 1
ATOM 2733 C CA . LEU B 1 66 ? 19.547 3.322 18.719 1 91.19 66 LEU B CA 1
ATOM 2734 C C . LEU B 1 66 ? 19.297 1.826 18.875 1 91.19 66 LEU B C 1
ATOM 2736 O O . LEU B 1 66 ? 19.016 1.353 19.984 1 91.19 66 LEU B O 1
ATOM 2740 N N . VAL B 1 67 ? 19.391 1.166 17.672 1 93.5 67 VAL B N 1
ATOM 2741 C CA . VAL B 1 67 ? 19.203 -0.28 17.734 1 93.5 67 VAL B CA 1
ATOM 2742 C C . VAL B 1 67 ? 20.203 -0.965 16.812 1 93.5 67 VAL B C 1
ATOM 2744 O O . VAL B 1 67 ? 20.875 -0.308 16.016 1 93.5 67 VAL B O 1
ATOM 2747 N N . VAL B 1 68 ? 20.422 -2.291 17.062 1 91.31 68 VAL B N 1
ATOM 2748 C CA . VAL B 1 68 ? 21.203 -3.117 16.141 1 91.31 68 VAL B CA 1
ATOM 2749 C C . VAL B 1 68 ? 20.359 -3.436 14.906 1 91.31 68 VAL B C 1
ATOM 2751 O O . VAL B 1 68 ? 19.219 -3.883 15.023 1 91.31 68 VAL B O 1
ATOM 2754 N N . PRO B 1 69 ? 20.844 -3.158 13.766 1 90.06 69 PRO B N 1
ATOM 2755 C CA . PRO B 1 69 ? 20.047 -3.428 12.562 1 90.06 69 PRO B CA 1
ATOM 2756 C C . PRO B 1 69 ? 19.844 -4.922 12.32 1 90.06 69 PRO B C 1
ATOM 2758 O O . PRO B 1 69 ? 20.547 -5.75 12.898 1 90.06 69 PRO B O 1
ATOM 2761 N N . ALA B 1 70 ? 18.797 -5.191 11.539 1 82.5 70 ALA B N 1
ATOM 2762 C CA . ALA B 1 70 ? 18.578 -6.57 11.109 1 82.5 70 ALA B CA 1
ATOM 2763 C C . ALA B 1 70 ? 19.734 -7.074 10.25 1 82.5 70 ALA B C 1
ATOM 2765 O O . ALA B 1 70 ? 20.312 -6.312 9.477 1 82.5 70 ALA B O 1
ATOM 2766 N N . SER B 1 71 ? 20.031 -8.344 10.273 1 82.25 71 SER B N 1
ATOM 2767 C CA . SER B 1 71 ? 21.125 -8.945 9.508 1 82.25 71 SER B CA 1
ATOM 2768 C C . SER B 1 71 ? 20.875 -8.812 8.008 1 82.25 71 SER B C 1
ATOM 2770 O O . SER B 1 71 ? 21.828 -8.719 7.23 1 82.25 71 SER B O 1
ATOM 2772 N N . SER B 1 72 ? 19.641 -8.766 7.645 1 74.88 72 SER B N 1
ATOM 2773 C CA . SER B 1 72 ? 19.281 -8.68 6.23 1 74.88 72 SER B CA 1
ATOM 2774 C C . SER B 1 72 ? 19.5 -7.273 5.688 1 74.88 72 SER B C 1
ATOM 2776 O O . SER B 1 72 ? 19.562 -7.074 4.473 1 74.88 72 SER B O 1
ATOM 2778 N N . ALA B 1 73 ? 19.625 -6.277 6.578 1 82.5 73 ALA B N 1
ATOM 2779 C CA . ALA B 1 73 ? 19.844 -4.879 6.207 1 82.5 73 ALA B CA 1
ATOM 2780 C C . ALA B 1 73 ? 20.734 -4.176 7.227 1 82.5 73 ALA B C 1
ATOM 2782 O O . ALA B 1 73 ? 20.281 -3.262 7.926 1 82.5 73 ALA B O 1
ATOM 2783 N N . PRO B 1 74 ? 21.953 -4.531 7.223 1 87.38 74 PRO B N 1
ATOM 2784 C CA . PRO B 1 74 ? 22.859 -4.145 8.312 1 87.38 74 PRO B CA 1
ATOM 2785 C C . PRO B 1 74 ? 23.156 -2.648 8.32 1 87.38 74 PRO B C 1
ATOM 2787 O O . PRO B 1 74 ? 23.688 -2.131 9.305 1 87.38 74 PRO B O 1
ATOM 2790 N N . ALA B 1 75 ? 22.906 -1.903 7.219 1 91.25 75 ALA B N 1
ATOM 2791 C CA . ALA B 1 75 ? 23.234 -0.483 7.148 1 91.25 75 ALA B CA 1
ATOM 2792 C C . ALA B 1 75 ? 21.984 0.367 6.977 1 91.25 75 ALA B C 1
ATOM 2794 O O . ALA B 1 75 ? 22.047 1.484 6.457 1 91.25 75 ALA B O 1
ATOM 2795 N N . GLU B 1 76 ? 20.859 -0.188 7.371 1 89.81 76 GLU B N 1
ATOM 2796 C CA . GLU B 1 76 ? 19.609 0.544 7.199 1 89.81 76 GLU B CA 1
ATOM 2797 C C . GLU B 1 76 ? 18.891 0.734 8.539 1 89.81 76 GLU B C 1
ATOM 2799 O O . GLU B 1 76 ? 18.781 -0.204 9.328 1 89.81 76 GLU B O 1
ATOM 2804 N N . GLY B 1 77 ? 18.453 1.949 8.734 1 92.12 77 GLY B N 1
ATOM 2805 C CA . GLY B 1 77 ? 17.625 2.221 9.906 1 92.12 77 GLY B CA 1
ATOM 2806 C C . GLY B 1 77 ? 16.234 1.649 9.797 1 92.12 77 GLY B C 1
ATOM 2807 O O . GLY B 1 77 ? 15.914 0.944 8.836 1 92.12 77 GLY B O 1
ATOM 2808 N N . VAL B 1 78 ? 15.477 1.938 10.852 1 92.25 78 VAL B N 1
ATOM 2809 C CA . VAL B 1 78 ? 14.117 1.399 10.914 1 92.25 78 VAL B CA 1
ATOM 2810 C C . VAL B 1 78 ? 13.125 2.529 11.18 1 92.25 78 VAL B C 1
ATOM 2812 O O . VAL B 1 78 ? 13.391 3.422 11.984 1 92.25 78 VAL B O 1
ATOM 2815 N N . VAL B 1 79 ? 12.039 2.527 10.438 1 92.75 79 VAL B N 1
ATOM 2816 C CA . VAL B 1 79 ? 10.945 3.463 10.672 1 92.75 79 VAL B CA 1
ATOM 2817 C C . VAL B 1 79 ? 9.641 2.693 10.867 1 92.75 79 VAL B C 1
ATOM 2819 O O . VAL B 1 79 ? 9.289 1.844 10.047 1 92.75 79 VAL B O 1
ATOM 2822 N N . GLU B 1 80 ? 8.984 2.973 11.953 1 93.5 80 GLU B N 1
ATOM 2823 C CA . GLU B 1 80 ? 7.73 2.285 12.258 1 93.5 80 GLU B CA 1
ATOM 2824 C C . GLU B 1 80 ? 6.633 3.277 12.633 1 93.5 80 GLU B C 1
ATOM 2826 O O . GLU B 1 80 ? 6.906 4.312 13.242 1 93.5 80 GLU B O 1
ATOM 2831 N N . VAL B 1 81 ? 5.383 2.922 12.266 1 95.12 81 VAL B N 1
ATOM 2832 C CA . VAL B 1 81 ? 4.227 3.74 12.617 1 95.12 81 VAL B CA 1
ATOM 2833 C C . VAL B 1 81 ? 3.25 2.922 13.461 1 95.12 81 VAL B C 1
ATOM 2835 O O . VAL B 1 81 ? 3.039 1.735 13.195 1 95.12 81 VAL B O 1
ATOM 2838 N N . SER B 1 82 ? 2.748 3.473 14.469 1 94.62 82 SER B N 1
ATOM 2839 C CA . SER B 1 82 ? 1.702 2.889 15.297 1 94.62 82 SER B CA 1
ATOM 2840 C C . SER B 1 82 ? 0.518 3.838 15.445 1 94.62 82 SER B C 1
ATOM 2842 O O . SER B 1 82 ? 0.699 5.047 15.594 1 94.62 82 SER B O 1
ATOM 2844 N N . VAL B 1 83 ? -0.69 3.248 15.359 1 94.38 83 VAL B N 1
ATOM 2845 C CA . VAL B 1 83 ? -1.903 4.051 15.492 1 94.38 83 VAL B CA 1
ATOM 2846 C C . VAL B 1 83 ? -2.752 3.521 16.641 1 94.38 83 VAL B C 1
ATOM 2848 O O . VAL B 1 83 ? -3.055 2.328 16.703 1 94.38 83 VAL B O 1
ATOM 2851 N N . ASP B 1 84 ? -3.035 4.398 17.5 1 92.56 84 ASP B N 1
ATOM 2852 C CA . ASP B 1 84 ? -3.936 4.09 18.609 1 92.56 84 ASP B CA 1
ATOM 2853 C C . ASP B 1 84 ? -5.137 5.035 18.625 1 92.56 84 ASP B C 1
ATOM 2855 O O . ASP B 1 84 ? -5.035 6.18 18.172 1 92.56 84 ASP B O 1
ATOM 2859 N N . PHE B 1 85 ? -6.262 4.496 19.078 1 91.31 85 PHE B N 1
ATOM 2860 C CA . PHE B 1 85 ? -7.465 5.305 19.219 1 91.31 85 PHE B CA 1
ATOM 2861 C C . PHE B 1 85 ? -7.789 5.527 20.703 1 91.31 85 PHE B C 1
ATOM 2863 O O . PHE B 1 85 ? -7.656 4.613 21.516 1 91.31 85 PHE B O 1
ATOM 2870 N N . LEU B 1 86 ? -8.055 6.723 20.984 1 87 86 LEU B N 1
ATOM 2871 C CA . LEU B 1 86 ? -8.398 7.039 22.359 1 87 86 LEU B CA 1
ATOM 2872 C C . LEU B 1 86 ? -9.594 6.207 22.828 1 87 86 LEU B C 1
ATOM 2874 O O . LEU B 1 86 ? -9.625 5.75 23.969 1 87 86 LEU B O 1
ATOM 2878 N N . GLN B 1 87 ? -10.555 6.035 21.953 1 75.75 87 GLN B N 1
ATOM 2879 C CA . GLN B 1 87 ? -11.656 5.148 22.297 1 75.75 87 GLN B CA 1
ATOM 2880 C C . GLN B 1 87 ? -11.297 3.689 22.016 1 75.75 87 GLN B C 1
ATOM 2882 O O . GLN B 1 87 ? -11.086 3.311 20.859 1 75.75 87 GLN B O 1
ATOM 2887 N N . SER B 1 88 ? -10.82 2.912 22.953 1 61.81 88 SER B N 1
ATOM 2888 C CA . SER B 1 88 ? -10.078 1.657 23.047 1 61.81 88 SER B CA 1
ATOM 2889 C C . SER B 1 88 ? -10.703 0.584 22.156 1 61.81 88 SER B C 1
ATOM 2891 O O . SER B 1 88 ? -10 -0.3 21.656 1 61.81 88 SER B O 1
ATOM 2893 N N . ASP B 1 89 ? -11.898 0.638 22 1 60.25 89 ASP B N 1
ATOM 2894 C CA . ASP B 1 89 ? -12.523 -0.532 21.375 1 60.25 89 ASP B CA 1
ATOM 2895 C C . ASP B 1 89 ? -12.328 -0.529 19.859 1 60.25 89 ASP B C 1
ATOM 2897 O O . ASP B 1 89 ? -12.664 -1.505 19.188 1 60.25 89 ASP B O 1
ATOM 2901 N N . ILE B 1 90 ? -11.656 0.569 19.484 1 54.91 90 ILE B N 1
ATOM 2902 C CA . ILE B 1 90 ? -11.523 0.644 18.047 1 54.91 90 ILE B CA 1
ATOM 2903 C C . ILE B 1 90 ? -10.109 0.227 17.625 1 54.91 90 ILE B C 1
ATOM 2905 O O . ILE B 1 90 ? -9.125 0.772 18.141 1 54.91 90 ILE B O 1
ATOM 2909 N N . VAL B 1 91 ? -9.961 -0.986 17.125 1 55.56 91 VAL B N 1
ATOM 2910 C CA . VAL B 1 91 ? -8.695 -1.353 16.5 1 55.56 91 VAL B CA 1
ATOM 2911 C C . VAL B 1 91 ? -8.828 -1.253 14.977 1 55.56 91 VAL B C 1
ATOM 2913 O O . VAL B 1 91 ? -9.742 -1.83 14.391 1 55.56 91 VAL B O 1
ATOM 2916 N N . ASN B 1 92 ? -8.078 -0.245 14.445 1 62.66 92 ASN B N 1
ATOM 2917 C CA . ASN B 1 92 ? -8.086 -0.126 12.992 1 62.66 92 ASN B CA 1
ATOM 2918 C C . ASN B 1 92 ? -6.754 -0.562 12.391 1 62.66 92 ASN B C 1
ATOM 2920 O O . ASN B 1 92 ? -5.922 0.276 12.039 1 62.66 92 ASN B O 1
ATOM 2924 N N . ASP B 1 93 ? -6.516 -1.747 12.273 1 68.31 93 ASP B N 1
ATOM 2925 C CA . ASP B 1 93 ? -5.32 -2.359 11.703 1 68.31 93 ASP B CA 1
ATOM 2926 C C . ASP B 1 93 ? -5.148 -1.96 10.234 1 68.31 93 ASP B C 1
ATOM 2928 O O . ASP B 1 93 ? -4.023 -1.815 9.758 1 68.31 93 ASP B O 1
ATOM 2932 N N . ALA B 1 94 ? -6.254 -1.546 9.711 1 78.88 94 ALA B N 1
ATOM 2933 C CA . ALA B 1 94 ? -6.195 -1.212 8.289 1 78.88 94 ALA B CA 1
ATOM 2934 C C . ALA B 1 94 ? -5.496 0.126 8.07 1 78.88 94 ALA B C 1
ATOM 2936 O O . ALA B 1 94 ? -4.699 0.273 7.137 1 78.88 94 ALA B O 1
ATOM 2937 N N . LEU B 1 95 ? -5.777 1.064 8.992 1 88.69 95 LEU B N 1
ATOM 2938 C CA . LEU B 1 95 ? -5.156 2.379 8.898 1 88.69 95 LEU B CA 1
ATOM 2939 C C . LEU B 1 95 ? -3.646 2.281 9.094 1 88.69 95 LEU B C 1
ATOM 2941 O O . LEU B 1 95 ? -2.877 2.801 8.281 1 88.69 95 LEU B O 1
ATOM 2945 N N . GLU B 1 96 ? -3.229 1.585 10.102 1 89.5 96 GLU B N 1
ATOM 2946 C CA . GLU B 1 96 ? -1.81 1.414 10.398 1 89.5 96 GLU B CA 1
ATOM 2947 C C . GLU B 1 96 ? -1.088 0.7 9.258 1 89.5 96 GLU B C 1
ATOM 2949 O O . GLU B 1 96 ? -0.009 1.123 8.836 1 89.5 96 GLU B O 1
ATOM 2954 N N . THR B 1 97 ? -1.657 -0.31 8.781 1 86 97 THR B N 1
ATOM 2955 C CA . THR B 1 97 ? -1.059 -1.084 7.699 1 86 97 THR B CA 1
ATOM 2956 C C . THR B 1 97 ? -0.95 -0.245 6.43 1 86 97 THR B C 1
ATOM 2958 O O . THR B 1 97 ? 0.058 -0.307 5.723 1 86 97 THR B O 1
ATOM 2961 N N . THR B 1 98 ? -1.973 0.504 6.16 1 89.31 98 THR B N 1
ATOM 2962 C CA . THR B 1 98 ? -1.972 1.355 4.977 1 89.31 98 THR B CA 1
ATOM 2963 C C . THR B 1 98 ? -0.877 2.414 5.074 1 89.31 98 THR B C 1
ATOM 2965 O O . THR B 1 98 ? -0.111 2.609 4.129 1 89.31 98 THR B O 1
ATOM 2968 N N . LEU B 1 99 ? -0.754 3.039 6.199 1 93.25 99 LEU B N 1
ATOM 2969 C CA . LEU B 1 99 ? 0.284 4.043 6.398 1 93.25 99 LEU B CA 1
ATOM 2970 C C . LEU B 1 99 ? 1.672 3.42 6.297 1 93.25 99 LEU B C 1
ATOM 2972 O O . LEU B 1 99 ? 2.566 3.982 5.664 1 93.25 99 LEU B O 1
ATOM 2976 N N . SER B 1 100 ? 1.831 2.305 6.879 1 90.44 100 SER B N 1
ATOM 2977 C CA . SER B 1 100 ? 3.119 1.618 6.918 1 90.44 100 SER B CA 1
ATOM 2978 C C . SER B 1 100 ? 3.588 1.246 5.512 1 90.44 100 SER B C 1
ATOM 2980 O O . SER B 1 100 ? 4.781 1.302 5.219 1 90.44 100 SER B O 1
ATOM 2982 N N . THR B 1 101 ? 2.686 0.986 4.676 1 87.5 101 THR B N 1
ATOM 2983 C CA . THR B 1 101 ? 3.051 0.496 3.35 1 87.5 101 THR B CA 1
ATOM 2984 C C . THR B 1 101 ? 3.129 1.646 2.352 1 87.5 101 THR B C 1
ATOM 2986 O O . THR B 1 101 ? 4.059 1.712 1.544 1 87.5 101 THR B O 1
ATOM 2989 N N . LEU B 1 102 ? 2.184 2.486 2.426 1 89.25 102 LEU B N 1
ATOM 2990 C CA . LEU B 1 102 ? 2.072 3.502 1.385 1 89.25 102 LEU B CA 1
ATOM 2991 C C . LEU B 1 102 ? 2.963 4.699 1.697 1 89.25 102 LEU B C 1
ATOM 2993 O O . LEU B 1 102 ? 3.473 5.355 0.785 1 89.25 102 LEU B O 1
ATOM 2997 N N . LEU B 1 103 ? 3.135 4.934 2.971 1 90.81 103 LEU B N 1
ATOM 2998 C CA . LEU B 1 103 ? 3.758 6.207 3.314 1 90.81 103 LEU B CA 1
ATOM 2999 C C . LEU B 1 103 ? 5.156 5.988 3.885 1 90.81 103 LEU B C 1
ATOM 3001 O O . LEU B 1 103 ? 6.117 6.625 3.443 1 90.81 103 LEU B O 1
ATOM 3005 N N . VAL B 1 104 ? 5.383 5.117 4.77 1 89.94 104 VAL B N 1
ATOM 3006 C CA . VAL B 1 104 ? 6.578 4.953 5.59 1 89.94 104 VAL B CA 1
ATOM 3007 C C . VAL B 1 104 ? 7.793 4.746 4.695 1 89.94 104 VAL B C 1
ATOM 3009 O O . VAL B 1 104 ? 8.844 5.359 4.906 1 89.94 104 VAL B O 1
ATOM 3012 N N . PRO B 1 105 ? 7.68 3.945 3.666 1 85.94 105 PRO B N 1
ATOM 3013 C CA . PRO B 1 105 ? 8.867 3.705 2.846 1 85.94 105 PRO B CA 1
ATOM 3014 C C . PRO B 1 105 ? 9.406 4.98 2.195 1 85.94 105 PRO B C 1
ATOM 3016 O O . PRO B 1 105 ? 10.547 5.008 1.732 1 85.94 105 PRO B O 1
ATOM 3019 N N . HIS B 1 106 ? 8.617 5.988 2.232 1 87.5 106 HIS B N 1
ATOM 3020 C CA . HIS B 1 106 ? 8.984 7.188 1.486 1 87.5 106 HIS B CA 1
ATOM 3021 C C . HIS B 1 106 ? 9.297 8.344 2.426 1 87.5 106 HIS B C 1
ATOM 3023 O O . HIS B 1 106 ? 9.609 9.453 1.973 1 87.5 106 HIS B O 1
ATOM 3029 N N . LEU B 1 107 ? 9.234 8.086 3.66 1 89.31 107 LEU B N 1
ATOM 3030 C CA . LEU B 1 107 ? 9.359 9.172 4.625 1 89.31 107 LEU B CA 1
ATOM 3031 C C . LEU B 1 107 ? 10.82 9.586 4.797 1 89.31 107 LEU B C 1
ATOM 3033 O O . LEU B 1 107 ? 11.125 10.773 4.875 1 89.31 107 LEU B O 1
ATOM 3037 N N . VAL B 1 108 ? 11.664 8.578 4.93 1 87 108 VAL B N 1
ATOM 3038 C CA . VAL B 1 108 ? 13.07 8.836 5.215 1 87 108 VAL B CA 1
ATOM 3039 C C . VAL B 1 108 ? 13.945 7.84 4.461 1 87 108 VAL B C 1
ATOM 3041 O O . VAL B 1 108 ? 13.57 6.68 4.289 1 87 108 VAL B O 1
ATOM 3044 N N . ASP B 1 109 ? 15.008 8.359 4.004 1 83.75 109 ASP B N 1
ATOM 3045 C CA . ASP B 1 109 ? 16.016 7.445 3.482 1 83.75 109 ASP B CA 1
ATOM 3046 C C . ASP B 1 109 ? 16.641 6.621 4.605 1 83.75 109 ASP B C 1
ATOM 3048 O O . ASP B 1 109 ? 17.438 7.137 5.398 1 83.75 109 ASP B O 1
ATOM 3052 N N . LYS B 1 110 ? 16.391 5.375 4.629 1 87.06 110 LYS B N 1
ATOM 3053 C CA . LYS B 1 110 ? 16.812 4.508 5.727 1 87.06 110 LYS B CA 1
ATOM 3054 C C . LYS B 1 110 ? 18.328 4.434 5.82 1 87.06 110 LYS B C 1
ATOM 3056 O O . LYS B 1 110 ? 18.875 4.16 6.891 1 87.06 110 LYS B O 1
ATOM 3061 N N . GLY B 1 111 ? 19.031 4.566 4.699 1 87.19 111 GLY B N 1
ATOM 3062 C CA . GLY B 1 111 ? 20.484 4.59 4.715 1 87.19 111 GLY B CA 1
ATOM 3063 C C . GLY B 1 111 ? 21.047 5.738 5.523 1 87.19 111 GLY B C 1
ATOM 3064 O O . GLY B 1 111 ? 22.141 5.621 6.102 1 87.19 111 GLY B O 1
ATOM 3065 N N . GLN B 1 112 ? 20.297 6.797 5.594 1 86 112 GLN B N 1
ATOM 3066 C CA . GLN B 1 112 ? 20.734 7.977 6.324 1 86 112 GLN B CA 1
ATOM 3067 C C . GLN B 1 112 ? 20.625 7.77 7.828 1 86 112 GLN B C 1
ATOM 3069 O O . GLN B 1 112 ? 21.156 8.555 8.617 1 86 112 GLN B O 1
ATOM 3074 N N . LEU B 1 113 ? 20 6.711 8.211 1 89.75 113 LEU B N 1
ATOM 3075 C CA . LEU B 1 113 ? 19.797 6.434 9.625 1 89.75 113 LEU B CA 1
ATOM 3076 C C . LEU B 1 113 ? 20.859 5.492 10.164 1 89.75 113 LEU B C 1
ATOM 3078 O O . LEU B 1 113 ? 20.828 5.109 11.336 1 89.75 113 LEU B O 1
ATOM 3082 N N . CYS B 1 114 ? 21.812 5.203 9.297 1 90.88 114 CYS B N 1
ATOM 3083 C CA . CYS B 1 114 ? 22.891 4.309 9.711 1 90.88 114 CYS B CA 1
ATOM 3084 C C . CYS B 1 114 ? 24 5.078 10.422 1 90.88 114 CYS B C 1
ATOM 3086 O O . CYS B 1 114 ? 24.5 6.074 9.898 1 90.88 114 CYS B O 1
ATOM 3088 N N . ILE B 1 115 ? 24.375 4.637 11.547 1 88.5 115 ILE B N 1
ATOM 3089 C CA . ILE B 1 115 ? 25.469 5.238 12.305 1 88.5 115 ILE B CA 1
ATOM 3090 C C . ILE B 1 115 ? 26.734 4.391 12.156 1 88.5 115 ILE B C 1
ATOM 3092 O O . ILE B 1 115 ? 27.797 4.906 11.828 1 88.5 115 ILE B O 1
ATOM 3096 N N . ALA B 1 116 ? 26.656 3.152 12.461 1 88.94 116 ALA B N 1
ATOM 3097 C CA . ALA B 1 116 ? 27.703 2.148 12.281 1 88.94 116 ALA B CA 1
ATOM 3098 C C . ALA B 1 116 ? 27.125 0.843 11.742 1 88.94 116 ALA B C 1
ATOM 3100 O O . ALA B 1 116 ? 26.422 0.123 12.453 1 88.94 116 ALA B O 1
ATOM 3101 N N . PRO B 1 117 ? 27.531 0.597 10.523 1 89.06 117 PRO B N 1
ATOM 3102 C CA . PRO B 1 117 ? 26.953 -0.608 9.922 1 89.06 117 PRO B CA 1
ATOM 3103 C C . PRO B 1 117 ? 27.094 -1.839 10.812 1 89.06 117 PRO B C 1
ATOM 3105 O O . PRO B 1 117 ? 28.125 -2.012 11.477 1 89.06 117 PRO B O 1
ATOM 3108 N N . GLU B 1 118 ? 26.047 -2.619 10.852 1 89.5 118 GLU B N 1
ATOM 3109 C CA . GLU B 1 118 ? 25.953 -3.887 11.57 1 89.5 118 GLU B CA 1
ATOM 3110 C C . GLU B 1 118 ? 25.859 -3.662 13.07 1 89.5 118 GLU B C 1
ATOM 3112 O O . GLU B 1 118 ? 25.531 -4.586 13.82 1 89.5 118 GLU B O 1
ATOM 3117 N N . HIS B 1 119 ? 26.125 -2.424 13.516 1 89.38 119 HIS B N 1
ATOM 3118 C CA . HIS B 1 119 ? 26.203 -2.219 14.953 1 89.38 119 HIS B CA 1
ATOM 3119 C C . HIS B 1 119 ? 25.109 -1.277 15.438 1 89.38 119 HIS B C 1
ATOM 3121 O O . HIS B 1 119 ? 24.328 -1.627 16.328 1 89.38 119 HIS B O 1
ATOM 3127 N N . TYR B 1 120 ? 25.094 -0.038 14.82 1 91.38 120 TYR B N 1
ATOM 3128 C CA . TYR B 1 120 ? 24.141 0.942 15.32 1 91.38 120 TYR B CA 1
ATOM 3129 C C . TYR B 1 120 ? 23.422 1.642 14.172 1 91.38 120 TYR B C 1
ATOM 3131 O O . TYR B 1 120 ? 24.062 2.182 13.273 1 91.38 120 TYR B O 1
ATOM 3139 N N . VAL B 1 121 ? 22.016 1.593 14.281 1 92.69 121 VAL B N 1
ATOM 3140 C CA . VAL B 1 121 ? 21.188 2.4 13.391 1 92.69 121 VAL B CA 1
ATOM 3141 C C . VAL B 1 121 ? 20.062 3.064 14.18 1 92.69 121 VAL B C 1
ATOM 3143 O O . VAL B 1 121 ? 19.703 2.596 15.266 1 92.69 121 VAL B O 1
ATOM 3146 N N . TRP B 1 122 ? 19.578 4.184 13.672 1 92.38 122 TRP B N 1
ATOM 3147 C CA . TRP B 1 122 ? 18.422 4.828 14.281 1 92.38 122 TRP B CA 1
ATOM 3148 C C . TRP B 1 122 ? 17.141 4.047 13.984 1 92.38 122 TRP B C 1
ATOM 3150 O O . TRP B 1 122 ? 16.922 3.598 12.859 1 92.38 122 TRP B O 1
ATOM 3160 N N . LYS B 1 123 ? 16.391 3.828 14.992 1 94.38 123 LYS B N 1
ATOM 3161 C CA . LYS B 1 123 ? 15 3.41 14.852 1 94.38 123 LYS B CA 1
ATOM 3162 C C . LYS B 1 123 ? 14.047 4.559 15.164 1 94.38 123 LYS B C 1
ATOM 3164 O O . LYS B 1 123 ? 14.047 5.09 16.281 1 94.38 123 LYS B O 1
ATOM 3169 N N . ILE B 1 124 ? 13.25 4.93 14.203 1 94.94 124 ILE B N 1
ATOM 3170 C CA . ILE B 1 124 ? 12.289 6.012 14.352 1 94.94 124 ILE B CA 1
ATOM 3171 C C . ILE B 1 124 ? 10.891 5.434 14.594 1 94.94 124 ILE B C 1
ATOM 3173 O O . ILE B 1 124 ? 10.391 4.652 13.789 1 94.94 124 ILE B O 1
ATOM 3177 N N . ASN B 1 125 ? 10.328 5.812 15.711 1 96.25 125 ASN B N 1
ATOM 3178 C CA . ASN B 1 125 ? 8.961 5.414 16.047 1 96.25 125 ASN B CA 1
ATOM 3179 C C . ASN B 1 125 ? 7.984 6.578 15.875 1 96.25 125 ASN B C 1
ATOM 3181 O O . ASN B 1 125 ? 8.109 7.598 16.562 1 96.25 125 ASN B O 1
ATOM 3185 N N . ILE B 1 126 ? 7.039 6.398 14.992 1 96.88 126 ILE B N 1
ATOM 3186 C CA . ILE B 1 126 ? 5.984 7.383 14.789 1 96.88 126 ILE B CA 1
ATOM 3187 C C . ILE B 1 126 ? 4.688 6.891 15.422 1 96.88 126 ILE B C 1
ATOM 3189 O O . ILE B 1 126 ? 4.062 5.953 14.914 1 96.88 126 ILE B O 1
ATOM 3193 N N . ASP B 1 127 ? 4.316 7.543 16.484 1 96.44 127 ASP B N 1
ATOM 3194 C CA . ASP B 1 127 ? 3.109 7.152 17.203 1 96.44 127 ASP B CA 1
ATOM 3195 C C . ASP B 1 127 ? 1.973 8.141 16.953 1 96.44 127 ASP B C 1
ATOM 3197 O O . ASP B 1 127 ? 2.133 9.344 17.172 1 96.44 127 ASP B O 1
ATOM 3201 N N . ILE B 1 128 ? 0.826 7.613 16.516 1 97.06 128 ILE B N 1
ATOM 3202 C CA . ILE B 1 128 ? -0.345 8.445 16.25 1 97.06 128 ILE B CA 1
ATOM 3203 C C . ILE B 1 128 ? -1.446 8.109 17.25 1 97.06 128 ILE B C 1
ATOM 3205 O O . ILE B 1 128 ? -1.837 6.949 17.391 1 97.06 128 ILE B O 1
ATOM 3209 N N . LEU B 1 129 ? -1.898 9.055 17.938 1 96.12 129 LEU B N 1
ATOM 3210 C CA . LEU B 1 129 ? -3.068 8.93 18.812 1 96.12 129 LEU B CA 1
ATOM 3211 C C . LEU B 1 129 ? -4.266 9.656 18.203 1 96.12 129 LEU B C 1
ATOM 3213 O O . LEU B 1 129 ? -4.277 10.891 18.125 1 96.12 129 LEU B O 1
ATOM 3217 N N . VAL B 1 130 ? -5.27 8.891 17.844 1 95.5 130 VAL B N 1
ATOM 3218 C CA . VAL B 1 130 ? -6.48 9.461 17.266 1 95.5 130 VAL B CA 1
ATOM 3219 C C . VAL B 1 130 ? -7.465 9.82 18.375 1 95.5 130 VAL B C 1
ATOM 3221 O O . VAL B 1 130 ? -7.941 8.938 19.094 1 95.5 130 VAL B O 1
ATOM 3224 N N . ILE B 1 131 ? -7.699 11.07 18.484 1 94.56 131 ILE B N 1
ATOM 3225 C CA . ILE B 1 131 ? -8.602 11.578 19.5 1 94.56 131 ILE B CA 1
ATOM 3226 C C . ILE B 1 131 ? -10.047 11.5 19 1 94.56 131 ILE B C 1
ATOM 3228 O O . ILE B 1 131 ? -10.945 11.078 19.734 1 94.56 131 ILE B O 1
ATOM 3232 N N . SER B 1 132 ? -10.297 11.914 17.812 1 93.5 132 SER B N 1
ATOM 3233 C CA . SER B 1 132 ? -11.594 11.82 17.156 1 93.5 132 SER B CA 1
ATOM 3234 C C . SER B 1 132 ? -11.453 11.43 15.688 1 93.5 132 SER B C 1
ATOM 3236 O O . SER B 1 132 ? -10.555 11.914 15 1 93.5 132 SER B O 1
ATOM 3238 N N . ALA B 1 133 ? -12.344 10.539 15.211 1 92.25 133 ALA B N 1
ATOM 3239 C CA . ALA B 1 133 ? -12.258 10.047 13.836 1 92.25 133 ALA B CA 1
ATOM 3240 C C . ALA B 1 133 ? -13.594 10.211 13.117 1 92.25 133 ALA B C 1
ATOM 3242 O O . ALA B 1 133 ? -13.844 9.547 12.102 1 92.25 133 ALA B O 1
ATOM 3243 N N . ASN B 1 134 ? -14.406 11.125 13.508 1 90.62 134 ASN B N 1
ATOM 3244 C CA . ASN B 1 134 ? -15.773 11.18 13.016 1 90.62 134 ASN B CA 1
ATOM 3245 C C . ASN B 1 134 ? -15.938 12.25 11.938 1 90.62 134 ASN B C 1
ATOM 3247 O O . ASN B 1 134 ? -17.031 12.445 11.406 1 90.62 134 ASN B O 1
ATOM 3251 N N . GLY B 1 135 ? -14.938 12.906 11.594 1 92.62 135 GLY B N 1
ATOM 3252 C CA . GLY B 1 135 ? -15.062 14.016 10.664 1 92.62 135 GLY B CA 1
ATOM 3253 C C . GLY B 1 135 ? -14.672 13.664 9.242 1 92.62 135 GLY B C 1
ATOM 3254 O O . GLY B 1 135 ? -14.781 14.484 8.336 1 92.62 135 GLY B O 1
ATOM 3255 N N . GLY B 1 136 ? -14.141 12.484 8.992 1 93.81 136 GLY B N 1
ATOM 3256 C CA . GLY B 1 136 ? -13.695 12.078 7.672 1 93.81 136 GLY B CA 1
ATOM 3257 C C . GLY B 1 136 ? -12.234 12.414 7.406 1 93.81 136 GLY B C 1
ATOM 3258 O O . GLY B 1 136 ? -11.594 13.102 8.203 1 93.81 136 GLY B O 1
ATOM 3259 N N . SER B 1 137 ? -11.727 11.828 6.348 1 94.69 137 SER B N 1
ATOM 3260 C CA . SER B 1 137 ? -10.383 12.086 5.844 1 94.69 137 SER B CA 1
ATOM 3261 C C . SER B 1 137 ? -9.336 11.852 6.922 1 94.69 137 SER B C 1
ATOM 3263 O O . SER B 1 137 ? -8.375 12.617 7.039 1 94.69 137 SER B O 1
ATOM 3265 N N . LEU B 1 138 ? -9.531 10.828 7.688 1 94.69 138 LEU B N 1
ATOM 3266 C CA . LEU B 1 138 ? -8.633 10.531 8.805 1 94.69 138 LEU B CA 1
ATOM 3267 C C . LEU B 1 138 ? -7.234 10.203 8.305 1 94.69 138 LEU B C 1
ATOM 3269 O O . LEU B 1 138 ? -6.242 10.68 8.859 1 94.69 138 LEU B O 1
ATOM 3273 N N . ILE B 1 139 ? -7.121 9.383 7.258 1 95.12 139 ILE B N 1
ATOM 3274 C CA . ILE B 1 139 ? -5.812 8.961 6.762 1 95.12 139 ILE B CA 1
ATOM 3275 C C . ILE B 1 139 ? -5.043 10.172 6.25 1 95.12 139 ILE B C 1
ATOM 3277 O O . ILE B 1 139 ? -3.828 10.273 6.449 1 95.12 139 ILE B O 1
ATOM 3281 N N . ASP B 1 140 ? -5.727 11.062 5.629 1 94.75 140 ASP B N 1
ATOM 3282 C CA . ASP B 1 140 ? -5.102 12.297 5.168 1 94.75 140 ASP B CA 1
ATOM 3283 C C . ASP B 1 140 ? -4.57 13.117 6.344 1 94.75 140 ASP B C 1
ATOM 3285 O O . ASP B 1 140 ? -3.451 13.625 6.297 1 94.75 140 ASP B O 1
ATOM 3289 N N . ALA B 1 141 ? -5.379 13.227 7.324 1 94.94 141 ALA B N 1
ATOM 3290 C CA . ALA B 1 141 ? -4.969 13.961 8.516 1 94.94 141 ALA B CA 1
ATOM 3291 C C . ALA B 1 141 ? -3.752 13.32 9.172 1 94.94 141 ALA B C 1
ATOM 3293 O O . ALA B 1 141 ? -2.83 14.016 9.602 1 94.94 141 ALA B O 1
ATOM 3294 N N . CYS B 1 142 ? -3.756 12.031 9.25 1 95.94 142 CYS B N 1
ATOM 3295 C CA . CYS B 1 142 ? -2.613 11.312 9.805 1 95.94 142 CYS B CA 1
ATOM 3296 C C . CYS B 1 142 ? -1.343 11.625 9.023 1 95.94 142 CYS B C 1
ATOM 3298 O O . CYS B 1 142 ? -0.299 11.906 9.609 1 95.94 142 CYS B O 1
ATOM 3300 N N . SER B 1 143 ? -1.438 11.531 7.762 1 94.75 143 SER B N 1
ATOM 3301 C CA . SER B 1 143 ? -0.267 11.781 6.93 1 94.75 143 SER B CA 1
ATOM 3302 C C . SER B 1 143 ? 0.236 13.211 7.102 1 94.75 143 SER B C 1
ATOM 3304 O O . SER B 1 143 ? 1.445 13.461 7.098 1 94.75 143 SER B O 1
ATOM 3306 N N . GLN B 1 144 ? -0.686 14.156 7.258 1 92.25 144 GLN B N 1
ATOM 3307 C CA . GLN B 1 144 ? -0.295 15.539 7.512 1 92.25 144 GLN B CA 1
ATOM 3308 C C . GLN B 1 144 ? 0.415 15.672 8.852 1 92.25 144 GLN B C 1
ATOM 3310 O O . GLN B 1 144 ? 1.387 16.422 8.977 1 92.25 144 GLN B O 1
ATOM 3315 N N . GLY B 1 145 ? -0.107 15.031 9.805 1 94.19 145 GLY B N 1
ATOM 3316 C CA . GLY B 1 145 ? 0.545 15.039 11.102 1 94.19 145 GLY B CA 1
ATOM 3317 C C . GLY B 1 145 ? 1.95 14.461 11.062 1 94.19 145 GLY B C 1
ATOM 3318 O O . GLY B 1 145 ? 2.871 15.023 11.664 1 94.19 145 GLY B O 1
ATOM 3319 N N . ILE B 1 146 ? 2.059 13.367 10.391 1 94.44 146 ILE B N 1
ATOM 3320 C CA . ILE B 1 146 ? 3.365 12.734 10.242 1 94.44 146 ILE B CA 1
ATOM 3321 C C . ILE B 1 146 ? 4.32 13.688 9.523 1 94.44 146 ILE B C 1
ATOM 3323 O O . ILE B 1 146 ? 5.469 13.859 9.945 1 94.44 146 ILE B O 1
ATOM 3327 N N . HIS B 1 147 ? 3.84 14.266 8.477 1 91.12 147 HIS B N 1
ATOM 3328 C CA . HIS B 1 147 ? 4.633 15.227 7.719 1 91.12 147 HIS B CA 1
ATOM 3329 C C . HIS B 1 147 ? 5.152 16.344 8.617 1 91.12 147 HIS B C 1
ATOM 3331 O O . HIS B 1 147 ? 6.348 16.641 8.609 1 91.12 147 HIS B O 1
ATOM 3337 N N . ALA B 1 148 ? 4.316 16.891 9.375 1 89.81 148 ALA B N 1
ATOM 3338 C CA . ALA B 1 148 ? 4.668 18.031 10.227 1 89.81 148 ALA B CA 1
ATOM 3339 C C . ALA B 1 148 ? 5.609 17.594 11.352 1 89.81 148 ALA B C 1
ATOM 3341 O O . ALA B 1 148 ? 6.605 18.266 11.625 1 89.81 148 ALA B O 1
ATOM 3342 N N . ALA B 1 149 ? 5.301 16.516 11.961 1 92.75 149 ALA B N 1
ATOM 3343 C CA . ALA B 1 149 ? 6.102 16.047 13.094 1 92.75 149 ALA B CA 1
ATOM 3344 C C . ALA B 1 149 ? 7.508 15.672 12.641 1 92.75 149 ALA B C 1
ATOM 3346 O O . ALA B 1 149 ? 8.492 16.047 13.281 1 92.75 149 ALA B O 1
ATOM 3347 N N . LEU B 1 150 ? 7.566 14.945 11.594 1 91.5 150 LEU B N 1
ATOM 3348 C CA . LEU B 1 150 ? 8.867 14.516 11.078 1 91.5 150 LEU B CA 1
ATOM 3349 C C . LEU B 1 150 ? 9.672 15.711 10.586 1 91.5 150 LEU B C 1
ATOM 3351 O O . LEU B 1 150 ? 10.898 15.734 10.711 1 91.5 150 LEU B O 1
ATOM 3355 N N . GLY B 1 151 ? 9 16.594 10 1 85.75 151 GLY B N 1
ATOM 3356 C CA . GLY B 1 151 ? 9.672 17.797 9.523 1 85.75 151 GLY B CA 1
ATOM 3357 C C . GLY B 1 151 ? 10.375 18.562 10.625 1 85.75 151 GLY B C 1
ATOM 3358 O O . GLY B 1 151 ? 11.336 19.297 10.359 1 85.75 151 GLY B O 1
ATOM 3359 N N . GLN B 1 152 ? 10.008 18.391 11.82 1 84.44 152 GLN B N 1
ATOM 3360 C CA . GLN B 1 152 ? 10.586 19.109 12.945 1 84.44 152 GLN B CA 1
ATOM 3361 C C . GLN B 1 152 ? 11.531 18.219 13.742 1 84.44 152 GLN B C 1
ATOM 3363 O O . GLN B 1 152 ? 12.102 18.656 14.75 1 84.44 152 GLN B O 1
ATOM 3368 N N . THR B 1 153 ? 11.648 17.078 13.328 1 89 153 THR B N 1
ATOM 3369 C CA . THR B 1 153 ? 12.438 16.125 14.094 1 89 153 THR B CA 1
ATOM 3370 C C . THR B 1 153 ? 13.93 16.328 13.82 1 89 153 THR B C 1
ATOM 3372 O O . THR B 1 153 ? 14.367 16.312 12.672 1 89 153 THR B O 1
ATOM 3375 N N . MET B 1 154 ? 14.703 16.5 14.906 1 86.25 154 MET B N 1
ATOM 3376 C CA . MET B 1 154 ? 16.156 16.625 14.867 1 86.25 154 MET B CA 1
ATOM 3377 C C . MET B 1 154 ? 16.812 15.508 15.672 1 86.25 154 MET B C 1
ATOM 3379 O O . MET B 1 154 ? 16.453 15.258 16.828 1 86.25 154 MET B O 1
ATOM 3383 N N . LEU B 1 155 ? 17.75 14.891 14.977 1 86.69 155 LEU B N 1
ATOM 3384 C CA . LEU B 1 155 ? 18.484 13.844 15.672 1 86.69 155 LEU B CA 1
ATOM 3385 C C . LEU B 1 155 ? 19.906 14.305 16 1 86.69 155 LEU B C 1
ATOM 3387 O O . LEU B 1 155 ? 20.547 15 15.211 1 86.69 155 LEU B O 1
ATOM 3391 N N . PRO B 1 156 ? 20.328 13.891 17.188 1 83 156 PRO B N 1
ATOM 3392 C CA . PRO B 1 156 ? 21.719 14.234 17.531 1 83 156 PRO B CA 1
ATOM 3393 C C . PRO B 1 156 ? 22.734 13.555 16.641 1 83 156 PRO B C 1
ATOM 3395 O O . PRO B 1 156 ? 22.5 12.445 16.141 1 83 156 PRO B O 1
ATOM 3398 N N . ARG B 1 157 ? 23.797 14.227 16.438 1 78.94 157 ARG B N 1
ATOM 3399 C CA . ARG B 1 157 ? 24.891 13.633 15.672 1 78.94 157 ARG B CA 1
ATOM 3400 C C . ARG B 1 157 ? 25.719 12.695 16.547 1 78.94 157 ARG B C 1
ATOM 3402 O O . ARG B 1 157 ? 26.156 13.07 17.625 1 78.94 157 ARG B O 1
ATOM 3409 N N . LEU B 1 158 ? 25.734 11.477 15.992 1 80.12 158 LEU B N 1
ATOM 3410 C CA . LEU B 1 158 ? 26.516 10.477 16.734 1 80.12 158 LEU B CA 1
ATOM 3411 C C . LEU B 1 158 ? 27.781 10.102 15.969 1 80.12 158 LEU B C 1
ATOM 3413 O O . LEU B 1 158 ? 27.766 10 14.742 1 80.12 158 LEU B O 1
ATOM 3417 N N . THR B 1 159 ? 28.938 10.148 16.578 1 74.25 159 THR B N 1
ATOM 3418 C CA . THR B 1 159 ? 30.188 9.711 15.977 1 74.25 159 THR B CA 1
ATOM 3419 C C . THR B 1 159 ? 30.719 8.453 16.672 1 74.25 159 THR B C 1
ATOM 3421 O O . THR B 1 159 ? 30.609 8.32 17.891 1 74.25 159 THR B O 1
ATOM 3424 N N . VAL B 1 160 ? 30.953 7.449 15.797 1 73.31 160 VAL B N 1
ATOM 3425 C CA . VAL B 1 160 ? 31.516 6.211 16.328 1 73.31 160 VAL B CA 1
ATOM 3426 C C . VAL B 1 160 ? 33.031 6.371 16.531 1 73.31 160 VAL B C 1
ATOM 3428 O O . VAL B 1 160 ? 33.75 6.758 15.617 1 73.31 160 VAL B O 1
ATOM 3431 N N . ALA B 1 161 ? 33.469 6.324 17.828 1 67.06 161 ALA B N 1
ATOM 3432 C CA . ALA B 1 161 ? 34.906 6.383 18.141 1 67.06 161 ALA B CA 1
ATOM 3433 C C . ALA B 1 161 ? 35.562 5.031 17.891 1 67.06 161 ALA B C 1
ATOM 3435 O O . ALA B 1 161 ? 34.938 3.984 18.062 1 67.06 161 ALA B O 1
ATOM 3436 N N . ALA B 1 162 ? 36.656 4.973 17.094 1 55.53 162 ALA B N 1
ATOM 3437 C CA . ALA B 1 162 ? 37.469 3.771 16.875 1 55.53 162 ALA B CA 1
ATOM 3438 C C . ALA B 1 162 ? 37.688 3.021 18.188 1 55.53 162 ALA B C 1
ATOM 3440 O O . ALA B 1 162 ? 37.75 3.629 19.25 1 55.53 162 ALA B O 1
ATOM 3441 N N . ALA B 1 163 ? 37.25 1.774 18.297 1 50.91 163 ALA B N 1
ATOM 3442 C CA . ALA B 1 163 ? 37.531 0.923 19.438 1 50.91 163 ALA B CA 1
ATOM 3443 C C . ALA B 1 163 ? 38.938 1.202 19.984 1 50.91 163 ALA B C 1
ATOM 3445 O O . ALA B 1 163 ? 39.906 1.207 19.234 1 50.91 163 ALA B O 1
ATOM 3446 N N . SER B 1 164 ? 39.094 1.976 20.984 1 48.69 164 SER B N 1
ATOM 3447 C CA . SER B 1 164 ? 40.406 1.824 21.625 1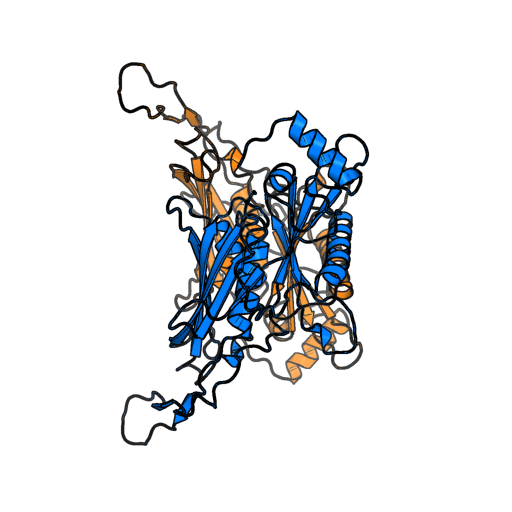 48.69 164 SER B CA 1
ATOM 3448 C C . SER B 1 164 ? 40.781 0.354 21.797 1 48.69 164 SER B C 1
ATOM 3450 O O . SER B 1 164 ? 39.875 -0.507 21.859 1 48.69 164 SER B O 1
ATOM 3452 N N . THR B 1 165 ? 42.062 -0.062 21.469 1 45.88 165 THR B N 1
ATOM 3453 C CA . THR B 1 165 ? 42.75 -1.347 21.562 1 45.88 165 THR B CA 1
ATOM 3454 C C . THR B 1 165 ? 42.25 -2.162 22.734 1 45.88 165 THR B C 1
ATOM 3456 O O . THR B 1 165 ? 42.562 -3.342 22.875 1 45.88 165 THR B O 1
ATOM 3459 N N . GLU B 1 166 ? 41.938 -1.524 23.922 1 44.75 166 GLU B N 1
ATOM 3460 C CA . GLU B 1 166 ? 42 -2.381 25.094 1 44.75 166 GLU B CA 1
ATOM 3461 C C . GLU B 1 166 ? 40.719 -3.215 25.25 1 44.75 166 GLU B C 1
ATOM 3463 O O . GLU B 1 166 ? 40.688 -4.168 26.031 1 44.75 166 GLU B O 1
ATOM 3468 N N . ASN B 1 167 ? 39.438 -2.578 25.172 1 46.56 167 ASN B N 1
ATOM 3469 C CA . ASN B 1 167 ? 38.375 -3.439 25.609 1 46.56 167 ASN B CA 1
ATOM 3470 C C . ASN B 1 167 ? 37.875 -4.34 24.484 1 46.56 167 ASN B C 1
ATOM 3472 O O . ASN B 1 167 ? 37.719 -3.898 23.344 1 46.56 167 ASN B O 1
ATOM 3476 N N . ASP B 1 168 ? 37.844 -5.637 24.625 1 47.5 168 ASP B N 1
ATOM 3477 C CA . ASP B 1 168 ? 37.656 -6.895 23.906 1 47.5 168 ASP B CA 1
ATOM 3478 C C . ASP B 1 168 ? 36.438 -6.848 23.016 1 47.5 168 ASP B C 1
ATOM 3480 O O . ASP B 1 168 ? 36.219 -7.727 22.172 1 47.5 168 ASP B O 1
ATOM 3484 N N . ASP B 1 169 ? 35.25 -6.273 23.516 1 53.91 169 ASP B N 1
ATOM 3485 C CA . ASP B 1 169 ? 34.062 -6.672 22.797 1 53.91 169 ASP B CA 1
ATOM 3486 C C . ASP B 1 169 ? 33.875 -5.832 21.531 1 53.91 169 ASP B C 1
ATOM 3488 O O . ASP B 1 169 ? 33.812 -4.602 21.594 1 53.91 169 ASP B O 1
ATOM 3492 N N . ASN B 1 170 ? 34.438 -6.18 20.359 1 59.44 170 ASN B N 1
ATOM 3493 C CA . ASN B 1 170 ? 34.5 -5.805 18.953 1 59.44 170 ASN B CA 1
ATOM 3494 C C . ASN B 1 170 ? 33.375 -4.832 18.609 1 59.44 170 ASN B C 1
ATOM 3496 O O . ASN B 1 170 ? 33 -4.703 17.438 1 59.44 170 ASN B O 1
ATOM 3500 N N . LYS B 1 171 ? 32.719 -4.336 19.594 1 61.72 171 LYS B N 1
ATOM 3501 C CA . LYS B 1 171 ? 31.703 -3.34 19.297 1 61.72 171 LYS B CA 1
ATOM 3502 C C . LYS B 1 171 ? 32.281 -1.929 19.328 1 61.72 171 LYS B C 1
ATOM 3504 O O . LYS B 1 171 ? 32.938 -1.543 20.281 1 61.72 171 LYS B O 1
ATOM 3509 N N . PRO B 1 172 ? 32.125 -1.098 18.234 1 65 172 PRO B N 1
ATOM 3510 C CA . PRO B 1 172 ? 32.656 0.269 18.219 1 65 172 PRO B CA 1
ATOM 3511 C C . PRO B 1 172 ? 32.031 1.154 19.297 1 65 172 PRO B C 1
ATOM 3513 O O . PRO B 1 172 ? 30.859 0.979 19.641 1 65 172 PRO B O 1
ATOM 3516 N N . ALA B 1 173 ? 32.812 1.895 20.109 1 68.38 173 ALA B N 1
ATOM 3517 C CA . ALA B 1 173 ? 32.375 2.812 21.141 1 68.38 173 ALA B CA 1
ATOM 3518 C C . ALA B 1 173 ? 31.641 4.008 20.531 1 68.38 173 ALA B C 1
ATOM 3520 O O . ALA B 1 173 ? 32.062 4.551 19.516 1 68.38 173 ALA B O 1
ATOM 3521 N N . LEU B 1 174 ? 30.359 4.238 20.938 1 66.5 174 LEU B N 1
ATOM 3522 C CA . LEU B 1 174 ? 29.531 5.332 20.469 1 66.5 174 LEU B CA 1
ATOM 3523 C C . LEU B 1 174 ? 29.812 6.609 21.25 1 66.5 174 LEU B C 1
ATOM 3525 O O . LEU B 1 174 ? 29.891 6.586 22.484 1 66.5 174 LEU B O 1
ATOM 3529 N N . GLN B 1 175 ? 30.438 7.641 20.594 1 65.69 175 GLN B N 1
ATOM 3530 C CA . GLN B 1 175 ? 30.547 8.961 21.219 1 65.69 175 GLN B CA 1
ATOM 3531 C C . GLN B 1 175 ? 29.453 9.891 20.734 1 65.69 175 GLN B C 1
ATOM 3533 O O . GLN B 1 175 ? 29.203 9.992 19.531 1 65.69 175 GLN B O 1
ATOM 3538 N N . VAL B 1 176 ? 28.547 10.219 21.609 1 62.03 176 VAL B N 1
ATOM 3539 C CA . VAL B 1 176 ? 27.469 11.148 21.281 1 62.03 176 VAL B CA 1
ATOM 3540 C C . VAL B 1 176 ? 28 12.578 21.266 1 62.03 176 VAL B C 1
ATOM 3542 O O . VAL B 1 176 ? 28.703 13 22.188 1 62.03 176 VAL B O 1
ATOM 3545 N N . ASP B 1 177 ? 27.953 13.219 20.062 1 60.84 177 ASP B N 1
ATOM 3546 C CA . ASP B 1 177 ? 28.312 14.633 20.062 1 60.84 177 ASP B CA 1
ATOM 3547 C C . ASP B 1 177 ? 27.406 15.43 21 1 60.84 177 ASP B C 1
ATOM 3549 O O . ASP B 1 177 ? 26.172 15.336 20.922 1 60.84 177 ASP B O 1
ATOM 3553 N N . SER B 1 178 ? 27.859 15.82 22.156 1 53.38 178 SER B N 1
ATOM 3554 C CA . SER B 1 178 ? 27.156 16.594 23.172 1 53.38 178 SER B CA 1
ATOM 3555 C C . SER B 1 178 ? 26.547 17.859 22.594 1 53.38 178 SER B C 1
ATOM 3557 O O . SER B 1 178 ? 25.719 18.516 23.219 1 53.38 178 SER B O 1
ATOM 3559 N N . ASN B 1 179 ? 27.016 18.328 21.391 1 52.44 179 ASN B N 1
ATOM 3560 C CA . ASN B 1 179 ? 26.516 19.609 20.891 1 52.44 179 ASN B CA 1
ATOM 3561 C C . ASN B 1 179 ? 25.141 19.469 20.25 1 52.44 179 ASN B C 1
ATOM 3563 O O . ASN B 1 179 ? 25.016 18.953 19.141 1 52.44 179 ASN B O 1
ATOM 3567 N N . ILE B 1 180 ? 24.078 19.719 21.078 1 54.44 180 ILE B N 1
ATOM 3568 C CA . ILE B 1 180 ? 22.688 19.734 20.672 1 54.44 180 ILE B CA 1
ATOM 3569 C C . ILE B 1 180 ? 22.531 20.5 19.359 1 54.44 180 ILE B C 1
ATOM 3571 O O . ILE B 1 180 ? 21.688 20.156 18.531 1 54.44 180 ILE B O 1
ATOM 3575 N N . LYS B 1 181 ? 23.422 21.578 19.266 1 56.94 181 LYS B N 1
ATOM 3576 C CA . LYS B 1 181 ? 23.344 22.391 18.062 1 56.94 181 LYS B CA 1
ATOM 3577 C C . LYS B 1 181 ? 23.75 21.594 16.828 1 56.94 181 LYS B C 1
ATOM 3579 O O . LYS B 1 181 ? 23.469 22 15.703 1 56.94 181 LYS B O 1
ATOM 3584 N N . ALA B 1 182 ? 24.234 20.469 17.094 1 61.56 182 ALA B N 1
ATOM 3585 C CA . ALA B 1 182 ? 24.719 19.672 15.977 1 61.56 182 ALA B CA 1
ATOM 3586 C C . ALA B 1 182 ? 23.641 18.703 15.5 1 61.56 182 ALA B C 1
ATOM 3588 O O . ALA B 1 182 ? 23.891 17.859 14.625 1 61.56 182 ALA B O 1
ATOM 3589 N N . ALA B 1 183 ? 22.484 18.922 16.047 1 70.06 183 ALA B N 1
ATOM 3590 C CA . ALA B 1 183 ? 21.406 18.031 15.609 1 70.06 183 ALA B CA 1
ATOM 3591 C C . ALA B 1 183 ? 21.062 18.266 14.141 1 70.06 183 ALA B C 1
ATOM 3593 O O . ALA B 1 183 ? 21.172 19.375 13.641 1 70.06 183 ALA B O 1
ATOM 3594 N N . ARG B 1 184 ? 20.906 17.234 13.438 1 75.88 184 ARG B N 1
ATOM 3595 C CA . ARG B 1 184 ? 20.594 17.281 12.008 1 75.88 184 ARG B CA 1
ATOM 3596 C C . ARG B 1 184 ? 19.172 16.812 11.734 1 75.88 184 ARG B C 1
ATOM 3598 O O . ARG B 1 184 ? 18.672 15.891 12.398 1 75.88 184 ARG B O 1
ATOM 3605 N N . PRO B 1 185 ? 18.609 17.547 10.82 1 77.5 185 PRO B N 1
ATOM 3606 C CA . PRO B 1 185 ? 17.297 17.062 10.406 1 77.5 185 PRO B CA 1
ATOM 3607 C C . PRO B 1 185 ? 17.344 15.688 9.75 1 77.5 185 PRO B C 1
ATOM 3609 O O . PRO B 1 185 ? 18.328 15.375 9.055 1 77.5 185 PRO B O 1
ATOM 3612 N N . ILE B 1 186 ? 16.469 14.875 10.133 1 73.88 186 ILE B N 1
ATOM 3613 C CA . ILE B 1 186 ? 16.422 13.547 9.539 1 73.88 186 ILE B CA 1
ATOM 3614 C C . ILE B 1 186 ? 16.031 13.641 8.07 1 73.88 186 ILE B C 1
ATOM 3616 O O . ILE B 1 186 ? 16.5 12.859 7.242 1 73.88 186 ILE B O 1
ATOM 3620 N N . VAL B 1 187 ? 15.109 14.352 7.781 1 65.88 187 VAL B N 1
ATOM 3621 C CA . VAL B 1 187 ? 14.609 14.508 6.418 1 65.88 187 VAL B CA 1
ATOM 3622 C C . VAL B 1 187 ? 14.406 15.984 6.105 1 65.88 187 VAL B C 1
ATOM 3624 O O . VAL B 1 187 ? 14.156 16.781 7.008 1 65.88 187 VAL B O 1
ATOM 3627 N N . SER B 1 188 ? 14.844 16.297 4.828 1 59.16 188 SER B N 1
ATOM 3628 C CA . SER B 1 188 ? 14.398 17.641 4.449 1 59.16 188 SER B CA 1
ATOM 3629 C C . SER B 1 188 ? 12.875 17.75 4.488 1 59.16 188 SER B C 1
ATOM 3631 O O . SER B 1 188 ? 12.172 16.844 4.027 1 59.16 188 SER B O 1
ATOM 3633 N N . THR B 1 189 ? 12.344 18.547 5.418 1 53.69 189 THR B N 1
ATOM 3634 C CA . THR B 1 189 ? 10.922 18.75 5.652 1 53.69 189 THR B CA 1
ATOM 3635 C C . THR B 1 189 ? 10.141 18.656 4.344 1 53.69 189 THR B C 1
ATOM 3637 O O . THR B 1 189 ? 9.062 18.062 4.293 1 53.69 189 THR B O 1
ATOM 3640 N N . ASN B 1 190 ? 10.711 19.281 3.318 1 58.56 190 ASN B N 1
ATOM 3641 C CA . ASN B 1 190 ? 10 19.375 2.045 1 58.56 190 ASN B CA 1
ATOM 3642 C C . ASN B 1 190 ? 9.969 18.031 1.316 1 58.56 190 ASN B C 1
ATOM 3644 O O . ASN B 1 190 ? 9.258 17.875 0.327 1 58.56 190 ASN B O 1
ATOM 3648 N N . ALA B 1 191 ? 10.461 17.078 2.033 1 68.31 191 ALA B N 1
ATOM 3649 C CA . ALA B 1 191 ? 10.609 15.82 1.304 1 68.31 191 ALA B CA 1
ATOM 3650 C C . ALA B 1 191 ? 9.719 14.734 1.894 1 68.31 191 ALA B C 1
ATOM 3652 O O . ALA B 1 191 ? 9.766 13.586 1.458 1 68.31 191 ALA B O 1
ATOM 3653 N N . VAL B 1 192 ? 8.852 15.195 2.805 1 81.19 192 VAL B N 1
ATOM 3654 C CA . VAL B 1 192 ? 7.992 14.18 3.4 1 81.19 192 VAL B CA 1
ATOM 3655 C C . VAL B 1 192 ? 6.68 14.086 2.629 1 81.19 192 VAL B C 1
ATOM 3657 O O . VAL B 1 192 ? 5.906 15.055 2.596 1 81.19 192 VAL B O 1
ATOM 3660 N N . PRO B 1 193 ? 6.387 13 2.049 1 88.38 193 PRO B N 1
ATOM 3661 C CA . PRO B 1 193 ? 5.172 12.875 1.244 1 88.38 193 PRO B CA 1
ATOM 3662 C C . PRO B 1 193 ? 3.898 12.898 2.09 1 88.38 193 PRO B C 1
ATOM 3664 O O . PRO B 1 193 ? 3.961 12.734 3.311 1 88.38 193 PRO B O 1
ATOM 3667 N N . VAL B 1 194 ? 2.818 13.203 1.422 1 90.81 194 VAL B N 1
ATOM 3668 C CA . VAL B 1 194 ? 1.515 13.188 2.076 1 90.81 194 VAL B CA 1
ATOM 3669 C C . VAL B 1 194 ? 0.535 12.352 1.26 1 90.81 194 VAL B C 1
ATOM 3671 O O . VAL B 1 194 ? 0.751 12.117 0.069 1 90.81 194 VAL B O 1
ATOM 3674 N N . ILE B 1 195 ? -0.49 11.922 1.92 1 93.56 195 ILE B N 1
ATOM 3675 C CA . ILE B 1 195 ? -1.548 11.172 1.258 1 93.56 195 ILE B CA 1
ATOM 3676 C C . ILE B 1 195 ? -2.734 12.086 0.969 1 93.56 195 ILE B C 1
ATOM 3678 O O . ILE B 1 195 ? -3.137 12.875 1.825 1 93.56 195 ILE B O 1
ATOM 3682 N N . VAL B 1 196 ? -3.215 12.055 -0.2 1 93.94 196 VAL B N 1
ATOM 3683 C CA . VAL B 1 196 ? -4.461 12.703 -0.593 1 93.94 196 VAL B CA 1
ATOM 3684 C C . VAL B 1 196 ? -5.477 11.656 -1.038 1 93.94 196 VAL B C 1
ATOM 3686 O O . VAL B 1 196 ? -5.207 10.867 -1.951 1 93.94 196 VAL B O 1
ATOM 3689 N N . THR B 1 197 ? -6.578 11.688 -0.402 1 95.69 197 THR B N 1
ATOM 3690 C CA . THR B 1 197 ? -7.609 10.695 -0.696 1 95.69 197 THR B CA 1
ATOM 3691 C C . THR B 1 197 ? -8.664 11.281 -1.635 1 95.69 197 THR B C 1
ATOM 3693 O O . THR B 1 197 ? -9.164 12.383 -1.406 1 95.69 197 THR B O 1
ATOM 3696 N N . ILE B 1 198 ? -8.992 10.57 -2.674 1 96.5 198 ILE B N 1
ATOM 3697 C CA . ILE B 1 198 ? -10.086 10.898 -3.578 1 96.5 198 ILE B CA 1
ATOM 3698 C C . ILE B 1 198 ? -11.25 9.93 -3.352 1 96.5 198 ILE B C 1
ATOM 3700 O O . ILE B 1 198 ? -11.078 8.711 -3.43 1 96.5 198 ILE B O 1
ATOM 3704 N N . SER B 1 199 ? -12.391 10.484 -3.08 1 96.25 199 SER B N 1
ATOM 3705 C CA . SER B 1 199 ? -13.602 9.68 -2.936 1 96.25 199 SER B CA 1
ATOM 3706 C C . SER B 1 199 ? -14.398 9.641 -4.238 1 96.25 199 SER B C 1
ATOM 3708 O O . SER B 1 199 ? -14.586 10.672 -4.887 1 96.25 199 SER B O 1
ATOM 3710 N N . LEU B 1 200 ? -14.742 8.445 -4.605 1 95 200 LEU B N 1
ATOM 3711 C CA . LEU B 1 200 ? -15.562 8.234 -5.793 1 95 200 LEU B CA 1
ATOM 3712 C C . LEU B 1 200 ? -17.016 8.008 -5.414 1 95 200 LEU B C 1
ATOM 3714 O O . LEU B 1 200 ? -17.344 7.016 -4.754 1 95 200 LEU B O 1
ATOM 3718 N N . LEU B 1 201 ? -17.891 8.883 -5.859 1 93.5 201 LEU B N 1
ATOM 3719 C CA . LEU B 1 201 ? -19.312 8.797 -5.555 1 93.5 201 LEU B CA 1
ATOM 3720 C C . LEU B 1 201 ? -20.109 8.336 -6.773 1 93.5 201 LEU B C 1
ATOM 3722 O O . LEU B 1 201 ? -19.812 8.75 -7.898 1 93.5 201 LEU B O 1
ATOM 3726 N N . ARG B 1 202 ? -20.953 7.398 -6.5 1 82.88 202 ARG B N 1
ATOM 3727 C CA . ARG B 1 202 ? -21.766 6.883 -7.598 1 82.88 202 ARG B CA 1
ATOM 3728 C C . ARG B 1 202 ? -22.844 7.883 -8 1 82.88 202 ARG B C 1
ATOM 3730 O O . ARG B 1 202 ? -23.609 8.367 -7.152 1 82.88 202 ARG B O 1
ATOM 3737 N N . ASP B 1 203 ? -22.844 8.25 -9.266 1 74.12 203 ASP B N 1
ATOM 3738 C CA . ASP B 1 203 ? -23.891 9.117 -9.766 1 74.12 203 ASP B CA 1
ATOM 3739 C C . ASP B 1 203 ? -24.953 8.32 -10.531 1 74.12 203 ASP B C 1
ATOM 3741 O O . ASP B 1 203 ? -24.719 7.918 -11.672 1 74.12 203 ASP B O 1
ATOM 3745 N N . SER B 1 204 ? -25.922 7.793 -9.898 1 63.94 204 SER B N 1
ATOM 3746 C CA . SER B 1 204 ? -26.969 6.988 -10.516 1 63.94 204 SER B CA 1
ATOM 3747 C C . SER B 1 204 ? -27.656 7.754 -11.641 1 63.94 204 SER B C 1
ATOM 3749 O O . SER B 1 204 ? -28.266 7.152 -12.523 1 63.94 204 SER B O 1
ATOM 3751 N N . GLN B 1 205 ? -27.906 8.977 -11.586 1 58.75 205 GLN B N 1
ATOM 3752 C CA . GLN B 1 205 ? -28.812 9.727 -12.469 1 58.75 205 GLN B CA 1
ATOM 3753 C C . GLN B 1 205 ? -28.156 10 -13.812 1 58.75 205 GLN B C 1
ATOM 3755 O O . GLN B 1 205 ? -28.844 10.219 -14.812 1 58.75 205 GLN B O 1
ATOM 3760 N N . GLN B 1 206 ? -26.938 10.32 -13.867 1 55.94 206 GLN B N 1
ATOM 3761 C CA . GLN B 1 206 ? -26.484 10.898 -15.133 1 55.94 206 GLN B CA 1
ATOM 3762 C C . GLN B 1 206 ? -25.469 9.992 -15.82 1 55.94 206 GLN B C 1
ATOM 3764 O O . GLN B 1 206 ? -25.609 9.672 -17 1 55.94 206 GLN B O 1
ATOM 3769 N N . SER B 1 207 ? -24.203 9.984 -15.375 1 59.25 207 SER B N 1
ATOM 3770 C CA . SER B 1 207 ? -23.047 9.508 -16.141 1 59.25 207 SER B CA 1
ATOM 3771 C C . SER B 1 207 ? -22.453 8.258 -15.508 1 59.25 207 SER B C 1
ATOM 3773 O O . SER B 1 207 ? -22.672 7.988 -14.32 1 59.25 207 SER B O 1
ATOM 3775 N N . LYS B 1 208 ? -22.109 7.34 -16.344 1 69.12 208 LYS B N 1
ATOM 3776 C CA . LYS B 1 208 ? -21.328 6.129 -16.047 1 69.12 208 LYS B CA 1
ATOM 3777 C C . LYS B 1 208 ? -20.062 6.461 -15.289 1 69.12 208 LYS B C 1
ATOM 3779 O O . LYS B 1 208 ? -19.406 5.566 -14.75 1 69.12 208 LYS B O 1
ATOM 3784 N N . ARG B 1 209 ? -19.906 7.824 -15.172 1 83 209 ARG B N 1
ATOM 3785 C CA . ARG B 1 209 ? -18.656 8.203 -14.523 1 83 209 ARG B CA 1
ATOM 3786 C C . ARG B 1 209 ? -18.906 8.656 -13.086 1 83 209 ARG B C 1
ATOM 3788 O O . ARG B 1 209 ? -19.859 9.375 -12.812 1 83 209 ARG B O 1
ATOM 3795 N N . PRO B 1 210 ? -18.094 8.312 -12.203 1 92.06 210 PRO B N 1
ATOM 3796 C CA . PRO B 1 210 ? -18.281 8.703 -10.797 1 92.06 210 PRO B CA 1
ATOM 3797 C C . PRO B 1 210 ? -17.906 10.164 -10.547 1 92.06 210 PRO B C 1
ATOM 3799 O O . PRO B 1 210 ? -17.141 10.75 -11.305 1 92.06 210 PRO B O 1
ATOM 3802 N N . ILE B 1 211 ? -18.516 10.719 -9.516 1 94.94 211 ILE B N 1
ATOM 3803 C CA . ILE B 1 211 ? -18.141 12.047 -9.039 1 94.94 211 ILE B CA 1
ATOM 3804 C C . ILE B 1 211 ? -16.922 11.938 -8.133 1 94.94 211 ILE B C 1
ATOM 3806 O O . ILE B 1 211 ? -16.891 11.141 -7.199 1 94.94 211 ILE B O 1
ATOM 3810 N N . LEU B 1 212 ? -15.906 12.727 -8.469 1 96.75 212 LEU B N 1
ATOM 3811 C CA . LEU B 1 212 ? -14.688 12.719 -7.672 1 96.75 212 LEU B CA 1
ATOM 3812 C C . LEU B 1 212 ? -14.656 13.906 -6.711 1 96.75 212 LEU B C 1
ATOM 3814 O O . LEU B 1 212 ? -14.938 15.039 -7.109 1 96.75 212 LEU B O 1
ATOM 3818 N N . ILE B 1 213 ? -14.305 13.633 -5.438 1 97.19 213 ILE B N 1
ATOM 3819 C CA . ILE B 1 213 ? -14.133 14.727 -4.488 1 97.19 213 ILE B CA 1
ATOM 3820 C C . ILE B 1 213 ? -12.906 14.469 -3.615 1 97.19 213 ILE B C 1
ATOM 3822 O O . ILE B 1 213 ? -12.531 13.312 -3.395 1 97.19 213 ILE B O 1
ATOM 3826 N N . VAL B 1 214 ? -12.281 15.523 -3.178 1 96.44 214 VAL B N 1
ATOM 3827 C CA . VAL B 1 214 ? -11.18 15.414 -2.223 1 96.44 214 VAL B CA 1
ATOM 3828 C C . VAL B 1 214 ? -11.68 15.766 -0.821 1 96.44 214 VAL B C 1
ATOM 3830 O O . VAL B 1 214 ? -12.727 16.391 -0.667 1 96.44 214 VAL B O 1
ATOM 3833 N N . ASP B 1 215 ? -10.945 15.266 0.207 1 95 215 ASP B N 1
ATOM 3834 C CA . ASP B 1 215 ? -11.188 15.648 1.594 1 95 215 ASP B CA 1
ATOM 3835 C C . ASP B 1 215 ? -12.672 15.516 1.945 1 95 215 ASP B C 1
ATOM 3837 O O . ASP B 1 215 ? -13.297 16.484 2.393 1 95 215 ASP B O 1
ATOM 3841 N N . ALA B 1 216 ? -13.164 14.367 1.805 1 96.19 216 ALA B N 1
ATOM 3842 C CA . ALA B 1 216 ? -14.578 14.094 2.07 1 96.19 216 ALA B CA 1
ATOM 3843 C C . ALA B 1 216 ? -14.875 14.172 3.564 1 96.19 216 ALA B C 1
ATOM 3845 O O . ALA B 1 216 ? -14.086 13.711 4.391 1 96.19 216 ALA B O 1
ATOM 3846 N N . ILE B 1 217 ? -16 14.758 3.918 1 95.5 217 ILE B N 1
ATOM 3847 C CA . ILE B 1 217 ? -16.516 14.641 5.281 1 95.5 217 ILE B CA 1
ATOM 3848 C C . ILE B 1 217 ? -17.078 13.25 5.504 1 95.5 217 ILE B C 1
ATOM 3850 O O . ILE B 1 217 ? -17.234 12.469 4.555 1 95.5 217 ILE B O 1
ATOM 3854 N N . ALA B 1 218 ? -17.422 12.961 6.734 1 93.81 218 ALA B N 1
ATOM 3855 C CA . ALA B 1 218 ? -17.844 11.609 7.105 1 93.81 218 ALA B CA 1
ATOM 3856 C C . ALA B 1 218 ? -19.062 11.172 6.309 1 93.81 218 ALA B C 1
ATOM 3858 O O . ALA B 1 218 ? -19.125 10.047 5.809 1 93.81 218 ALA B O 1
ATOM 3859 N N . GLU B 1 219 ? -20.016 12.023 6.141 1 93.12 219 GLU B N 1
ATOM 3860 C CA . GLU B 1 219 ? -21.234 11.695 5.418 1 93.12 219 GLU B CA 1
ATOM 3861 C C . GLU B 1 219 ? -20.953 11.438 3.941 1 93.12 219 GLU B C 1
ATOM 3863 O O . GLU B 1 219 ? -21.562 10.547 3.336 1 93.12 219 GLU B O 1
ATOM 3868 N N . GLU B 1 220 ? -20.109 12.227 3.418 1 94.75 220 GLU B N 1
ATOM 3869 C CA . GLU B 1 220 ? -19.719 12.031 2.021 1 94.75 220 GLU B CA 1
ATOM 3870 C C . GLU B 1 220 ? -19 10.711 1.822 1 94.75 220 GLU B C 1
ATOM 3872 O O . GLU B 1 220 ? -19.188 10.039 0.807 1 94.75 220 GLU B O 1
ATOM 3877 N N . GLU B 1 221 ? -18.141 10.359 2.748 1 92.94 221 GLU B N 1
ATOM 3878 C CA . GLU B 1 221 ? -17.422 9.086 2.672 1 92.94 221 GLU B CA 1
ATOM 3879 C C . GLU B 1 221 ? -18.391 7.91 2.637 1 92.94 221 GLU B C 1
ATOM 3881 O O . GLU B 1 221 ? -18.156 6.93 1.929 1 92.94 221 GLU B O 1
ATOM 3886 N N . THR B 1 222 ? -19.422 8.07 3.348 1 89.81 222 THR B N 1
ATOM 3887 C CA . THR B 1 222 ? -20.422 7.004 3.396 1 89.81 222 THR B CA 1
ATOM 3888 C C . THR B 1 222 ? -21.094 6.832 2.039 1 89.81 222 THR B C 1
ATOM 3890 O O . THR B 1 222 ? -21.562 5.742 1.703 1 89.81 222 THR B O 1
ATOM 3893 N N . CYS B 1 223 ? -21.141 7.895 1.267 1 90.81 223 CYS B N 1
ATOM 3894 C CA . CYS B 1 223 ? -21.781 7.863 -0.049 1 90.81 223 CYS B CA 1
ATOM 3895 C C . CYS B 1 223 ? -20.812 7.348 -1.105 1 90.81 223 CYS B C 1
ATOM 3897 O O . CYS B 1 223 ? -21.203 7.109 -2.25 1 90.81 223 CYS B O 1
ATOM 3899 N N . SER B 1 224 ? -19.562 7.191 -0.727 1 92.25 224 SER B N 1
ATOM 3900 C CA . SER B 1 224 ? -18.547 6.773 -1.686 1 92.25 224 SER B CA 1
ATOM 39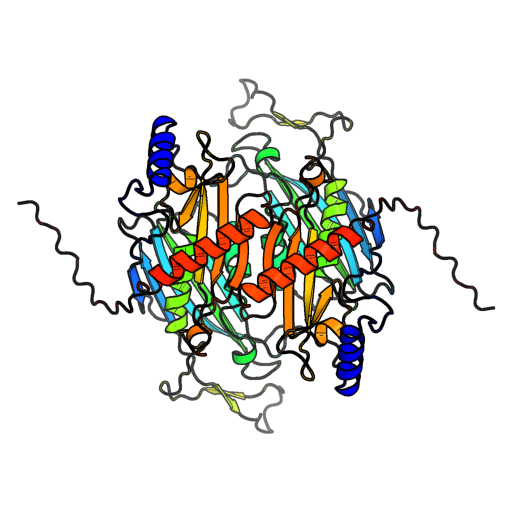01 C C . SER B 1 224 ? -18.516 5.258 -1.836 1 92.25 224 SER B C 1
ATOM 3903 O O . SER B 1 224 ? -18.672 4.527 -0.854 1 92.25 224 SER B O 1
ATOM 3905 N N . PHE B 1 225 ? -18.312 4.801 -3.111 1 87.56 225 PHE B N 1
ATOM 3906 C CA . PHE B 1 225 ? -18.188 3.361 -3.316 1 87.56 225 PHE B CA 1
ATOM 3907 C C . PHE B 1 225 ? -16.719 2.936 -3.322 1 87.56 225 PHE B C 1
ATOM 3909 O O . PHE B 1 225 ? -16.422 1.746 -3.215 1 87.56 225 PHE B O 1
ATOM 3916 N N . ALA B 1 226 ? -15.898 3.896 -3.451 1 90.19 226 ALA B N 1
ATOM 3917 C CA . ALA B 1 226 ? -14.469 3.621 -3.428 1 90.19 226 ALA B CA 1
ATOM 3918 C C . ALA B 1 226 ? -13.672 4.863 -3.031 1 90.19 226 ALA B C 1
ATOM 3920 O O . ALA B 1 226 ? -14.156 5.988 -3.189 1 90.19 226 ALA B O 1
ATOM 3921 N N . GLN B 1 227 ? -12.578 4.582 -2.438 1 94 227 GLN B N 1
ATOM 3922 C CA . GLN B 1 227 ? -11.602 5.629 -2.148 1 94 227 GLN B CA 1
ATOM 3923 C C . GLN B 1 227 ? -10.227 5.27 -2.705 1 94 227 GLN B C 1
ATOM 3925 O O . GLN B 1 227 ? -9.812 4.113 -2.645 1 94 227 GLN B O 1
ATOM 3930 N N . VAL B 1 228 ? -9.57 6.281 -3.262 1 94.88 228 VAL B N 1
ATOM 3931 C CA . VAL B 1 228 ? -8.219 6.094 -3.766 1 94.88 228 VAL B CA 1
ATOM 3932 C C . VAL B 1 228 ? -7.246 6.977 -2.982 1 94.88 228 VAL B C 1
ATOM 3934 O O . VAL B 1 228 ? -7.422 8.195 -2.916 1 94.88 228 VAL B O 1
ATOM 3937 N N . HIS B 1 229 ? -6.281 6.32 -2.379 1 94.56 229 HIS B N 1
ATOM 3938 C CA . HIS B 1 229 ? -5.211 7.035 -1.691 1 94.56 229 HIS B CA 1
ATOM 3939 C C . HIS B 1 229 ? -4.031 7.297 -2.625 1 94.56 229 HIS B C 1
ATOM 3941 O O . HIS B 1 229 ? -3.471 6.359 -3.199 1 94.56 229 HIS B O 1
ATOM 3947 N N . VAL B 1 230 ? -3.73 8.547 -2.777 1 93.5 230 VAL B N 1
ATOM 3948 C CA . VAL B 1 230 ? -2.588 8.938 -3.598 1 93.5 230 VAL B CA 1
ATOM 3949 C C . VAL B 1 230 ? -1.49 9.516 -2.707 1 93.5 230 VAL B C 1
ATOM 3951 O O . VAL B 1 230 ? -1.73 10.461 -1.946 1 93.5 230 VAL B O 1
ATOM 3954 N N . VAL B 1 231 ? -0.349 8.93 -2.787 1 92.38 231 VAL B N 1
ATOM 3955 C CA . VAL B 1 231 ? 0.784 9.445 -2.025 1 92.38 231 VAL B CA 1
ATOM 3956 C C . VAL B 1 231 ? 1.597 10.406 -2.896 1 92.38 231 VAL B C 1
ATOM 3958 O O . VAL B 1 231 ? 2.182 9.992 -3.9 1 92.38 231 VAL B O 1
ATOM 3961 N N . LEU B 1 232 ? 1.632 11.625 -2.457 1 89.19 232 LEU B N 1
ATOM 3962 C CA . LEU B 1 232 ? 2.277 12.672 -3.232 1 89.19 232 LEU B CA 1
ATOM 3963 C C . LEU B 1 232 ? 3.559 13.141 -2.551 1 89.19 232 LEU B C 1
ATOM 3965 O O . LEU B 1 232 ? 3.58 13.352 -1.336 1 89.19 232 LEU B O 1
ATOM 3969 N N . ASP B 1 233 ? 4.605 13.18 -3.377 1 82.25 233 ASP B N 1
ATOM 3970 C CA . ASP B 1 233 ? 5.836 13.805 -2.904 1 82.25 233 ASP B CA 1
ATOM 3971 C C . ASP B 1 233 ? 5.777 15.32 -3.062 1 82.25 233 ASP B C 1
ATOM 3973 O O . ASP B 1 233 ? 5.508 15.828 -4.152 1 82.25 233 ASP B O 1
ATOM 3977 N N . GLN B 1 234 ? 5.898 16.016 -2.035 1 66.69 234 GLN B N 1
ATOM 3978 C CA . GLN B 1 234 ? 5.785 17.469 -2.09 1 66.69 234 GLN B CA 1
ATOM 3979 C C . GLN B 1 234 ? 7.117 18.109 -2.455 1 66.69 234 GLN B C 1
ATOM 3981 O O . GLN B 1 234 ? 7.176 19.297 -2.775 1 66.69 234 GLN B O 1
ATOM 3986 N N . GLY B 1 235 ? 8.258 17.469 -2.24 1 58.12 235 GLY B N 1
ATOM 3987 C CA . GLY B 1 235 ? 9.586 18.031 -2.439 1 58.12 235 GLY B CA 1
ATOM 3988 C C . GLY B 1 235 ? 9.914 18.281 -3.898 1 58.12 235 GLY B C 1
ATOM 3989 O O . GLY B 1 235 ? 10.938 18.891 -4.211 1 58.12 235 GLY B O 1
ATOM 3990 N N . GLY B 1 236 ? 9.453 17.578 -4.801 1 47.72 236 GLY B N 1
ATOM 3991 C CA . GLY B 1 236 ? 9.922 17.844 -6.145 1 47.72 236 GLY B CA 1
ATOM 3992 C C . GLY B 1 236 ? 9.859 19.328 -6.508 1 47.72 236 GLY B C 1
ATOM 3993 O O . GLY B 1 236 ? 10.008 19.688 -7.676 1 47.72 236 GLY B O 1
ATOM 3994 N N . SER B 1 237 ? 9.328 20.016 -5.602 1 39.84 237 SER B N 1
ATOM 3995 C CA . SER B 1 237 ? 9.336 21.406 -6.027 1 39.84 237 SER B CA 1
ATOM 3996 C C . SER B 1 237 ? 10.758 21.953 -6.156 1 39.84 237 SER B C 1
ATOM 3998 O O . SER B 1 237 ? 10.961 23.094 -6.543 1 39.84 237 SER B O 1
ATOM 4000 N N . SER B 1 238 ? 11.648 21.344 -5.469 1 38.88 238 SER B N 1
ATOM 4001 C CA . SER B 1 238 ? 12.875 22.109 -5.695 1 38.88 238 SER B CA 1
ATOM 4002 C C . SER B 1 238 ? 13.227 22.156 -7.176 1 38.88 238 SER B C 1
ATOM 4004 O O . SER B 1 238 ? 13.977 23.031 -7.609 1 38.88 238 SER B O 1
ATOM 4006 N N . ASN B 1 239 ? 13.586 20.969 -7.812 1 39.09 239 ASN B N 1
ATOM 4007 C CA . ASN B 1 239 ? 13.93 21.203 -9.211 1 39.09 239 ASN B CA 1
ATOM 4008 C C . ASN B 1 239 ? 12.734 21.734 -10 1 39.09 239 ASN B C 1
ATOM 4010 O O . ASN B 1 239 ? 11.586 21.422 -9.68 1 39.09 239 ASN B O 1
ATOM 4014 N N . HIS B 1 240 ? 13.055 22.734 -10.812 1 41.06 240 HIS B N 1
ATOM 4015 C CA . HIS B 1 240 ? 12.312 23.531 -11.789 1 41.06 240 HIS B CA 1
ATOM 4016 C C . HIS B 1 240 ? 11.219 22.703 -12.453 1 41.06 240 HIS B C 1
ATOM 4018 O O . HIS B 1 240 ? 10.445 23.219 -13.266 1 41.06 240 HIS B O 1
ATOM 4024 N N . SER B 1 241 ? 11.383 21.359 -12.383 1 46.41 241 SER B N 1
ATOM 4025 C CA . SER B 1 241 ? 10.359 20.75 -13.219 1 46.41 241 SER B CA 1
ATOM 4026 C C . SER B 1 241 ? 9.117 20.406 -12.406 1 46.41 241 SER B C 1
ATOM 4028 O O . SER B 1 241 ? 9.18 19.641 -11.438 1 46.41 241 SER B O 1
ATOM 4030 N N . LYS B 1 242 ? 8.062 21.328 -12.242 1 56.91 242 LYS B N 1
ATOM 4031 C CA . LYS B 1 242 ? 6.68 21.484 -11.805 1 56.91 242 LYS B CA 1
ATOM 4032 C C . LYS B 1 242 ? 5.898 20.188 -11.953 1 56.91 242 LYS B C 1
ATOM 4034 O O . LYS B 1 242 ? 4.664 20.203 -11.93 1 56.91 242 LYS B O 1
ATOM 4039 N N . GLU B 1 243 ? 6.68 19.047 -12.125 1 69.38 243 GLU B N 1
ATOM 4040 C CA . GLU B 1 243 ? 5.844 17.891 -12.406 1 69.38 243 GLU B CA 1
ATOM 4041 C C . GLU B 1 243 ? 5.469 17.156 -11.125 1 69.38 243 GLU B C 1
ATOM 4043 O O . GLU B 1 243 ? 6.305 16.984 -10.227 1 69.38 243 GLU B O 1
ATOM 4048 N N . PRO B 1 244 ? 4.262 16.891 -10.969 1 73.44 244 PRO B N 1
ATOM 4049 C CA . PRO B 1 244 ? 3.799 16.156 -9.781 1 73.44 244 PRO B CA 1
ATOM 4050 C C . PRO B 1 244 ? 4.453 14.789 -9.641 1 73.44 244 PRO B C 1
ATOM 4052 O O . PRO B 1 244 ? 4.617 14.078 -10.633 1 73.44 244 PRO B O 1
ATOM 4055 N N . MET B 1 245 ? 5.031 14.531 -8.398 1 86.38 245 MET B N 1
ATOM 4056 C CA . MET B 1 245 ? 5.699 13.258 -8.133 1 86.38 245 MET B CA 1
ATOM 4057 C C . MET B 1 245 ? 4.816 12.344 -7.289 1 86.38 245 MET B C 1
ATOM 4059 O O . MET B 1 245 ? 4.242 12.781 -6.289 1 86.38 245 MET B O 1
ATOM 4063 N N . ILE B 1 246 ? 4.57 11.133 -7.723 1 90.25 246 ILE B N 1
ATOM 4064 C CA . ILE B 1 246 ? 3.682 10.172 -7.074 1 90.25 246 ILE B CA 1
ATOM 4065 C C . ILE B 1 246 ? 4.488 8.984 -6.562 1 90.25 246 ILE B C 1
ATOM 4067 O O . ILE B 1 246 ? 5.32 8.43 -7.289 1 90.25 246 ILE B O 1
ATOM 4071 N N . CYS B 1 247 ? 4.188 8.602 -5.348 1 89.88 247 CYS B N 1
ATOM 4072 C CA . CYS B 1 247 ? 4.883 7.473 -4.738 1 89.88 247 CYS B CA 1
ATOM 4073 C C . CYS B 1 247 ? 4.043 6.203 -4.82 1 89.88 247 CYS B C 1
ATOM 4075 O O . CYS B 1 247 ? 4.582 5.105 -4.961 1 89.88 247 CYS B O 1
ATOM 4077 N N . ALA B 1 248 ? 2.75 6.391 -4.699 1 91.25 248 ALA B N 1
ATOM 4078 C CA . ALA B 1 248 ? 1.874 5.227 -4.625 1 91.25 248 ALA B CA 1
ATOM 4079 C C . ALA B 1 248 ? 0.421 5.613 -4.887 1 91.25 248 ALA B C 1
ATOM 4081 O O . ALA B 1 248 ? 0.028 6.762 -4.656 1 91.25 248 ALA B O 1
ATOM 4082 N N . LEU B 1 249 ? -0.344 4.66 -5.379 1 91.69 249 LEU B N 1
ATOM 4083 C CA . LEU B 1 249 ? -1.794 4.711 -5.531 1 91.69 249 LEU B CA 1
ATOM 4084 C C . LEU B 1 249 ? -2.445 3.441 -4.992 1 91.69 249 LEU B C 1
ATOM 4086 O O . LEU B 1 249 ? -1.972 2.336 -5.262 1 91.69 249 LEU B O 1
ATOM 4090 N N . HIS B 1 250 ? -3.48 3.707 -4.227 1 91 250 HIS B N 1
ATOM 4091 C CA . HIS B 1 250 ? -4.141 2.545 -3.645 1 91 250 HIS B CA 1
ATOM 4092 C C . HIS B 1 250 ? -5.652 2.75 -3.568 1 91 250 HIS B C 1
ATOM 4094 O O . HIS B 1 250 ? -6.121 3.73 -2.988 1 91 250 HIS B O 1
ATOM 4100 N N . LYS B 1 251 ? -6.348 1.829 -4.156 1 89.31 251 LYS B N 1
ATOM 4101 C CA . LYS B 1 251 ? -7.797 1.828 -4.008 1 89.31 251 LYS B CA 1
ATOM 4102 C C . LYS B 1 251 ? -8.219 1.124 -2.719 1 89.31 251 LYS B C 1
ATOM 4104 O O . LYS B 1 251 ? -7.898 -0.048 -2.514 1 89.31 251 LYS B O 1
ATOM 4109 N N . ALA B 1 252 ? -8.953 1.824 -1.9 1 84.31 252 ALA B N 1
ATOM 4110 C CA . ALA B 1 252 ? -9.461 1.226 -0.671 1 84.31 252 ALA B CA 1
ATOM 4111 C C . ALA B 1 252 ? -10.781 0.498 -0.923 1 84.31 252 ALA B C 1
ATOM 4113 O O . ALA B 1 252 ? -11.609 0.957 -1.714 1 84.31 252 ALA B O 1
ATOM 4114 N N . GLY B 1 253 ? -11.234 -0.631 -0.066 1 68.81 253 GLY B N 1
ATOM 4115 C CA . GLY B 1 253 ? -12.531 -1.292 -0.064 1 68.81 253 GLY B CA 1
ATOM 4116 C C . GLY B 1 253 ? -12.672 -2.332 -1.16 1 68.81 253 GLY B C 1
ATOM 4117 O O . GLY B 1 253 ? -13.789 -2.674 -1.558 1 68.81 253 GLY B O 1
ATOM 4118 N N . GLY B 1 254 ? -11.719 -2.924 -1.646 1 69.12 254 GLY B N 1
ATOM 4119 C CA . GLY B 1 254 ? -11.789 -4.023 -2.598 1 69.12 254 GLY B CA 1
ATOM 4120 C C . GLY B 1 254 ? -12.094 -3.566 -4.012 1 69.12 254 GLY B C 1
ATOM 4121 O O . GLY B 1 254 ? -12.391 -2.393 -4.242 1 69.12 254 GLY B O 1
ATOM 4122 N N . GLY B 1 255 ? -12.031 -4.363 -4.922 1 76.19 255 GLY B N 1
ATOM 4123 C CA . GLY B 1 255 ? -12.289 -4.113 -6.332 1 76.19 255 GLY B CA 1
ATOM 4124 C C . GLY B 1 255 ? -11.133 -3.443 -7.047 1 76.19 255 GLY B C 1
ATOM 4125 O O . GLY B 1 255 ? -10.047 -3.311 -6.484 1 76.19 255 GLY B O 1
ATOM 4126 N N . ALA B 1 256 ? -11.414 -3.174 -8.305 1 83.94 256 ALA B N 1
ATOM 4127 C CA . ALA B 1 256 ? -10.398 -2.574 -9.172 1 83.94 256 ALA B CA 1
ATOM 4128 C C . ALA B 1 256 ? -10.992 -1.459 -10.023 1 83.94 256 ALA B C 1
ATOM 4130 O O . ALA B 1 256 ? -12.219 -1.32 -10.109 1 83.94 256 ALA B O 1
ATOM 4131 N N . LEU B 1 257 ? -10.172 -0.631 -10.453 1 87.75 257 LEU B N 1
ATOM 4132 C CA . LEU B 1 257 ? -10.578 0.461 -11.328 1 87.75 257 LEU B CA 1
ATOM 4133 C C . LEU B 1 257 ? -9.969 0.296 -12.719 1 87.75 257 LEU B C 1
ATOM 4135 O O . LEU B 1 257 ? -8.82 -0.129 -12.852 1 87.75 257 LEU B O 1
ATOM 4139 N N . PRO B 1 258 ? -10.805 0.667 -13.742 1 87.44 258 PRO B N 1
ATOM 4140 C CA . PRO B 1 258 ? -10.188 0.737 -15.07 1 87.44 258 PRO B CA 1
ATOM 4141 C C . PRO B 1 258 ? -9.039 1.74 -15.133 1 87.44 258 PRO B C 1
ATOM 4143 O O . PRO B 1 258 ? -9.039 2.734 -14.406 1 87.44 258 PRO B O 1
ATOM 4146 N N . PHE B 1 259 ? -8.164 1.435 -16.031 1 87.25 259 PHE B N 1
ATOM 4147 C CA . PHE B 1 259 ? -6.988 2.285 -16.125 1 87.25 259 PHE B CA 1
ATOM 4148 C C . PHE B 1 259 ? -7.379 3.719 -16.453 1 87.25 259 PHE B C 1
ATOM 4150 O O . PHE B 1 259 ? -6.801 4.668 -15.914 1 87.25 259 PHE B O 1
ATOM 4157 N N . ALA B 1 260 ? -8.297 3.891 -17.312 1 87.94 260 ALA B N 1
ATOM 4158 C CA . ALA B 1 260 ? -8.727 5.23 -17.703 1 87.94 260 ALA B CA 1
ATOM 4159 C C . ALA B 1 260 ? -9.242 6.012 -16.484 1 87.94 260 ALA B C 1
ATOM 4161 O O . ALA B 1 260 ? -8.93 7.195 -16.328 1 87.94 260 ALA B O 1
ATOM 4162 N N . LEU B 1 261 ? -9.992 5.375 -15.703 1 90.69 261 LEU B N 1
ATOM 4163 C CA . LEU B 1 261 ? -10.523 6.031 -14.516 1 90.69 261 LEU B CA 1
ATOM 4164 C C . LEU B 1 261 ? -9.406 6.352 -13.523 1 90.69 261 LEU B C 1
ATOM 4166 O O . LEU B 1 261 ? -9.422 7.406 -12.891 1 90.69 261 LEU B O 1
ATOM 4170 N N . LEU B 1 262 ? -8.508 5.48 -13.398 1 91.12 262 LEU B N 1
ATOM 4171 C CA . LEU B 1 262 ? -7.375 5.715 -12.508 1 91.12 262 LEU B CA 1
ATOM 4172 C C . LEU B 1 262 ? -6.594 6.953 -12.938 1 91.12 262 LEU B C 1
ATOM 4174 O O . LEU B 1 262 ? -6.16 7.742 -12.102 1 91.12 262 LEU B O 1
ATOM 4178 N N . GLN B 1 263 ? -6.434 7.082 -14.195 1 90.56 263 GLN B N 1
ATOM 4179 C CA . GLN B 1 263 ? -5.762 8.266 -14.719 1 90.56 263 GLN B CA 1
ATOM 4180 C C . GLN B 1 263 ? -6.535 9.531 -14.375 1 90.56 263 GLN B C 1
ATOM 4182 O O . GLN B 1 263 ? -5.941 10.539 -13.969 1 90.56 263 GLN B O 1
ATOM 4187 N N . GLU B 1 264 ? -7.77 9.422 -14.531 1 93.31 264 GLU B N 1
ATOM 4188 C CA . GLU B 1 264 ? -8.617 10.57 -14.227 1 93.31 264 GLU B CA 1
ATOM 4189 C C . GLU B 1 264 ? -8.523 10.953 -12.75 1 93.31 264 GLU B C 1
ATOM 4191 O O . GLU B 1 264 ? -8.406 12.133 -12.414 1 93.31 264 GLU B O 1
ATOM 4196 N N . VAL B 1 265 ? -8.594 9.953 -11.953 1 94.19 265 VAL B N 1
ATOM 4197 C CA . VAL B 1 265 ? -8.539 10.164 -10.508 1 94.19 265 VAL B CA 1
ATOM 4198 C C . VAL B 1 265 ? -7.211 10.82 -10.133 1 94.19 265 VAL B C 1
ATOM 4200 O O . VAL B 1 265 ? -7.18 11.773 -9.344 1 94.19 265 VAL B O 1
ATOM 4203 N N . THR B 1 266 ? -6.191 10.352 -10.703 1 92.69 266 THR B N 1
ATOM 4204 C CA . THR B 1 266 ? -4.863 10.883 -10.398 1 92.69 266 THR B CA 1
ATOM 4205 C C . THR B 1 266 ? -4.73 12.32 -10.898 1 92.69 266 THR B C 1
ATOM 4207 O O . THR B 1 266 ? -4.18 13.172 -10.195 1 92.69 266 THR B O 1
ATOM 4210 N N . GLN B 1 267 ? -5.184 12.531 -12.078 1 91.81 267 GLN B N 1
ATOM 4211 C CA . GLN B 1 267 ? -5.145 13.883 -12.609 1 91.81 267 GLN B CA 1
ATOM 4212 C C . GLN B 1 267 ? -5.945 14.844 -11.734 1 91.81 267 GLN B C 1
ATOM 4214 O O . GLN B 1 267 ? -5.5 15.953 -11.453 1 91.81 267 GLN B O 1
ATOM 4219 N N . PHE B 1 268 ? -7.098 14.477 -11.336 1 94.19 268 PHE B N 1
ATOM 4220 C CA . PHE B 1 268 ? -7.934 15.273 -10.453 1 94.19 268 PHE B CA 1
ATOM 4221 C C . PHE B 1 268 ? -7.199 15.578 -9.148 1 94.19 268 PHE B C 1
ATOM 4223 O O . PHE B 1 268 ? -7.242 16.703 -8.656 1 94.19 268 PHE B O 1
ATOM 4230 N N . CYS B 1 269 ? -6.559 14.562 -8.633 1 93.38 269 CYS B N 1
ATOM 4231 C CA . CYS B 1 269 ? -5.797 14.711 -7.395 1 93.38 269 CYS B CA 1
ATOM 4232 C C . CYS B 1 269 ? -4.703 15.758 -7.551 1 93.38 269 CYS B C 1
ATOM 4234 O O . CYS B 1 269 ? -4.555 16.641 -6.699 1 93.38 269 CYS B O 1
ATOM 4236 N N . LEU B 1 270 ? -3.969 15.711 -8.586 1 90.31 270 LEU B N 1
ATOM 4237 C CA . LEU B 1 270 ? -2.857 16.625 -8.828 1 90.31 270 LEU B CA 1
ATOM 4238 C C . LEU B 1 270 ? -3.355 18.062 -8.984 1 90.31 270 LEU B C 1
ATOM 4240 O O . LEU B 1 270 ? -2.766 18.984 -8.438 1 90.31 270 LEU B O 1
ATOM 4244 N N . GLU B 1 271 ? -4.398 18.188 -9.641 1 89.81 271 GLU B N 1
ATOM 4245 C CA . GLU B 1 271 ? -4.98 19.516 -9.828 1 89.81 271 GLU B CA 1
ATOM 4246 C C . GLU B 1 271 ? -5.484 20.094 -8.508 1 89.81 271 GLU B C 1
ATOM 4248 O O . GLU B 1 271 ? -5.258 21.266 -8.211 1 89.81 271 GLU B O 1
ATOM 4253 N N . ALA B 1 272 ? -6.16 19.281 -7.797 1 90.69 272 ALA B N 1
ATOM 4254 C CA . ALA B 1 272 ? -6.695 19.719 -6.512 1 90.69 272 ALA B CA 1
ATOM 4255 C C . ALA B 1 272 ? -5.574 20.062 -5.539 1 90.69 272 ALA B C 1
ATOM 4257 O O . ALA B 1 272 ? -5.68 21.016 -4.773 1 90.69 272 ALA B O 1
ATOM 4258 N N . SER B 1 273 ? -4.543 19.234 -5.508 1 87.38 273 SER B N 1
ATOM 4259 C CA . SER B 1 273 ? -3.439 19.422 -4.57 1 87.38 273 SER B CA 1
ATOM 4260 C C . SER B 1 273 ? -2.631 20.672 -4.906 1 87.38 273 SER B C 1
ATOM 4262 O O . SER B 1 273 ? -2.043 21.281 -4.016 1 87.38 273 SER B O 1
ATOM 4264 N N . ASP B 1 274 ? -2.445 20.875 -6.094 1 79.12 274 ASP B N 1
ATOM 4265 C CA . ASP B 1 274 ? -1.74 22.078 -6.508 1 79.12 274 ASP B CA 1
ATOM 4266 C C . ASP B 1 274 ? -2.434 23.328 -5.973 1 79.12 274 ASP B C 1
ATOM 4268 O O . ASP B 1 274 ? -1.771 24.297 -5.586 1 79.12 274 ASP B O 1
ATOM 4272 N N . SER B 1 275 ? -3.695 23.203 -5.852 1 65.19 275 SER B N 1
ATOM 4273 C CA . SER B 1 275 ? -4.469 24.328 -5.355 1 65.19 275 SER B CA 1
ATOM 4274 C C . SER B 1 275 ? -4.379 24.438 -3.84 1 65.19 275 SER B C 1
ATOM 4276 O O . SER B 1 275 ? -4.539 25.531 -3.281 1 65.19 275 SER B O 1
ATOM 4278 N N . ALA B 1 276 ? -4.223 23.234 -3.158 1 59.09 276 ALA B N 1
ATOM 4279 C CA . ALA B 1 276 ? -4.285 23.172 -1.701 1 59.09 276 ALA B CA 1
ATOM 4280 C C . ALA B 1 276 ? -2.916 23.422 -1.081 1 59.09 276 ALA B C 1
ATOM 4282 O O . ALA B 1 276 ? -2.803 23.609 0.134 1 59.09 276 ALA B O 1
ATOM 4283 N N . ARG B 1 277 ? -1.753 23.031 -1.77 1 52.28 277 ARG B N 1
ATOM 4284 C CA . ARG B 1 277 ? -0.418 23.156 -1.194 1 52.28 277 ARG B CA 1
ATOM 4285 C C . ARG B 1 277 ? -0.358 24.312 -0.192 1 52.28 277 ARG B C 1
ATOM 4287 O O . ARG B 1 277 ? 0.552 24.375 0.637 1 52.28 277 ARG B O 1
ATOM 4294 N N . VAL B 1 278 ? -1.239 25.219 -0.301 1 39.62 278 VAL B N 1
ATOM 4295 C CA . VAL B 1 278 ? -1.055 26.391 0.542 1 39.62 278 VAL B CA 1
ATOM 4296 C C . VAL B 1 278 ? -1.331 26.031 2 1 39.62 278 VAL B C 1
ATOM 4298 O O . VAL B 1 278 ? -0.856 26.719 2.914 1 39.62 278 VAL B O 1
ATOM 4301 N N . VAL B 1 279 ? -2.152 24.984 2.268 1 39.16 279 VAL B N 1
ATOM 4302 C CA . VAL B 1 279 ? -2.721 25.062 3.611 1 39.16 279 VAL B CA 1
ATOM 4303 C C . VAL B 1 279 ? -1.721 24.516 4.625 1 39.16 279 VAL B C 1
ATOM 4305 O O . VAL B 1 279 ? -1.981 24.516 5.832 1 39.16 279 VAL B O 1
ATOM 4308 N N . VAL B 1 280 ? -0.877 23.547 4.234 1 39.91 280 VAL B N 1
ATOM 4309 C CA . VAL B 1 280 ? 0.014 23.234 5.348 1 39.91 280 VAL B CA 1
ATOM 4310 C C . VAL B 1 280 ? 0.734 24.5 5.801 1 39.91 280 VAL B C 1
ATOM 4312 O O . VAL B 1 280 ? 1.754 24.891 5.223 1 39.91 280 VAL B O 1
ATOM 4315 N N . ALA B 1 281 ? 0.134 25.594 5.664 1 34.75 281 ALA B N 1
ATOM 4316 C CA . ALA B 1 281 ? 0.688 26.844 6.172 1 34.75 281 ALA B CA 1
ATOM 4317 C C . ALA B 1 281 ? 1.443 26.609 7.48 1 34.75 281 ALA B C 1
ATOM 4319 O O . ALA B 1 281 ? 1.104 25.719 8.25 1 34.75 281 ALA B O 1
ATOM 4320 N N . ASP B 1 282 ? 2.641 26.969 7.488 1 35.78 282 ASP B N 1
ATOM 4321 C CA . ASP B 1 282 ? 3.484 27.312 8.625 1 35.78 282 ASP B CA 1
ATOM 4322 C C . ASP B 1 282 ? 2.641 27.766 9.812 1 35.78 282 ASP B C 1
ATOM 4324 O O . ASP B 1 282 ? 2.531 28.969 10.086 1 35.78 282 ASP B O 1
ATOM 4328 N N . THR B 1 283 ? 1.433 27.359 9.844 1 33.31 283 THR B N 1
ATOM 4329 C CA . THR B 1 283 ? 0.798 28 11 1 33.31 283 THR B CA 1
ATOM 4330 C C . THR B 1 283 ? 1.613 27.75 12.266 1 33.31 283 THR B C 1
ATOM 4332 O O . THR B 1 283 ? 1.599 26.656 12.82 1 33.31 283 THR B O 1
ATOM 4335 N N . ALA B 1 284 ? 2.84 27.844 12.305 1 33.12 284 ALA B N 1
ATOM 4336 C CA . ALA B 1 284 ? 3.172 28.5 13.562 1 33.12 284 ALA B CA 1
ATOM 4337 C C . ALA B 1 284 ? 2.086 29.5 13.961 1 33.12 284 ALA B C 1
ATOM 4339 O O . ALA B 1 284 ? 2.328 30.703 14.008 1 33.12 284 ALA B O 1
ATOM 4340 N N . ILE B 1 285 ? 0.925 29.578 13.258 1 31.62 285 ILE B N 1
ATOM 4341 C CA . ILE B 1 285 ? -0.006 30.562 13.781 1 31.62 285 ILE B CA 1
ATOM 4342 C C . ILE B 1 285 ? -0.169 30.375 15.289 1 31.62 285 ILE B C 1
ATOM 4344 O O . ILE B 1 285 ? -0.514 29.297 15.75 1 31.62 285 ILE B O 1
ATOM 4348 N N . GLY B 1 286 ? 0.491 31.078 16.016 1 29.97 286 GLY B N 1
ATOM 4349 C CA . GLY B 1 286 ? 0.006 31.469 17.328 1 29.97 286 GLY B CA 1
ATOM 4350 C C . GLY B 1 286 ? -1.508 31.453 17.438 1 29.97 286 GLY B C 1
ATOM 4351 O O . GLY B 1 286 ? -2.172 32.406 17.016 1 29.97 286 GLY B O 1
ATOM 4352 N N . PHE B 1 287 ? -2.199 30.578 16.953 1 28.86 287 PHE B N 1
ATOM 4353 C CA . PHE B 1 287 ? -3.625 30.578 17.266 1 28.86 287 PHE B CA 1
ATOM 4354 C C . PHE B 1 287 ? -3.877 31.141 18.656 1 28.86 287 PHE B C 1
ATOM 4356 O O . PHE B 1 287 ? -3.422 30.594 19.656 1 28.86 287 PHE B O 1
ATOM 4363 N N . LYS B 1 288 ? -4.016 32.406 18.719 1 28.89 288 LYS B N 1
ATOM 4364 C CA . LYS B 1 288 ? -4.922 32.906 19.75 1 28.89 288 LYS B CA 1
ATOM 4365 C C . LYS B 1 288 ? -6.211 32.094 19.797 1 28.89 288 LYS B C 1
ATOM 4367 O O . LYS B 1 288 ? -6.727 31.688 18.75 1 28.89 288 LYS B O 1
ATOM 4372 N N . GLU B 1 289 ? -6.684 31.516 20.828 1 29.78 289 GLU B N 1
ATOM 4373 C CA . GLU B 1 289 ? -7.98 30.953 21.188 1 29.78 289 GLU B CA 1
ATOM 4374 C C . GLU B 1 289 ? -9.102 31.562 20.359 1 29.78 289 GLU B C 1
ATOM 4376 O O . GLU B 1 289 ? -9.18 32.781 20.234 1 29.78 289 GLU B O 1
ATOM 4381 N N . PRO B 1 290 ? -9.609 31.031 19.281 1 29.05 290 PRO B N 1
ATOM 4382 C CA . PRO B 1 290 ? -10.789 31.781 18.844 1 29.05 290 PRO B CA 1
ATOM 4383 C C . PRO B 1 290 ? -11.555 32.406 20.016 1 29.05 290 PRO B C 1
ATOM 4385 O O . PRO B 1 290 ? -11.641 31.797 21.094 1 29.05 290 PRO B O 1
ATOM 4388 N N . ALA B 1 291 ? -11.625 33.656 20.141 1 26 291 ALA B N 1
ATOM 4389 C CA . ALA B 1 291 ? -12.531 34.312 21.078 1 26 291 ALA B CA 1
ATOM 4390 C C . ALA B 1 291 ? -13.852 33.562 21.172 1 26 291 ALA B C 1
ATOM 4392 O O . ALA B 1 291 ? -14.453 33.219 20.141 1 26 291 ALA B O 1
ATOM 4393 N N . VAL B 1 292 ? -14.102 32.781 22.188 1 24.81 292 VAL B N 1
ATOM 4394 C CA . VAL B 1 292 ? -15.438 32.406 22.641 1 24.81 292 VAL B CA 1
ATOM 4395 C C . VAL B 1 292 ? -16.438 33.5 22.281 1 24.81 292 VAL B C 1
ATOM 4397 O O . VAL B 1 292 ? -16.281 34.656 22.688 1 24.81 292 VAL B O 1
ATOM 4400 N N . PHE B 1 293 ? -17.016 33.5 21.125 1 23.64 293 PHE B N 1
ATOM 4401 C CA . PHE B 1 293 ? -18.203 34.344 21.031 1 23.64 293 PHE B CA 1
ATOM 4402 C C . PHE B 1 293 ? -19.016 34.312 22.312 1 23.64 293 PHE B C 1
ATOM 4404 O O . PHE B 1 293 ? -19.453 33.219 22.734 1 23.64 293 PHE B O 1
ATOM 4411 N N . GLU B 1 294 ? -18.766 35.125 23.266 1 21.09 294 GLU B N 1
ATOM 4412 C CA . GLU B 1 294 ? -19.688 35.469 24.344 1 21.09 294 GLU B CA 1
ATOM 4413 C C . GLU B 1 294 ? -21.109 35.656 23.812 1 21.09 294 GLU B C 1
ATOM 4415 O O . GLU B 1 294 ? -21.344 36.531 22.953 1 21.09 294 GLU B O 1
ATOM 4420 N N . CYS B 1 295 ? -21.875 34.594 23.625 1 21.62 295 CYS B N 1
ATOM 4421 C CA . CYS B 1 295 ? -23.297 34.906 23.625 1 21.62 295 CYS B CA 1
ATOM 4422 C C . CYS B 1 295 ? -23.609 36.031 24.625 1 21.62 295 CYS B C 1
ATOM 4424 O O . CYS B 1 295 ? -23.344 35.875 25.812 1 21.62 295 CYS B O 1
ATOM 4426 N N . ALA B 1 296 ? -23.734 37.219 24.016 1 20.83 296 ALA B N 1
ATOM 4427 C CA . ALA B 1 296 ? -24.578 38.156 24.75 1 20.83 296 ALA B CA 1
ATOM 4428 C C . ALA B 1 296 ? -25.984 37.562 24.953 1 20.83 296 ALA B C 1
ATOM 4430 O O . ALA B 1 296 ? -26.547 36.938 24.047 1 20.83 296 ALA B O 1
#

InterPro domains:
  IPR001247 Exoribonuclease, phosphorolytic domain 1 [PF01138] (29-155)
  IPR050590 Exosome complex component Rrp42 subfamily [PTHR11097] (1-267)

Secondary structure (DSSP, 8-state):
-----HHHHHHHHHHHHTT--TTS--TTPPPPPEEEES-STT-SEEEEEE-GGGSEEEEEEEEEEEEPPPTT-TT--EEEEEEEESSTT---HHHHHHHHHHTGGGTS-GGGGEEETTTEEEEEEEEEEEEEE-SS-HHHHHHHHHHHHHHT-EE--EEEE---TT--S-PPEEEE---GGG-EESS-GGG--EEEEEEEE--SSS-SSPEEEES--HHHHHHEEEEEEEEEESGGGSSS--PPEEEEEEEESS--EEHHHHHHHHHHHHHHHHHHGGGS----------------/-----HHHHHHHHHHHHTT--TTS--TTPPPPPEEEES-STT-SEEEEEE-GGGSEEEEEEEEEEEEPPPTT-TT--EEEEEEEESSTT---HHHHHHHHHHTGGGTS-GGGGEEETTTEEEEEEEEEEEEEE-SS-HHHHHHHHHHHHHHT-EE--EEEE---TT--S-PPEEEE---GGG-EESS-GGG--EEEEEEEE--SSS-SSPEEEES--HHHHHHEEEEEEEEEESGGGSSS--PPEEEEEEEESS--EEHHHHHHHHHHHHHHHHHHGGGS----------------

Sequence (592 aa):
MSSISTSEQQYILQGCRENCRRDGRTRSEFRPYYVITGTVALSYGSARVFLPTQETHLVVSVKAELVVPASSAPAEGVVEVSVDFLQSDIVNDALETTLSTLLVPHLVDKGQLCIAPEHYVWKINIDILVISANGGSLIDACSQGIHAALGQTMLPRLTVAAASTENDDNKPALQVDSNIKAARPIVSTNAVPVIVTISLLRDSQQSKRPILIVDAIAEEETCSFAQVHVVLDQGGSSNHSKEPMICALHKAGGGALPFALLQEVTQFCLEASDSARVVVADTAIGFKEPAVFECAMSSISTSEQQYILQGCRENCRRDGRTRSEFRPYYVITGTVALSYGSARVFLPTQETHLVVSVKAELVVPASSAPAEGVVEVSVDFLQSDIVNDALETTLSTLLVPHLVDKGQLCIAPEHYVWKINIDILVISANGGSLIDACSQGIHAALGQTMLPRLTVAAASTENDDNKPALQVDSNIKAARPIVSTNAVPVIVTISLLRDSQQSKRPILIVDAIAEEETCSFAQVHVVLDQGGSSNHSKEPMICALHKAGGGALPFALLQEVTQFCLEASDSARVVVADTAIGFKEPAVFECA

Organism: NCBI:txid303405

Nearest PDB structures (foldseek):
  2c39-assembly4_W  TM=8.148E-01  e=3.173E-20  Saccharolobus solfataricus
  2br2-assembly1_A  TM=7.656E-01  e=2.817E-20  Saccharolobus solfataricus
  2c39-assembly4_U  TM=7.865E-01  e=2.865E-19  Saccharolobus solfataricus
  2ba1-assembly1_I  TM=8.173E-01  e=1.427E-18  Archaeoglobus fulgidus
  3l7z-assembly1_A  TM=8.098E-01  e=2.297E-18  Saccharolobus solfataricus

pLDDT: mean 80.18, std 19.39, range [20.83, 97.38]

Radius of gyration: 25.72 Å; Cα contacts (8 Å, |Δi|>4): 1312; chains: 2; bounding box: 78×78×55 Å

Solvent-accessible surface area (backbone atoms only — not comparable to full-atom values): 31503 Å² total; per-residue (Å²): 124,86,83,70,52,71,67,54,49,51,52,48,52,51,20,49,71,69,44,41,29,91,87,67,38,43,37,57,42,68,74,68,58,43,50,40,67,72,69,49,85,96,38,48,13,8,11,32,29,33,36,80,92,49,30,22,23,36,38,27,37,29,39,75,46,83,39,64,34,52,81,83,41,32,48,32,27,45,78,48,66,45,71,45,42,68,62,70,74,48,78,60,66,63,59,38,42,43,44,49,50,61,43,50,56,38,46,50,65,37,60,76,31,36,69,35,69,62,54,36,13,39,33,37,40,37,40,35,42,33,69,32,76,66,32,32,47,54,68,34,49,50,28,48,20,48,32,53,10,48,41,58,21,51,40,70,41,68,45,72,40,77,58,63,91,78,70,80,68,89,57,67,43,79,41,69,53,81,52,68,85,53,36,38,65,72,35,65,48,58,45,34,39,37,43,49,49,38,35,32,25,75,42,88,85,79,47,100,55,60,46,68,31,35,59,41,41,41,72,53,50,67,56,31,76,37,34,35,39,35,26,33,39,62,34,49,64,70,58,89,61,86,55,61,24,40,28,27,37,37,53,44,82,42,67,58,37,43,55,69,56,50,52,49,53,50,51,52,48,54,58,27,44,70,71,45,68,63,47,77,49,77,37,76,57,76,69,68,71,77,74,74,76,68,82,123,125,84,82,70,52,70,69,54,48,52,51,47,52,50,20,49,71,70,45,41,28,90,86,66,39,43,37,58,41,67,74,67,59,44,55,41,66,73,70,49,84,96,38,47,12,7,11,33,30,33,37,80,92,49,28,21,23,36,38,28,39,29,40,76,46,81,38,64,34,52,80,81,39,32,47,32,28,45,80,49,67,44,70,45,42,68,62,70,74,47,79,60,65,62,60,38,41,42,44,50,48,62,43,49,54,37,46,49,66,37,60,75,31,38,70,36,70,60,53,35,14,37,32,37,40,35,40,33,43,35,68,31,75,67,34,31,47,52,67,34,48,50,28,49,20,48,31,52,9,49,41,58,22,52,41,70,41,67,44,72,41,75,57,62,90,77,71,80,68,91,58,69,43,78,41,69,50,80,53,69,86,51,37,39,65,72,36,66,48,56,45,35,40,36,44,48,48,38,36,33,25,75,42,88,87,78,47,101,54,59,47,68,29,36,60,41,41,40,71,55,52,68,56,30,76,35,34,36,40,34,25,33,41,62,34,51,62,70,56,89,62,86,54,60,25,38,29,26,36,37,51,45,88,37,68,60,38,43,55,70,56,49,51,50,52,50,51,52,48,52,57,28,44,69,71,45,66,63,49,78,49,79,38,77,58,75,70,67,72,76,75,72,77,70,80,124

Foldseek 3Di:
DPDDDPVVLVVQQVCQVVQQGPVGGGQLAAFFKDKDKPPDPPALIKIWIATPVRLWTKIKGKHKDKDQDDPVFQQFEAEAEEEDEPVHVDDDPPLRVCCVPQFGVQAFGRNLQGADGRAIGMYMYMYMYTDHDQWDPNSQRSQLGVLRGLQSGWDFDKHFAAPDPPDPPPHTHIDTPPPPVRTDRRDNSLFGKTKKKWFWADDPPDDPGTRIHTHDTNSVNVRGPKMKIWIWGRNVVVPPPPDTDTRDIDIPDDDDDDPVNVVVNVVSNSVSCVVVVPNVPPCCVPPDPPPPPPPD/DPDDDPVVLVVQQVCQVVQQGPVGGGQLAAFFKDKDKPPDPPALIKIWIATPVRLWTKIKGKHKDKDQDDPVFQQFEAEAEEEDEPVHVDDDPPLRVCCVPQFGVQAFGRNLQGADGRAIGMYMYMYMYIDHDQWDPNSQRVQLGVLRGLQSGWDFDKHFAAPDPPDPDPHTHIDTPPPPVRTDRRDNSLFGKTKWKWFWADDPPDDPGTRIHTHDTNSVNVRGPKMKIWIWGRNVVVPPPPDTDTRDIDIPPDDDDDPVNVVVNVVSNSVSCVVVVCNSPPCCVPPDDPPPPPPD